Protein AF-A0A968NZB3-F1 (afdb_monomer)

Radius of gyration: 35.79 Å; Cα contacts (8 Å, |Δi|>4): 486; chains: 1; bounding box: 104×67×106 Å

Mean predicted aligned error: 11.91 Å

Structure (mmCIF, N/CA/C/O backbone):
data_AF-A0A968NZB3-F1
#
_entry.id   AF-A0A968NZB3-F1
#
loop_
_atom_site.group_PDB
_atom_site.id
_atom_site.type_symbol
_atom_site.label_atom_id
_atom_site.label_alt_id
_atom_site.label_comp_id
_atom_site.label_asym_id
_atom_site.label_entity_id
_atom_site.label_seq_id
_atom_site.pdbx_PDB_ins_code
_atom_site.Cartn_x
_atom_site.Cartn_y
_atom_site.Cartn_z
_atom_site.occupancy
_atom_site.B_iso_or_equiv
_atom_site.auth_seq_id
_atom_site.auth_comp_id
_atom_site.auth_asym_id
_atom_site.auth_atom_id
_atom_site.pdbx_PDB_model_num
ATOM 1 N N . MET A 1 1 ? 3.425 -20.623 -25.386 1.00 53.44 1 MET A N 1
ATOM 2 C CA . MET A 1 1 ? 4.294 -20.589 -24.189 1.00 53.44 1 MET A CA 1
ATOM 3 C C . MET A 1 1 ? 3.650 -19.662 -23.168 1.00 53.44 1 MET A C 1
ATOM 5 O O . MET A 1 1 ? 2.957 -18.743 -23.581 1.00 53.44 1 MET A O 1
ATOM 9 N N . THR A 1 2 ? 3.771 -19.924 -21.866 1.00 62.94 2 THR A N 1
ATOM 10 C CA . THR A 1 2 ? 3.270 -19.000 -20.831 1.00 62.94 2 THR A CA 1
ATOM 11 C C . THR A 1 2 ? 4.424 -18.148 -20.327 1.00 62.94 2 THR A C 1
ATOM 13 O O . THR A 1 2 ? 5.417 -18.717 -19.881 1.00 62.94 2 THR A O 1
ATOM 16 N N . ALA A 1 3 ? 4.275 -16.823 -20.372 1.00 80.88 3 ALA A N 1
ATOM 17 C CA . ALA A 1 3 ? 5.219 -15.877 -19.778 1.00 80.88 3 ALA A CA 1
ATOM 18 C C . ALA A 1 3 ? 5.529 -16.249 -18.322 1.00 80.88 3 ALA A C 1
ATOM 20 O O . ALA A 1 3 ? 4.599 -16.474 -17.535 1.00 80.88 3 ALA A O 1
ATOM 21 N N . SER A 1 4 ? 6.814 -16.273 -17.963 1.00 88.06 4 SER A N 1
ATOM 22 C CA . SER A 1 4 ? 7.269 -16.569 -16.600 1.00 88.06 4 SER A CA 1
ATOM 23 C C . SER A 1 4 ? 6.788 -15.528 -15.587 1.00 88.06 4 SER A C 1
ATOM 25 O O . SER A 1 4 ? 6.611 -15.857 -14.419 1.00 88.06 4 SER A O 1
ATOM 27 N N . TRP A 1 5 ? 6.491 -14.304 -16.034 1.00 93.94 5 TRP A N 1
ATOM 28 C CA . TRP A 1 5 ? 5.982 -13.217 -15.190 1.00 93.94 5 TRP A CA 1
ATOM 29 C C . TRP A 1 5 ? 4.468 -13.248 -14.951 1.00 93.94 5 TRP A C 1
ATOM 31 O O . TRP A 1 5 ? 3.938 -12.372 -14.274 1.00 93.94 5 TRP A O 1
ATOM 41 N N . THR A 1 6 ? 3.733 -14.212 -15.511 1.00 94.88 6 THR A N 1
ATOM 42 C CA . THR A 1 6 ? 2.267 -14.243 -15.383 1.00 94.88 6 THR A CA 1
ATOM 43 C C . THR A 1 6 ? 1.845 -14.458 -13.926 1.00 94.88 6 THR A C 1
ATOM 45 O O . THR A 1 6 ? 2.157 -15.495 -13.337 1.00 94.88 6 THR A O 1
ATOM 48 N N . VAL A 1 7 ? 1.061 -13.534 -13.363 1.00 95.94 7 VAL A N 1
ATOM 49 C CA . VAL A 1 7 ? 0.422 -13.727 -12.055 1.00 95.94 7 VAL A CA 1
ATOM 50 C C . VAL A 1 7 ? -0.890 -14.477 -12.260 1.00 95.94 7 VAL A C 1
ATOM 52 O O . VAL A 1 7 ? -1.852 -13.972 -12.842 1.00 95.94 7 VAL A O 1
ATOM 55 N N . TRP A 1 8 ? -0.936 -15.722 -11.792 1.00 96.06 8 TRP A N 1
ATOM 56 C CA . TRP A 1 8 ? -2.114 -16.572 -11.938 1.00 96.06 8 TRP A CA 1
ATOM 57 C C . TRP A 1 8 ? -3.185 -16.240 -10.901 1.00 96.06 8 TRP A C 1
ATOM 59 O O . TRP A 1 8 ? -2.880 -15.944 -9.751 1.00 96.06 8 TRP A O 1
ATOM 69 N N . ASN A 1 9 ? -4.454 -16.343 -11.309 1.00 95.88 9 ASN A N 1
ATOM 70 C CA . ASN A 1 9 ? -5.615 -16.205 -10.425 1.00 95.88 9 ASN A CA 1
ATOM 71 C C . ASN A 1 9 ? -5.415 -17.030 -9.133 1.00 95.88 9 ASN A C 1
ATOM 73 O O . ASN A 1 9 ? -5.060 -18.201 -9.265 1.00 95.88 9 ASN A O 1
ATOM 77 N N . PRO A 1 10 ? -5.699 -16.494 -7.928 1.00 96.50 10 PRO A N 1
ATOM 78 C CA . PRO A 1 10 ? -5.499 -17.205 -6.660 1.00 96.50 10 PRO A CA 1
ATOM 79 C C . PRO A 1 10 ? -6.177 -18.581 -6.551 1.00 96.50 10 PRO A C 1
ATOM 81 O O . PRO A 1 10 ? -5.751 -19.413 -5.757 1.00 96.50 10 PRO A O 1
ATOM 84 N N . ARG A 1 11 ? -7.225 -18.845 -7.343 1.00 96.12 11 ARG A N 1
ATOM 85 C CA . ARG A 1 11 ? -7.922 -20.145 -7.403 1.00 96.12 11 ARG A CA 1
ATOM 86 C C . ARG A 1 11 ? -7.306 -21.138 -8.394 1.00 96.12 11 ARG A C 1
ATOM 88 O O . ARG A 1 11 ? -7.745 -22.282 -8.465 1.00 96.12 11 ARG A O 1
ATOM 95 N N . SER A 1 12 ? -6.341 -20.706 -9.200 1.00 96.62 12 SER A N 1
ATOM 96 C CA . SER A 1 12 ? -5.650 -21.546 -10.178 1.00 96.62 12 SER A CA 1
ATOM 97 C C . SER A 1 12 ? -4.662 -22.483 -9.488 1.00 96.62 12 SER A C 1
ATOM 99 O O . SER A 1 12 ? -3.946 -22.073 -8.580 1.00 96.62 12 SER A O 1
ATOM 101 N N . SER A 1 13 ? -4.518 -23.708 -9.998 1.00 96.44 13 SER A N 1
ATOM 102 C CA . SER A 1 13 ? -3.458 -24.635 -9.569 1.00 96.44 13 SER A CA 1
ATOM 103 C C . SER A 1 13 ? -2.042 -24.131 -9.879 1.00 96.44 13 SER A C 1
ATOM 105 O O . SER A 1 1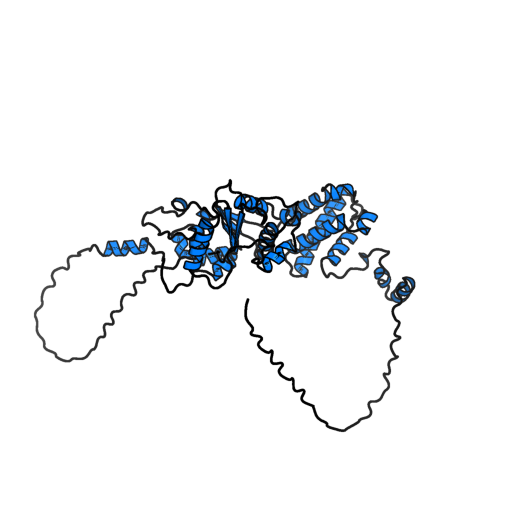3 ? -1.073 -24.660 -9.345 1.00 96.44 13 SER A O 1
ATOM 107 N N . ARG A 1 14 ? -1.918 -23.110 -10.738 1.00 96.06 14 ARG A N 1
ATOM 108 C CA . ARG A 1 14 ? -0.653 -22.446 -11.090 1.00 96.06 14 ARG A CA 1
ATOM 109 C C . ARG A 1 14 ? -0.350 -21.209 -10.235 1.00 96.06 14 ARG A C 1
ATOM 111 O O . ARG A 1 14 ? 0.671 -20.567 -10.460 1.00 96.06 14 ARG A O 1
ATOM 118 N N . ALA A 1 15 ? -1.237 -20.832 -9.310 1.00 96.25 15 ALA A N 1
ATOM 119 C CA . ALA A 1 15 ? -1.018 -19.686 -8.432 1.00 96.25 15 ALA A CA 1
ATOM 120 C C . ALA A 1 15 ? 0.187 -19.914 -7.515 1.00 96.25 15 ALA A C 1
ATOM 122 O O . ALA A 1 15 ? 0.351 -20.993 -6.946 1.00 96.25 15 ALA A O 1
ATOM 123 N N . SER A 1 16 ? 1.018 -18.884 -7.351 1.00 95.81 16 SER A N 1
ATOM 124 C CA . SER A 1 16 ? 2.093 -18.926 -6.361 1.00 95.81 16 SER A CA 1
ATOM 125 C C . SER A 1 16 ? 1.512 -18.957 -4.943 1.00 95.81 16 SER A C 1
ATOM 127 O O . SER A 1 16 ? 0.417 -18.444 -4.696 1.00 95.81 16 SER A O 1
ATOM 129 N N . ALA A 1 17 ? 2.261 -19.522 -3.991 1.00 96.50 17 ALA A N 1
ATOM 130 C CA . ALA A 1 17 ? 1.860 -19.549 -2.581 1.00 96.50 17 ALA A CA 1
ATOM 131 C C . ALA A 1 17 ? 1.584 -18.136 -2.032 1.00 96.50 17 ALA A C 1
ATOM 133 O O . ALA A 1 17 ? 0.593 -17.933 -1.338 1.00 96.50 17 ALA A O 1
ATOM 134 N N . GLU A 1 18 ? 2.404 -17.161 -2.431 1.00 95.38 18 GLU A N 1
ATOM 135 C CA . GLU A 1 18 ? 2.241 -15.740 -2.104 1.00 95.38 18 GLU A CA 1
ATOM 136 C C . GLU A 1 18 ? 0.901 -15.182 -2.624 1.00 95.38 18 GLU A C 1
ATOM 138 O O . GLU A 1 18 ? 0.149 -14.550 -1.886 1.00 95.38 18 GLU A O 1
ATOM 143 N N . THR A 1 19 ? 0.532 -15.492 -3.873 1.00 95.81 19 THR A N 1
ATOM 144 C CA . THR A 1 19 ? -0.749 -15.056 -4.459 1.00 95.81 19 THR A CA 1
ATOM 145 C C . THR A 1 19 ? -1.949 -15.651 -3.719 1.00 95.81 19 THR A C 1
ATOM 147 O O . THR A 1 19 ? -2.956 -14.975 -3.491 1.00 95.81 19 THR A O 1
ATOM 150 N N . ILE A 1 20 ? -1.840 -16.918 -3.313 1.00 96.62 20 ILE A N 1
ATOM 151 C CA . ILE A 1 20 ? -2.860 -17.591 -2.504 1.00 96.62 20 ILE A CA 1
ATOM 152 C C . ILE A 1 20 ? -2.962 -16.924 -1.126 1.00 96.62 20 ILE A C 1
ATOM 154 O O . ILE A 1 20 ? -4.069 -16.694 -0.639 1.00 96.62 20 ILE A O 1
ATOM 158 N N . GLU A 1 21 ? -1.837 -16.583 -0.499 1.00 95.56 21 GLU A N 1
ATOM 159 C CA . GLU A 1 21 ? -1.807 -15.898 0.795 1.00 95.56 21 GLU A CA 1
ATOM 160 C C . GLU A 1 21 ? -2.479 -14.521 0.742 1.00 95.56 21 GLU A C 1
ATOM 162 O O . GLU A 1 21 ? -3.290 -14.206 1.617 1.00 95.56 21 GLU A O 1
ATOM 167 N N . PHE A 1 22 ? -2.232 -13.741 -0.314 1.00 94.81 22 PHE A N 1
ATOM 168 C CA . PHE A 1 22 ? -2.913 -12.463 -0.528 1.00 94.81 22 PHE A CA 1
ATOM 169 C C . PHE A 1 22 ? -4.437 -12.616 -0.600 1.00 94.81 22 PHE A C 1
ATOM 171 O O . PHE A 1 22 ? -5.159 -11.791 -0.050 1.00 94.81 22 PHE A O 1
ATOM 178 N N . SER A 1 23 ? -4.946 -13.694 -1.205 1.00 94.62 23 SER A N 1
ATOM 179 C CA . SER A 1 23 ? -6.395 -13.949 -1.253 1.00 94.62 23 SER A CA 1
ATOM 180 C C . SER A 1 23 ? -7.003 -14.379 0.090 1.00 94.62 23 SER A C 1
ATOM 182 O O . SER A 1 23 ? -8.187 -14.149 0.326 1.00 94.62 23 SER A O 1
ATOM 184 N N . LYS A 1 24 ? -6.209 -14.997 0.978 1.00 93.50 24 LYS A N 1
ATOM 185 C CA . LYS A 1 24 ? -6.659 -15.466 2.303 1.00 93.50 24 LYS A CA 1
ATOM 186 C C . LYS A 1 24 ? -6.787 -14.338 3.321 1.00 93.50 24 LYS A C 1
ATOM 188 O O . LYS A 1 24 ? -7.575 -14.458 4.253 1.00 93.50 24 LYS A O 1
ATOM 193 N N . ASN A 1 25 ? -6.013 -13.272 3.141 1.00 89.69 25 ASN A N 1
ATOM 194 C CA . ASN A 1 25 ? -5.985 -12.113 4.024 1.00 89.69 25 ASN A CA 1
ATOM 195 C C . ASN A 1 25 ? -6.501 -10.882 3.266 1.00 89.69 25 ASN A C 1
ATOM 197 O O . ASN A 1 25 ? -5.693 -10.013 2.928 1.00 89.69 25 ASN A O 1
ATOM 201 N N . PRO A 1 26 ? -7.808 -10.822 2.943 1.00 88.56 26 PRO A N 1
ATOM 202 C CA . PRO A 1 26 ? -8.361 -9.711 2.190 1.00 88.56 26 PRO A CA 1
ATOM 203 C C . PRO A 1 26 ? -8.193 -8.412 2.974 1.00 88.56 26 PRO A C 1
ATOM 205 O O . PRO A 1 26 ? -8.390 -8.369 4.188 1.00 88.56 26 PRO A O 1
ATOM 208 N N . ILE A 1 27 ? -7.844 -7.353 2.256 1.00 85.56 27 ILE A N 1
ATOM 209 C CA . ILE A 1 27 ? -7.760 -6.008 2.816 1.00 85.56 27 ILE A CA 1
ATOM 210 C C . ILE A 1 27 ? -9.157 -5.401 2.821 1.00 85.56 27 ILE A C 1
ATOM 212 O O . ILE A 1 27 ? -9.889 -5.498 1.830 1.00 85.56 27 ILE A O 1
ATOM 216 N N . SER A 1 28 ? -9.527 -4.763 3.929 1.00 85.69 28 SER A N 1
ATOM 217 C CA . SER A 1 28 ? -10.771 -4.003 3.981 1.00 85.69 28 SER A CA 1
ATOM 218 C C . SER A 1 28 ? -10.700 -2.774 3.067 1.00 85.69 28 SER A C 1
ATOM 220 O O . SER A 1 28 ? -9.637 -2.194 2.861 1.00 85.69 28 SER A O 1
ATOM 222 N N . LYS A 1 29 ? -11.840 -2.323 2.529 1.00 86.62 29 LYS A N 1
ATOM 223 C CA . LYS A 1 29 ? -11.905 -1.098 1.707 1.00 86.62 29 LYS A CA 1
ATOM 224 C C . LYS A 1 29 ? -11.219 0.102 2.369 1.00 86.62 29 LYS A C 1
ATOM 226 O O . LYS A 1 29 ? -10.631 0.934 1.692 1.00 86.62 29 LYS A O 1
ATOM 231 N N . ASP A 1 30 ? -11.236 0.149 3.689 1.00 84.44 30 ASP A N 1
ATOM 232 C CA . ASP A 1 30 ? -10.796 1.306 4.460 1.00 84.44 30 ASP A CA 1
ATOM 233 C C . ASP A 1 30 ? -9.282 1.372 4.600 1.00 84.44 30 ASP A C 1
ATOM 235 O O . ASP A 1 30 ? -8.691 2.439 4.489 1.00 84.44 30 ASP A O 1
ATOM 239 N N . GLU A 1 31 ? -8.643 0.217 4.773 1.00 85.25 31 GLU A N 1
ATOM 240 C CA . GLU A 1 31 ? -7.186 0.104 4.709 1.00 85.25 31 GLU A CA 1
ATOM 241 C C . GLU A 1 31 ? -6.649 0.592 3.363 1.00 85.25 31 GLU A C 1
ATOM 243 O O . GLU A 1 31 ? -5.577 1.186 3.293 1.00 85.25 31 GLU A O 1
ATOM 248 N N . TYR A 1 32 ? -7.408 0.357 2.292 1.00 85.88 32 TYR A N 1
ATOM 249 C CA . TYR A 1 32 ? -7.048 0.813 0.959 1.00 85.88 32 TYR A CA 1
ATOM 250 C C . TYR A 1 32 ? -7.262 2.323 0.775 1.00 85.88 32 TYR A C 1
ATOM 252 O O . TYR A 1 32 ? -6.442 2.990 0.146 1.00 85.88 32 TYR A O 1
ATOM 260 N N . GLN A 1 33 ? -8.316 2.878 1.383 1.00 86.56 33 GLN A N 1
ATOM 261 C CA . GLN A 1 33 ? -8.638 4.310 1.334 1.00 86.56 33 GLN A CA 1
ATOM 262 C C . GLN A 1 33 ? -7.587 5.209 1.993 1.00 86.56 33 GLN A C 1
ATOM 264 O O . GLN A 1 33 ? -7.553 6.401 1.696 1.00 86.56 33 GLN A O 1
ATOM 269 N N . VAL A 1 34 ? -6.698 4.653 2.823 1.00 88.06 34 VAL A N 1
ATOM 270 C CA . VAL A 1 34 ? -5.557 5.396 3.384 1.00 88.06 34 VAL A CA 1
ATOM 271 C C . VAL A 1 34 ? -4.643 5.951 2.288 1.00 88.06 34 VAL A C 1
ATOM 273 O O . VAL A 1 34 ? -4.037 7.001 2.467 1.00 88.06 34 VAL A O 1
ATOM 276 N N . PHE A 1 35 ? -4.600 5.305 1.120 1.00 90.56 35 PHE A N 1
ATOM 277 C CA . PHE A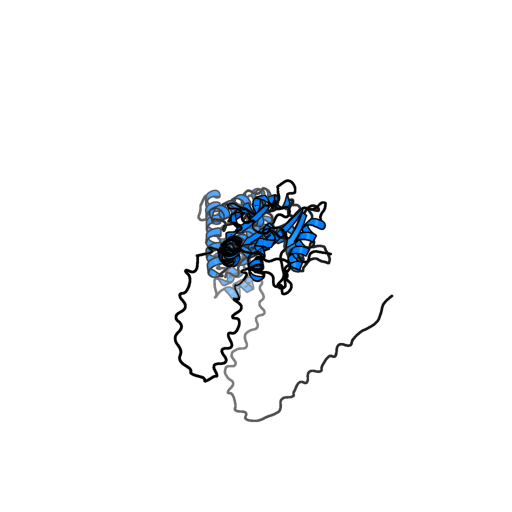 1 35 ? -3.806 5.738 -0.025 1.00 90.56 35 PHE A CA 1
ATOM 278 C C . PHE A 1 35 ? -4.709 6.054 -1.226 1.00 90.56 35 PHE A C 1
ATOM 280 O O . PHE A 1 35 ? -4.680 5.361 -2.240 1.00 90.56 35 PHE A O 1
ATOM 287 N N . GLN A 1 36 ? -5.510 7.121 -1.148 1.00 84.81 36 GLN A N 1
ATOM 288 C CA . GLN A 1 36 ? -6.483 7.479 -2.201 1.00 84.81 36 GLN A CA 1
ATOM 289 C C . GLN A 1 36 ? -5.864 7.595 -3.608 1.00 84.81 36 GLN A C 1
ATOM 291 O O . GLN A 1 36 ? -6.471 7.203 -4.608 1.00 84.81 36 GLN A O 1
ATOM 296 N N . ASN A 1 37 ? -4.633 8.105 -3.703 1.00 91.50 37 ASN A N 1
ATOM 297 C CA . ASN A 1 37 ? -3.923 8.206 -4.979 1.00 91.50 37 ASN A CA 1
ATOM 298 C C . ASN A 1 37 ? -3.592 6.827 -5.568 1.00 91.50 37 ASN A C 1
ATOM 300 O O . ASN A 1 37 ? -3.653 6.662 -6.786 1.00 91.50 37 ASN A O 1
ATOM 304 N N . LEU A 1 38 ? -3.321 5.825 -4.725 1.00 94.56 38 LEU A N 1
ATOM 305 C CA . LEU A 1 38 ? -3.068 4.457 -5.169 1.00 94.56 38 LEU A CA 1
ATOM 306 C C . LEU A 1 38 ? -4.302 3.862 -5.854 1.00 94.56 38 LEU A C 1
ATOM 308 O O . LEU A 1 38 ? -4.172 3.268 -6.922 1.00 94.56 38 LEU A O 1
ATOM 312 N N . GLU A 1 39 ? -5.495 4.070 -5.288 1.00 91.88 39 GLU A N 1
ATOM 313 C CA . GLU A 1 39 ? -6.758 3.644 -5.908 1.00 91.88 39 GLU A CA 1
ATOM 314 C C . GLU A 1 39 ? -6.922 4.214 -7.305 1.00 91.88 39 GLU A C 1
ATOM 316 O O . GLU A 1 39 ? -7.107 3.466 -8.269 1.00 91.88 39 GLU A O 1
ATOM 321 N N . ARG A 1 40 ? -6.771 5.532 -7.432 1.00 93.81 40 ARG A N 1
ATOM 322 C CA . ARG A 1 40 ? -6.891 6.217 -8.718 1.00 93.81 40 ARG A CA 1
ATOM 323 C C . ARG A 1 40 ? -5.920 5.648 -9.755 1.00 93.81 40 ARG A C 1
ATOM 325 O O . ARG A 1 40 ? -6.334 5.381 -10.883 1.00 93.81 40 ARG A O 1
ATOM 332 N N . ILE A 1 41 ? -4.666 5.406 -9.365 1.00 96.06 41 ILE A N 1
ATOM 333 C CA . ILE A 1 41 ? -3.636 4.833 -10.241 1.00 96.06 41 ILE A CA 1
ATOM 334 C C . ILE A 1 41 ? -4.018 3.417 -10.682 1.00 96.06 41 ILE A C 1
ATOM 336 O O . ILE A 1 41 ? -3.982 3.125 -11.877 1.00 96.06 41 ILE A O 1
ATOM 340 N N . LEU A 1 42 ? -4.429 2.538 -9.760 1.00 96.06 42 LEU A N 1
ATOM 341 C CA . LEU A 1 42 ? -4.798 1.161 -10.110 1.00 96.06 42 LEU A CA 1
ATOM 342 C C . LEU A 1 42 ? -6.033 1.113 -11.020 1.00 96.06 42 LEU A C 1
ATOM 344 O O . LEU A 1 42 ? -6.071 0.311 -11.961 1.00 96.06 42 LEU A O 1
ATOM 348 N N . MET A 1 43 ? -7.015 1.994 -10.803 1.00 94.12 43 MET A N 1
ATOM 349 C CA . MET A 1 43 ? -8.176 2.124 -11.690 1.00 94.12 43 MET A CA 1
ATOM 350 C C . MET A 1 43 ? -7.768 2.621 -13.080 1.00 94.12 43 MET A C 1
ATOM 352 O O . MET A 1 43 ? -8.172 2.036 -14.083 1.00 94.12 43 MET A O 1
ATOM 356 N N . GLN A 1 44 ? -6.917 3.647 -13.162 1.00 95.25 44 GLN A N 1
ATOM 357 C CA . GLN A 1 44 ? -6.430 4.184 -14.434 1.00 95.25 44 GLN A CA 1
ATOM 358 C C . GLN A 1 44 ? -5.617 3.147 -15.220 1.00 95.25 44 GLN A C 1
ATOM 360 O O . GLN A 1 44 ? -5.838 2.974 -16.420 1.00 95.25 44 GLN A O 1
ATOM 365 N N . ILE A 1 45 ? -4.701 2.435 -14.558 1.00 96.12 45 ILE A N 1
ATOM 366 C CA . ILE A 1 45 ? -3.818 1.444 -15.184 1.00 96.12 45 ILE A CA 1
ATOM 367 C C . ILE A 1 45 ? -4.596 0.230 -15.695 1.00 96.12 45 ILE A C 1
ATOM 369 O O . ILE A 1 45 ? -4.257 -0.294 -16.755 1.00 96.12 45 ILE A O 1
ATOM 373 N N . SER A 1 46 ? -5.650 -0.200 -14.999 1.00 95.50 46 SER A N 1
ATOM 374 C CA . SER A 1 46 ? -6.461 -1.360 -15.403 1.00 95.50 46 SER A CA 1
ATOM 375 C C . SER A 1 46 ? -7.522 -1.055 -16.467 1.00 95.50 46 SER A C 1
ATOM 377 O O . SER A 1 46 ? -8.144 -1.977 -16.989 1.00 95.50 46 SER A O 1
ATOM 379 N N . SER A 1 47 ? -7.743 0.213 -16.825 1.00 94.19 47 SER A N 1
ATOM 380 C CA . SER A 1 47 ? -9.029 0.639 -17.384 1.00 94.19 47 SER A CA 1
ATOM 381 C C . SER A 1 47 ? -9.387 0.253 -18.830 1.00 94.19 47 SER A C 1
ATOM 383 O O . SER A 1 47 ? -10.531 0.468 -19.158 1.00 94.19 47 SER A O 1
ATOM 385 N N . SER A 1 48 ? -8.589 -0.300 -19.734 1.00 91.81 48 SER A N 1
ATOM 386 C CA . SER A 1 48 ? -8.883 -0.441 -21.201 1.00 91.81 48 SER A CA 1
ATOM 387 C C . SER A 1 48 ? -9.213 0.853 -21.985 1.00 91.81 48 SER A C 1
ATOM 389 O O . SER A 1 48 ? -8.644 1.052 -23.051 1.00 91.81 48 SER A O 1
ATOM 391 N N . ARG A 1 49 ? -10.054 1.754 -21.461 1.00 93.50 49 ARG A N 1
ATOM 392 C CA . ARG A 1 49 ? -10.469 3.034 -22.060 1.00 93.50 49 ARG A CA 1
ATOM 393 C C . ARG A 1 49 ? -9.395 4.116 -21.982 1.00 93.50 49 ARG A C 1
ATOM 395 O O . ARG A 1 49 ? -9.374 5.020 -22.808 1.00 93.50 49 ARG A O 1
ATOM 402 N N . THR A 1 50 ? -8.533 4.054 -20.974 1.00 93.62 50 THR A N 1
ATOM 403 C CA . THR A 1 50 ? -7.401 4.974 -20.826 1.00 93.62 50 THR A CA 1
ATOM 404 C C . THR A 1 50 ? -6.240 4.511 -21.706 1.00 93.62 50 THR A C 1
ATOM 406 O O . THR A 1 50 ? -6.002 3.304 -21.790 1.00 93.62 50 THR A O 1
ATOM 409 N N . PRO A 1 51 ? -5.467 5.407 -22.336 1.00 93.31 51 PRO A N 1
ATOM 410 C CA . PRO A 1 51 ? -4.196 5.021 -22.939 1.00 93.31 51 PRO A CA 1
ATOM 411 C C . PRO A 1 51 ? -3.310 4.303 -21.915 1.00 93.31 51 PRO A C 1
ATOM 413 O O . PRO A 1 51 ? -3.366 4.595 -20.715 1.00 93.31 51 PRO A O 1
ATOM 416 N N . ALA A 1 52 ? -2.526 3.327 -22.367 1.00 94.12 52 ALA A N 1
ATOM 417 C CA . ALA A 1 52 ? -1.524 2.722 -21.505 1.00 94.12 52 ALA A CA 1
ATOM 418 C C . ALA A 1 52 ? -0.474 3.779 -21.136 1.00 94.12 52 ALA A C 1
ATOM 420 O O . ALA A 1 52 ? -0.149 4.656 -21.934 1.00 94.12 52 ALA A O 1
ATOM 421 N N . SER A 1 53 ? 0.025 3.720 -19.908 1.00 94.25 53 SER A N 1
ATOM 422 C CA . SER A 1 53 ? 1.078 4.607 -19.431 1.00 94.25 53 SER A CA 1
ATOM 423 C C . SER A 1 53 ? 1.974 3.851 -18.461 1.00 94.25 53 SER A C 1
ATOM 425 O O . SER A 1 53 ? 1.526 2.913 -17.790 1.00 94.25 53 SER A O 1
ATOM 427 N N . HIS A 1 54 ? 3.239 4.250 -18.384 1.00 95.06 54 HIS A N 1
ATOM 428 C CA . HIS A 1 54 ? 4.127 3.773 -17.337 1.00 95.06 54 HIS A CA 1
ATOM 429 C C . HIS A 1 54 ? 4.059 4.735 -16.150 1.00 95.06 54 HIS A C 1
ATOM 431 O O . HIS A 1 54 ? 4.124 5.951 -16.319 1.00 95.06 54 HIS A O 1
ATOM 437 N N . GLN A 1 55 ? 3.879 4.187 -14.956 1.00 96.69 55 GLN A N 1
ATOM 438 C CA . GLN A 1 55 ? 3.757 4.909 -13.699 1.00 96.69 55 GLN A CA 1
ATOM 439 C C . GLN A 1 55 ? 4.907 4.489 -12.789 1.00 96.69 55 GLN A C 1
ATOM 441 O O . GLN A 1 55 ? 5.149 3.294 -12.597 1.00 96.69 55 GLN A O 1
ATOM 446 N N . LEU A 1 56 ? 5.591 5.472 -12.217 1.00 96.56 56 LEU A N 1
ATOM 447 C CA . LEU A 1 56 ? 6.568 5.271 -11.159 1.00 96.56 56 LEU A CA 1
ATOM 448 C C . LEU A 1 56 ? 5.949 5.751 -9.845 1.00 96.56 56 LEU A C 1
ATOM 450 O O . LEU A 1 56 ? 5.687 6.938 -9.676 1.00 96.56 56 LEU A O 1
ATOM 454 N N . LEU A 1 57 ? 5.699 4.829 -8.924 1.00 97.56 57 LEU A N 1
ATOM 455 C CA . LEU A 1 57 ? 5.149 5.121 -7.608 1.00 97.56 57 LEU A CA 1
ATOM 456 C C . LEU A 1 57 ? 6.288 5.203 -6.591 1.00 97.56 57 LEU A C 1
ATOM 458 O O . LEU A 1 57 ? 6.812 4.173 -6.162 1.00 97.56 57 LEU A O 1
ATOM 462 N N . VAL A 1 58 ? 6.665 6.426 -6.223 1.00 97.50 58 VAL A N 1
ATOM 463 C CA . VAL A 1 58 ? 7.723 6.693 -5.244 1.00 97.50 58 VAL A CA 1
ATOM 464 C C . VAL A 1 58 ? 7.117 6.679 -3.846 1.00 97.50 58 VAL A C 1
ATOM 466 O O . VAL A 1 58 ? 6.215 7.457 -3.547 1.00 97.50 58 VAL A O 1
ATOM 469 N N . VAL A 1 59 ? 7.607 5.786 -2.995 1.00 97.44 59 VAL A N 1
ATOM 470 C CA . VAL A 1 59 ? 7.130 5.565 -1.626 1.00 97.44 59 VAL A CA 1
ATOM 471 C C . VAL A 1 59 ? 8.289 5.649 -0.630 1.00 97.44 59 VAL A C 1
ATOM 473 O O . VAL A 1 59 ? 9.404 5.230 -0.949 1.00 97.44 59 VAL A O 1
ATOM 476 N N . PRO A 1 60 ? 8.054 6.126 0.604 1.00 96.75 60 PRO A N 1
ATOM 477 C CA . PRO A 1 60 ? 8.992 5.947 1.704 1.00 96.75 60 PRO A CA 1
ATOM 478 C C . PRO A 1 60 ? 9.373 4.471 1.885 1.00 96.75 60 PRO A C 1
ATOM 480 O O . PRO A 1 60 ? 8.528 3.577 1.768 1.00 96.75 60 PRO A O 1
ATOM 483 N N . GLU A 1 61 ? 10.647 4.220 2.195 1.00 95.81 61 GLU A N 1
ATOM 484 C CA . GLU A 1 61 ? 11.223 2.872 2.313 1.00 95.81 61 GLU A CA 1
ATOM 485 C C . GLU A 1 61 ? 10.433 1.984 3.277 1.00 95.81 61 GLU A C 1
ATOM 487 O O . GLU A 1 61 ? 10.189 0.807 3.015 1.00 95.81 61 GLU A O 1
ATOM 492 N N . GLU A 1 62 ? 9.946 2.572 4.361 1.00 92.62 62 GLU A N 1
ATOM 493 C CA . GLU A 1 62 ? 9.284 1.859 5.441 1.00 92.62 62 GLU A CA 1
ATOM 494 C C . GLU A 1 62 ? 7.864 1.413 5.067 1.00 92.62 62 GLU A C 1
ATOM 496 O O . GLU A 1 62 ? 7.395 0.387 5.562 1.00 92.62 62 GLU A O 1
ATOM 501 N N . ILE A 1 63 ? 7.182 2.143 4.172 1.00 94.69 63 ILE A N 1
ATOM 502 C CA . ILE A 1 63 ? 5.822 1.796 3.726 1.00 94.69 63 ILE A CA 1
ATOM 503 C C . ILE A 1 63 ? 5.807 1.008 2.417 1.00 94.69 63 ILE A C 1
ATOM 505 O O . ILE A 1 63 ? 4.771 0.450 2.057 1.00 94.69 63 ILE A O 1
ATOM 509 N N . LYS A 1 64 ? 6.933 0.910 1.706 1.00 96.19 64 LYS A N 1
ATOM 510 C CA . LYS A 1 64 ? 7.010 0.191 0.431 1.00 96.19 64 LYS A CA 1
ATOM 511 C C . LYS A 1 64 ? 6.498 -1.259 0.508 1.00 96.19 64 LYS A C 1
ATOM 513 O O . LYS A 1 64 ? 5.640 -1.608 -0.307 1.00 96.19 64 LYS A O 1
ATOM 518 N N . PRO A 1 65 ? 6.903 -2.099 1.488 1.00 95.00 65 PRO A N 1
ATOM 519 C CA . PRO A 1 65 ? 6.391 -3.469 1.588 1.00 95.00 65 PRO A CA 1
ATOM 520 C C . PRO A 1 65 ? 4.875 -3.519 1.805 1.00 95.00 65 PRO A C 1
ATOM 522 O O . PRO A 1 65 ? 4.189 -4.395 1.274 1.00 95.00 65 PRO A O 1
ATOM 525 N N . LEU A 1 66 ? 4.345 -2.560 2.570 1.00 93.25 66 LEU A N 1
ATOM 526 C CA . LEU A 1 66 ? 2.914 -2.417 2.799 1.00 93.25 66 LEU A CA 1
ATOM 527 C C . LEU A 1 66 ? 2.200 -2.056 1.493 1.00 93.25 66 LEU A C 1
ATOM 529 O O . LEU A 1 66 ? 1.261 -2.752 1.129 1.00 93.25 66 LEU A O 1
ATOM 533 N N . VAL A 1 67 ? 2.656 -1.039 0.759 1.00 95.75 67 VAL A N 1
ATOM 534 C CA . VAL A 1 67 ? 2.040 -0.600 -0.507 1.00 95.75 67 VAL A CA 1
ATOM 535 C C . VAL A 1 67 ? 2.032 -1.723 -1.546 1.00 95.75 67 VAL A C 1
ATOM 537 O O . VAL A 1 67 ? 0.988 -1.999 -2.139 1.00 95.75 67 VAL A O 1
ATOM 540 N N . THR A 1 68 ? 3.144 -2.444 -1.714 1.00 96.00 68 THR A N 1
ATOM 541 C CA . THR A 1 68 ? 3.213 -3.605 -2.618 1.00 96.00 68 THR A CA 1
ATOM 542 C C . THR A 1 68 ? 2.218 -4.692 -2.208 1.00 96.00 68 THR A C 1
ATOM 544 O O . THR A 1 68 ? 1.478 -5.214 -3.049 1.00 96.00 68 THR A O 1
ATOM 547 N N . LYS A 1 69 ? 2.127 -4.994 -0.905 1.00 94.75 69 LYS A N 1
ATOM 548 C CA . LYS A 1 69 ? 1.121 -5.919 -0.368 1.00 94.75 69 LYS A CA 1
ATOM 549 C C . LYS A 1 69 ? -0.303 -5.421 -0.630 1.00 94.75 69 LYS A C 1
ATOM 551 O O . LYS A 1 69 ? -1.144 -6.221 -1.029 1.00 94.75 69 LYS A O 1
ATOM 556 N N . LEU A 1 70 ? -0.578 -4.124 -0.460 1.00 94.81 70 LEU A N 1
ATOM 557 C CA . LEU A 1 70 ? -1.892 -3.535 -0.727 1.00 94.81 70 LEU A CA 1
ATOM 558 C C . LEU A 1 70 ? -2.294 -3.702 -2.199 1.00 94.81 70 LEU A C 1
ATOM 560 O O . LEU A 1 70 ? -3.408 -4.145 -2.471 1.00 94.81 70 LEU A O 1
ATOM 564 N N . ILE A 1 71 ? -1.390 -3.420 -3.145 1.00 96.75 71 ILE A N 1
ATOM 565 C CA . ILE A 1 71 ? -1.627 -3.587 -4.593 1.00 96.75 71 ILE A CA 1
ATOM 566 C C . ILE A 1 71 ? -1.991 -5.039 -4.925 1.00 96.75 71 ILE A C 1
ATOM 568 O O . ILE A 1 71 ? -2.985 -5.298 -5.617 1.00 96.75 71 ILE A O 1
ATOM 572 N N . MET A 1 72 ? -1.198 -5.987 -4.418 1.00 97.19 72 MET A N 1
ATOM 573 C CA . MET A 1 72 ? -1.361 -7.410 -4.715 1.00 97.19 72 MET A CA 1
ATOM 574 C C . MET A 1 72 ? -2.597 -8.008 -4.053 1.00 97.19 72 MET A C 1
ATOM 576 O O . MET A 1 72 ? -3.386 -8.691 -4.707 1.00 97.19 72 MET A O 1
ATOM 580 N N . THR A 1 73 ? -2.820 -7.718 -2.775 1.00 95.19 73 THR A N 1
ATOM 581 C CA . THR A 1 73 ? -4.014 -8.185 -2.077 1.00 95.19 73 THR A CA 1
ATOM 582 C C . THR A 1 73 ? -5.277 -7.542 -2.637 1.00 95.19 73 THR A C 1
ATOM 584 O O . THR A 1 73 ? -6.275 -8.246 -2.781 1.00 95.19 73 THR A O 1
ATOM 587 N N . ARG A 1 74 ? -5.260 -6.266 -3.054 1.00 94.81 74 ARG A N 1
ATOM 588 C CA . ARG A 1 74 ? -6.411 -5.644 -3.733 1.00 94.81 74 ARG A CA 1
ATOM 589 C C . ARG A 1 74 ? -6.801 -6.406 -4.999 1.00 94.81 74 ARG A C 1
ATOM 591 O O . ARG A 1 74 ? -7.990 -6.625 -5.217 1.00 94.81 74 ARG A O 1
ATOM 598 N N . TRP A 1 75 ? -5.819 -6.830 -5.797 1.00 96.38 75 TRP A N 1
ATOM 599 C CA . TRP A 1 75 ? -6.046 -7.644 -6.995 1.00 96.38 75 TRP A CA 1
ATOM 600 C C . TRP A 1 75 ? -6.556 -9.055 -6.655 1.00 96.38 75 TRP A C 1
ATOM 602 O O . TRP A 1 75 ? -7.485 -9.566 -7.289 1.00 96.38 75 TRP A O 1
ATOM 612 N N . ALA A 1 76 ? -5.965 -9.692 -5.641 1.00 95.88 76 ALA A N 1
ATOM 613 C CA . ALA A 1 76 ? -6.273 -11.064 -5.238 1.00 95.88 76 ALA A CA 1
ATOM 614 C C . ALA A 1 76 ? -7.596 -11.206 -4.458 1.00 95.88 76 ALA A C 1
ATOM 616 O O . ALA A 1 76 ? -8.140 -12.307 -4.375 1.00 95.88 76 ALA A O 1
ATOM 617 N N . THR A 1 77 ? -8.124 -10.117 -3.895 1.00 92.06 77 THR A N 1
ATOM 618 C CA . THR A 1 77 ? -9.326 -10.133 -3.051 1.00 92.06 77 THR A CA 1
ATOM 619 C C . THR A 1 77 ? -10.601 -10.296 -3.879 1.00 92.06 77 THR A C 1
ATOM 621 O O . THR A 1 77 ? -10.830 -9.586 -4.857 1.00 92.06 77 THR A O 1
ATOM 624 N N . ASP A 1 78 ? -11.455 -11.227 -3.447 1.00 86.19 78 ASP A N 1
ATOM 625 C CA . ASP A 1 78 ? -12.801 -11.458 -3.978 1.00 86.19 78 ASP A CA 1
ATOM 626 C C . ASP A 1 78 ? -13.877 -10.917 -3.018 1.00 86.19 78 ASP A C 1
ATOM 628 O O . ASP A 1 78 ? -14.692 -11.670 -2.483 1.00 86.19 78 ASP A O 1
ATOM 632 N N . ALA A 1 79 ? -13.839 -9.619 -2.722 1.00 76.44 79 ALA A N 1
ATOM 633 C CA . ALA A 1 79 ? -14.846 -8.986 -1.873 1.00 76.44 79 ALA A CA 1
ATOM 634 C C . ALA A 1 79 ? -15.849 -8.218 -2.738 1.00 76.44 79 ALA A C 1
ATOM 636 O O . ALA A 1 79 ? -15.452 -7.420 -3.587 1.00 76.44 79 ALA A O 1
ATOM 637 N N . LYS A 1 80 ? -17.149 -8.441 -2.490 1.00 79.94 80 LYS A N 1
ATOM 638 C CA . LYS A 1 80 ? -18.248 -7.710 -3.147 1.00 79.94 80 LYS A CA 1
ATOM 639 C C . LYS A 1 80 ? -18.122 -6.197 -2.955 1.00 79.94 80 LYS A C 1
ATOM 641 O O . LYS A 1 80 ? -18.396 -5.442 -3.869 1.00 79.94 80 LYS A O 1
ATOM 646 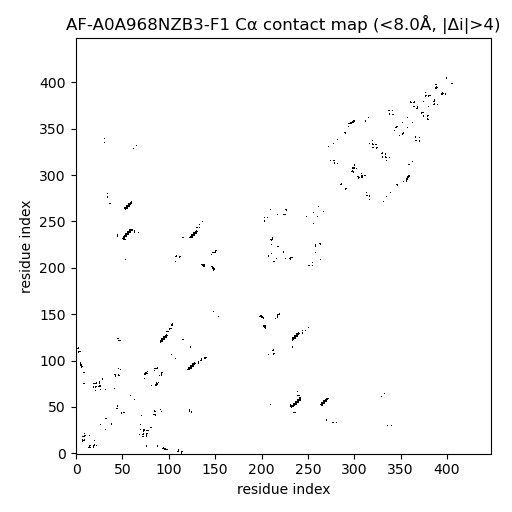N N . ASP A 1 81 ? -17.617 -5.758 -1.806 1.00 69.88 81 ASP A N 1
ATOM 647 C CA . ASP A 1 81 ? -17.492 -4.327 -1.489 1.00 69.88 81 ASP A CA 1
ATOM 648 C C . ASP A 1 81 ? -16.275 -3.662 -2.154 1.00 69.88 81 ASP A C 1
ATOM 650 O O . ASP A 1 81 ? -16.067 -2.452 -2.047 1.00 69.88 81 ASP A O 1
ATOM 654 N N . MET A 1 82 ? -15.459 -4.467 -2.835 1.00 78.94 82 MET A N 1
ATOM 655 C CA . MET A 1 82 ? -14.219 -4.089 -3.498 1.00 78.94 82 MET A CA 1
ATOM 656 C C . MET A 1 82 ? -14.362 -4.254 -5.016 1.00 78.94 82 MET A C 1
ATOM 658 O O . MET A 1 82 ? -13.435 -4.687 -5.707 1.00 78.94 82 MET A O 1
ATOM 662 N N . GLU A 1 83 ? -15.527 -3.894 -5.553 1.00 78.88 83 GLU A N 1
ATOM 663 C CA . GLU A 1 83 ? -15.754 -3.807 -6.995 1.00 78.88 83 GLU A CA 1
ATOM 664 C C . GLU A 1 83 ? -14.764 -2.833 -7.651 1.00 78.88 83 GLU A C 1
ATOM 666 O O . GLU A 1 83 ? -14.327 -1.848 -7.056 1.00 78.88 83 GLU A O 1
ATOM 671 N N . GLY A 1 84 ? -14.336 -3.163 -8.867 1.00 88.25 84 GLY A N 1
ATOM 672 C CA . GLY A 1 84 ? -13.404 -2.352 -9.641 1.00 88.25 84 GLY A CA 1
ATOM 673 C C . GLY A 1 84 ? -12.621 -3.169 -10.674 1.00 88.25 84 GLY A C 1
ATOM 674 O O . GLY A 1 84 ? -12.508 -4.392 -10.548 1.00 88.25 84 GLY A O 1
ATOM 675 N N . PRO A 1 85 ? -12.061 -2.512 -11.705 1.00 93.75 85 PRO A N 1
ATOM 676 C CA . PRO A 1 85 ? -11.272 -3.166 -12.747 1.00 93.75 85 PRO A CA 1
ATOM 677 C C . PRO A 1 85 ? -9.966 -3.805 -12.241 1.00 93.75 85 PRO A C 1
ATOM 679 O O . PRO A 1 85 ? -9.477 -4.736 -12.881 1.00 93.75 85 PRO A O 1
ATOM 682 N N . TRP A 1 86 ? -9.414 -3.381 -11.097 1.00 95.62 86 TRP A N 1
ATOM 683 C CA . TRP A 1 86 ? -8.229 -4.000 -10.484 1.00 95.62 86 TRP A CA 1
ATOM 684 C C . TRP A 1 86 ? -8.591 -5.242 -9.651 1.00 95.62 86 TRP A C 1
ATOM 686 O O . TRP A 1 86 ? -8.600 -5.216 -8.420 1.00 95.62 86 TRP A O 1
ATOM 696 N N . SER A 1 87 ? 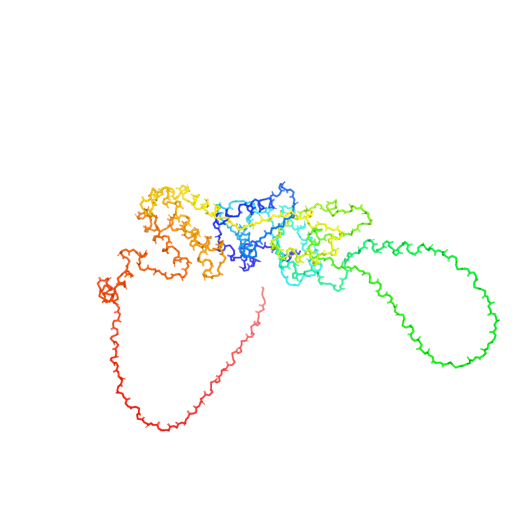-8.918 -6.343 -10.326 1.00 95.19 87 SER A N 1
ATOM 697 C CA . SER A 1 87 ? -9.277 -7.614 -9.685 1.00 95.19 87 SER A CA 1
ATOM 698 C C . SER A 1 87 ? -8.902 -8.805 -10.563 1.00 95.19 87 SER A C 1
ATOM 700 O O . SER A 1 87 ? -9.046 -8.750 -11.781 1.00 95.19 87 SER A O 1
ATOM 702 N N . HIS A 1 88 ? -8.516 -9.927 -9.954 1.00 95.06 88 HIS A N 1
ATOM 703 C CA . HIS A 1 88 ? -8.317 -11.201 -10.654 1.00 95.06 88 HIS A CA 1
ATOM 704 C C . HIS A 1 88 ? -9.606 -11.754 -11.299 1.00 95.06 88 HIS A C 1
ATOM 706 O O . HIS A 1 88 ? -9.541 -12.669 -12.123 1.00 95.06 88 HIS A O 1
ATOM 712 N N . LYS A 1 89 ? -10.782 -11.234 -10.910 1.00 94.62 89 LYS A N 1
ATOM 713 C CA . LYS A 1 89 ? -12.070 -11.536 -11.551 1.00 94.62 89 LYS A CA 1
ATOM 714 C C . LYS A 1 89 ? -12.297 -10.763 -12.843 1.00 94.62 89 LYS A C 1
ATOM 716 O O . LYS A 1 89 ? -13.112 -11.203 -13.656 1.00 94.62 89 LYS A O 1
ATOM 721 N N . ASN A 1 90 ? -11.612 -9.636 -13.029 1.00 94.06 90 ASN A N 1
ATOM 722 C CA . ASN A 1 90 ? -11.708 -8.872 -14.258 1.00 94.06 90 ASN A CA 1
ATOM 723 C C . ASN A 1 90 ? -11.080 -9.691 -15.393 1.00 94.06 90 ASN A C 1
ATOM 725 O O . ASN A 1 90 ? -9.862 -9.826 -15.483 1.00 94.06 90 ASN A O 1
ATOM 729 N N . ARG A 1 91 ? -11.933 -10.258 -16.252 1.00 93.06 91 ARG A N 1
ATOM 730 C CA . ARG A 1 91 ? -11.506 -11.084 -17.389 1.00 93.06 91 ARG A CA 1
ATOM 731 C C . ARG A 1 91 ? -10.729 -10.287 -18.425 1.00 93.06 91 ARG A C 1
ATOM 733 O O . ARG A 1 91 ? -9.999 -10.913 -19.185 1.00 93.06 91 ARG A O 1
ATOM 740 N N . ASP A 1 92 ? -10.855 -8.965 -18.409 1.00 94.06 92 ASP A N 1
ATOM 741 C CA . ASP A 1 92 ? -10.178 -8.049 -19.319 1.00 94.06 92 ASP A CA 1
ATOM 742 C C . ASP A 1 92 ? -8.856 -7.547 -18.731 1.00 94.06 92 ASP A C 1
ATOM 744 O O . ASP A 1 92 ? -8.173 -6.761 -19.373 1.00 94.06 92 ASP A O 1
ATOM 748 N N . LEU A 1 93 ? -8.459 -7.987 -17.532 1.00 95.25 93 LEU A N 1
ATOM 749 C CA . LEU A 1 93 ? -7.174 -7.655 -16.920 1.00 95.25 93 LEU A CA 1
ATOM 750 C C . LEU A 1 93 ? -6.286 -8.898 -16.855 1.00 95.25 93 LEU A C 1
ATOM 752 O O . LEU A 1 93 ? -6.706 -9.969 -16.415 1.00 95.25 93 LEU A O 1
ATOM 756 N N . ALA A 1 94 ? -5.023 -8.749 -17.238 1.00 95.88 94 ALA A N 1
ATOM 757 C CA . ALA A 1 94 ? -3.998 -9.753 -16.991 1.00 95.88 94 ALA A CA 1
ATOM 758 C C . ALA A 1 94 ? -2.819 -9.109 -16.273 1.00 95.88 94 ALA A C 1
ATOM 760 O O . ALA A 1 94 ? -2.217 -8.168 -16.784 1.00 95.88 94 ALA A O 1
ATOM 761 N N . LEU A 1 95 ? -2.501 -9.618 -15.087 1.00 97.00 95 LEU A N 1
ATOM 762 C CA . LEU A 1 95 ? -1.420 -9.085 -14.274 1.00 97.00 95 LEU A CA 1
ATOM 763 C C . LEU A 1 95 ? -0.138 -9.882 -14.521 1.00 97.00 95 LEU A C 1
ATOM 765 O O . LEU A 1 95 ? -0.126 -11.112 -14.446 1.00 97.00 95 LEU A O 1
ATOM 769 N N . PHE A 1 96 ? 0.940 -9.161 -14.786 1.00 96.81 96 PHE A N 1
ATOM 770 C CA . PHE A 1 96 ? 2.294 -9.679 -14.874 1.00 96.81 96 PHE A CA 1
ATOM 771 C C . PHE A 1 96 ? 3.114 -9.036 -13.765 1.00 96.81 96 PHE A C 1
ATOM 773 O O . PHE A 1 96 ? 2.949 -7.851 -13.490 1.00 96.81 96 PHE A O 1
ATOM 780 N N . ARG A 1 97 ? 3.988 -9.801 -13.119 1.00 96.38 97 ARG A N 1
ATOM 781 C CA . ARG A 1 97 ? 4.896 -9.296 -12.094 1.00 96.38 97 ARG A CA 1
ATOM 782 C C . ARG A 1 97 ? 6.316 -9.706 -12.437 1.00 96.38 97 ARG A C 1
ATOM 784 O O . ARG A 1 97 ? 6.575 -10.892 -12.633 1.00 96.38 97 ARG A O 1
ATOM 791 N N . VAL A 1 98 ? 7.222 -8.735 -12.483 1.00 94.31 98 VAL A N 1
ATOM 792 C CA . VAL A 1 98 ? 8.652 -9.027 -12.610 1.00 94.31 98 VAL A CA 1
ATOM 793 C C . VAL A 1 98 ? 9.107 -9.688 -11.313 1.00 94.31 98 VAL A C 1
ATOM 795 O O . VAL A 1 98 ? 8.993 -9.102 -10.240 1.00 94.31 98 VAL A O 1
ATOM 798 N N . ALA A 1 99 ? 9.566 -10.930 -11.415 1.00 87.00 99 ALA A N 1
ATOM 799 C CA . ALA A 1 99 ? 10.134 -11.689 -10.311 1.00 87.00 99 ALA A CA 1
ATOM 800 C C . ALA A 1 99 ? 11.152 -12.701 -10.857 1.00 87.00 99 ALA A C 1
ATOM 802 O O . ALA A 1 99 ? 10.923 -13.299 -11.913 1.00 87.00 99 ALA A O 1
ATOM 803 N N . GLY A 1 100 ? 12.253 -12.908 -10.129 1.00 80.50 100 GLY A N 1
ATOM 804 C CA . GLY A 1 100 ? 13.294 -13.894 -10.447 1.00 80.50 100 GLY A CA 1
ATOM 805 C C . GLY A 1 100 ? 14.709 -13.306 -10.468 1.00 80.50 100 GLY A C 1
ATOM 806 O O . GLY A 1 100 ? 14.885 -12.125 -10.745 1.00 80.50 100 GLY A O 1
ATOM 807 N N . SER A 1 101 ? 15.707 -14.138 -10.158 1.00 77.19 101 SER A N 1
ATOM 808 C CA . SER A 1 101 ? 17.133 -13.768 -10.122 1.00 77.19 101 SER A CA 1
ATOM 809 C C . SER A 1 101 ? 17.854 -13.964 -11.458 1.00 77.19 101 SER A C 1
ATOM 811 O O . SER A 1 101 ? 18.801 -13.244 -11.749 1.00 77.19 101 SER A O 1
ATOM 813 N N . ASP A 1 102 ? 17.390 -14.901 -12.288 1.00 80.12 102 ASP A N 1
ATOM 814 C CA . ASP A 1 102 ? 18.098 -15.325 -13.501 1.00 80.12 102 ASP A CA 1
ATOM 815 C C . ASP A 1 102 ? 17.346 -14.874 -14.758 1.00 80.12 102 ASP A C 1
ATOM 817 O O . ASP A 1 102 ? 16.681 -15.661 -15.436 1.00 80.12 102 ASP A O 1
ATOM 821 N N . ILE A 1 103 ? 17.410 -13.573 -15.052 1.00 83.56 103 ILE A N 1
ATOM 822 C CA . ILE A 1 103 ? 16.736 -12.980 -16.214 1.00 83.56 103 ILE A CA 1
ATOM 823 C C . ILE A 1 103 ? 17.746 -12.710 -17.331 1.00 83.56 103 ILE A C 1
ATOM 825 O O . ILE A 1 103 ? 18.680 -11.925 -17.176 1.00 83.56 103 ILE A O 1
ATOM 829 N N . THR A 1 104 ? 17.527 -13.342 -18.485 1.00 85.94 104 THR A N 1
ATOM 830 C CA . THR A 1 104 ? 18.277 -13.061 -19.720 1.00 85.94 104 THR A CA 1
ATOM 831 C C . THR A 1 104 ? 17.528 -12.055 -20.591 1.00 85.94 104 THR A C 1
ATOM 833 O O . THR A 1 104 ? 16.321 -11.852 -20.436 1.00 85.94 104 THR A O 1
ATOM 836 N N . GLN A 1 105 ? 18.215 -11.453 -21.562 1.00 81.81 105 GLN A N 1
ATOM 837 C CA . GLN A 1 105 ? 17.578 -10.548 -22.522 1.00 81.81 105 GLN A CA 1
ATOM 838 C C . GLN A 1 105 ? 16.447 -11.236 -23.311 1.00 81.81 105 GLN A C 1
ATOM 840 O O . GLN A 1 105 ? 15.372 -10.658 -23.468 1.00 81.81 105 GLN A O 1
ATOM 845 N N . ASN A 1 106 ? 16.655 -12.484 -23.744 1.00 85.06 106 ASN A N 1
ATOM 846 C CA . ASN A 1 106 ? 15.631 -13.260 -24.451 1.00 85.06 106 ASN A CA 1
ATOM 847 C C . ASN A 1 106 ? 14.415 -13.508 -23.554 1.00 85.06 106 ASN A C 1
ATOM 849 O O . ASN A 1 106 ? 13.290 -13.313 -23.992 1.00 85.06 106 ASN A O 1
ATOM 853 N N . THR A 1 107 ? 14.626 -13.798 -22.265 1.00 88.19 107 THR A N 1
ATOM 854 C CA . THR A 1 107 ? 13.529 -13.936 -21.292 1.00 88.19 107 THR A CA 1
ATOM 855 C C . THR A 1 107 ? 12.665 -12.674 -21.222 1.00 88.19 107 THR A C 1
ATOM 857 O O . THR A 1 107 ? 11.447 -12.770 -21.085 1.00 88.19 107 THR A O 1
ATOM 860 N N . ILE A 1 108 ? 13.267 -11.484 -21.300 1.00 87.06 108 ILE A N 1
ATOM 861 C CA . ILE A 1 108 ? 12.527 -10.214 -21.286 1.00 87.06 108 ILE A CA 1
ATOM 862 C C . ILE A 1 108 ? 11.704 -10.066 -22.570 1.00 87.06 108 ILE A C 1
ATOM 864 O O . ILE A 1 108 ? 10.507 -9.786 -22.492 1.00 87.06 108 ILE A O 1
ATOM 868 N N . ILE A 1 109 ? 12.326 -10.294 -23.731 1.00 87.12 109 ILE A N 1
ATOM 869 C CA . ILE A 1 109 ? 11.664 -10.224 -25.042 1.00 87.12 109 ILE A CA 1
ATOM 870 C C . ILE A 1 109 ? 10.489 -11.208 -25.091 1.00 87.12 109 ILE A C 1
ATOM 872 O O . ILE A 1 109 ? 9.362 -10.784 -25.341 1.00 87.12 109 ILE A O 1
ATOM 876 N N . ASP A 1 110 ? 10.712 -12.471 -24.728 1.00 89.31 110 ASP A N 1
ATOM 877 C CA . ASP A 1 110 ? 9.695 -13.527 -24.708 1.00 89.31 110 ASP A CA 1
ATOM 878 C C . ASP A 1 110 ? 8.514 -13.173 -23.795 1.00 89.31 110 ASP A C 1
ATOM 880 O O . ASP A 1 110 ? 7.352 -13.434 -24.125 1.00 89.31 110 ASP A O 1
ATOM 884 N N . ASN A 1 111 ? 8.781 -12.558 -22.635 1.00 91.94 111 ASN A N 1
ATOM 885 C CA . ASN A 1 111 ? 7.729 -12.100 -21.730 1.00 91.94 111 ASN A CA 1
ATOM 886 C C . ASN A 1 111 ? 6.921 -10.948 -22.342 1.00 91.94 111 ASN A C 1
ATOM 888 O O . ASN A 1 111 ? 5.692 -10.980 -22.275 1.00 91.94 111 ASN A O 1
ATOM 892 N N . PHE A 1 112 ? 7.562 -9.961 -22.972 1.00 91.44 112 PHE A N 1
ATOM 893 C CA . PHE A 1 112 ? 6.855 -8.860 -23.638 1.00 9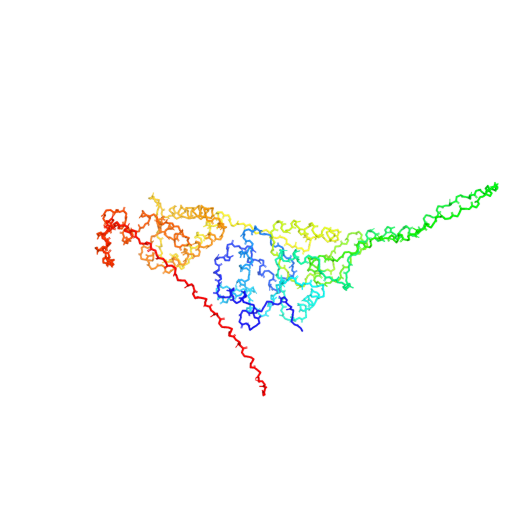1.44 112 PHE A CA 1
ATOM 894 C C . PHE A 1 112 ? 6.070 -9.320 -24.870 1.00 91.44 112 PHE A C 1
ATOM 896 O O . PHE A 1 112 ? 4.937 -8.881 -25.073 1.00 91.44 112 PHE A O 1
ATOM 903 N N . GLU A 1 113 ? 6.622 -10.224 -25.678 1.00 90.31 113 GLU A N 1
ATOM 904 C CA . GLU A 1 113 ? 5.906 -10.846 -26.794 1.00 90.31 113 GLU A CA 1
ATOM 905 C C . GLU A 1 113 ? 4.711 -11.656 -26.301 1.00 90.31 113 GLU A C 1
ATOM 907 O O . GLU A 1 113 ? 3.612 -11.534 -26.841 1.00 90.31 113 GLU A O 1
ATOM 912 N N . SER A 1 114 ? 4.880 -12.398 -25.206 1.00 90.56 114 SER A N 1
ATOM 913 C CA . SER A 1 114 ? 3.779 -13.096 -24.549 1.00 90.56 114 SER A CA 1
ATOM 914 C C . SER A 1 114 ? 2.712 -12.126 -24.034 1.00 90.56 114 SER A C 1
ATOM 916 O O . SER A 1 114 ? 1.529 -12.398 -24.203 1.00 90.56 114 SER A O 1
ATOM 918 N N . MET A 1 115 ? 3.077 -10.978 -23.455 1.00 92.56 115 MET A N 1
ATOM 919 C CA . MET A 1 115 ? 2.102 -9.959 -23.035 1.00 92.56 115 MET A CA 1
ATOM 920 C C . MET A 1 115 ? 1.334 -9.366 -24.223 1.00 92.56 115 MET A C 1
ATOM 922 O O . MET A 1 115 ? 0.128 -9.151 -24.115 1.00 92.56 115 MET A O 1
ATOM 926 N N . LYS A 1 116 ? 2.011 -9.146 -25.360 1.00 89.31 116 LYS A N 1
ATOM 927 C CA . LYS A 1 116 ? 1.398 -8.646 -26.603 1.00 89.31 116 LYS A CA 1
ATOM 928 C C . LYS A 1 116 ? 0.492 -9.689 -27.266 1.00 89.31 116 LYS A C 1
ATOM 930 O O . LYS A 1 116 ? -0.564 -9.331 -27.778 1.00 89.31 116 LYS A O 1
ATOM 935 N N . GLY A 1 117 ? 0.901 -10.959 -27.275 1.00 82.75 117 GLY A N 1
ATOM 936 C CA . GLY A 1 117 ? 0.225 -12.039 -28.002 1.00 82.75 117 GLY A CA 1
ATOM 937 C C . GLY A 1 117 ? -0.846 -12.790 -27.206 1.00 82.75 117 GLY A C 1
ATOM 938 O O . GLY A 1 117 ? -1.818 -13.267 -27.784 1.00 82.75 117 GLY A O 1
ATOM 939 N N . SER A 1 118 ? -0.708 -12.897 -25.883 1.00 63.16 118 SER A N 1
ATOM 940 C CA . SER A 1 118 ? -1.552 -13.768 -25.046 1.00 63.16 118 SER A CA 1
ATOM 941 C C . SER A 1 118 ? -2.980 -13.234 -24.833 1.00 63.16 118 SER A C 1
ATOM 943 O O . SER A 1 118 ? -3.822 -13.924 -24.261 1.00 63.16 118 SER A O 1
ATOM 945 N N . LEU A 1 119 ? -3.299 -12.010 -25.267 1.00 61.88 119 LEU A N 1
ATOM 946 C CA . LEU A 1 119 ? -4.461 -11.293 -24.743 1.00 61.88 119 LEU A CA 1
ATOM 947 C C . LEU A 1 119 ? -5.181 -10.430 -25.782 1.00 61.88 119 LEU A C 1
ATOM 949 O O . LEU A 1 119 ? -5.417 -9.251 -25.543 1.00 61.88 119 LEU A O 1
ATOM 953 N N . VAL A 1 120 ? -5.619 -11.028 -26.895 1.00 71.50 120 VAL A N 1
ATOM 954 C CA . VAL A 1 120 ? -6.441 -10.342 -27.921 1.00 71.50 120 VAL A CA 1
ATOM 955 C C . VAL A 1 120 ? -7.634 -9.571 -27.314 1.00 71.50 120 VAL A C 1
ATOM 957 O O . VAL A 1 120 ? -8.074 -8.590 -27.897 1.00 71.50 120 VAL A O 1
ATOM 960 N N . ASN A 1 121 ? -8.089 -9.936 -26.105 1.00 84.81 121 ASN A N 1
ATOM 961 C CA . ASN A 1 121 ? -9.167 -9.258 -25.377 1.00 84.81 121 ASN A CA 1
ATOM 962 C C . ASN A 1 121 ? -8.829 -8.861 -23.925 1.00 84.81 121 ASN A C 1
ATOM 964 O O . ASN A 1 121 ? -9.745 -8.568 -23.164 1.00 84.81 121 ASN A O 1
ATOM 968 N N . ARG A 1 122 ? -7.561 -8.895 -23.486 1.00 92.44 122 ARG A N 1
ATOM 969 C CA . ARG A 1 122 ? -7.213 -8.448 -22.120 1.00 92.44 122 ARG A CA 1
ATOM 970 C C . ARG A 1 122 ? -6.145 -7.374 -22.154 1.00 92.44 122 ARG A C 1
ATOM 972 O O . ARG A 1 122 ? -5.212 -7.432 -22.941 1.00 92.44 122 ARG A O 1
ATOM 979 N N . ARG A 1 123 ? -6.251 -6.426 -21.237 1.00 94.56 123 ARG A N 1
ATOM 980 C CA . ARG A 1 123 ? -5.236 -5.433 -20.932 1.00 94.56 123 ARG A CA 1
ATOM 981 C C . ARG A 1 123 ? -4.147 -6.074 -20.065 1.00 94.56 123 ARG A C 1
ATOM 983 O O . ARG A 1 123 ? -4.418 -6.378 -18.898 1.00 94.56 123 ARG A O 1
ATOM 990 N N . PRO A 1 124 ? -2.935 -6.306 -20.598 1.00 96.25 124 PRO A N 1
ATOM 991 C CA . PRO A 1 124 ? -1.796 -6.666 -19.767 1.00 96.25 124 PRO A CA 1
ATOM 992 C C . PRO A 1 124 ? -1.425 -5.483 -18.868 1.00 96.25 124 PRO A C 1
ATOM 994 O O . PRO A 1 124 ? -1.456 -4.343 -19.314 1.00 96.25 124 PRO A O 1
ATOM 997 N N . VAL A 1 125 ? -1.055 -5.739 -17.620 1.00 96.81 125 VAL A N 1
ATOM 998 C CA . VAL A 1 125 ? -0.415 -4.759 -16.737 1.00 96.81 125 VAL A CA 1
ATOM 999 C C . VAL A 1 125 ? 0.850 -5.383 -16.180 1.00 96.81 125 VAL A C 1
ATOM 1001 O O . VAL A 1 125 ? 0.790 -6.482 -15.628 1.00 96.81 125 VAL A O 1
ATOM 1004 N N . LEU A 1 126 ? 1.973 -4.678 -16.291 1.00 97.31 126 LEU A N 1
ATOM 1005 C CA . LEU A 1 126 ? 3.234 -5.077 -15.678 1.00 97.31 126 LEU A CA 1
ATOM 1006 C C . LEU A 1 126 ? 3.403 -4.387 -14.320 1.00 97.31 126 LEU A C 1
ATOM 1008 O O . LEU A 1 126 ? 3.393 -3.165 -14.238 1.00 97.31 126 LEU A O 1
ATOM 1012 N N . LEU A 1 127 ? 3.583 -5.163 -13.257 1.00 97.75 127 LEU A N 1
ATOM 1013 C CA . LEU A 1 127 ? 3.956 -4.693 -11.927 1.00 97.75 127 LEU A CA 1
ATOM 1014 C C . LEU A 1 127 ? 5.420 -5.049 -11.662 1.00 97.75 127 LEU A C 1
ATOM 1016 O O . LEU A 1 127 ? 5.829 -6.196 -11.848 1.00 97.75 127 LEU A O 1
ATOM 1020 N N . ALA A 1 128 ? 6.204 -4.091 -11.194 1.00 97.12 128 ALA A N 1
ATOM 1021 C CA . ALA A 1 128 ? 7.587 -4.328 -10.811 1.00 97.12 128 ALA A CA 1
ATOM 1022 C C . ALA A 1 128 ? 7.934 -3.605 -9.510 1.00 97.12 128 ALA A C 1
ATOM 1024 O O . ALA A 1 128 ? 7.380 -2.553 -9.188 1.00 97.12 128 ALA A O 1
ATOM 1025 N N . ASP A 1 129 ? 8.877 -4.183 -8.780 1.00 97.00 129 ASP A N 1
ATOM 1026 C CA . ASP A 1 129 ? 9.554 -3.541 -7.665 1.00 97.00 129 ASP A CA 1
ATOM 1027 C C . ASP A 1 129 ? 10.919 -3.046 -8.165 1.00 97.00 129 ASP A C 1
ATOM 1029 O O . ASP A 1 129 ? 11.666 -3.818 -8.771 1.00 97.00 129 ASP A O 1
ATOM 1033 N N . MET A 1 130 ? 11.249 -1.770 -7.941 1.00 96.69 130 MET A N 1
ATOM 1034 C CA . MET A 1 130 ? 12.517 -1.200 -8.407 1.00 96.69 130 MET A CA 1
ATOM 1035 C C . MET A 1 130 ? 13.734 -1.941 -7.844 1.00 96.69 130 MET A C 1
ATOM 1037 O O . MET A 1 130 ? 14.713 -2.124 -8.558 1.00 96.69 130 MET A O 1
ATOM 1041 N N . ALA A 1 131 ? 13.670 -2.442 -6.609 1.00 96.00 131 ALA A N 1
ATOM 1042 C CA . ALA A 1 131 ? 14.765 -3.212 -6.025 1.00 96.00 131 ALA A CA 1
ATOM 1043 C C . ALA A 1 131 ? 15.025 -4.505 -6.805 1.00 96.00 131 ALA A C 1
ATOM 1045 O O . ALA A 1 131 ? 16.172 -4.925 -6.935 1.00 96.00 131 ALA A O 1
ATOM 1046 N N . ASP A 1 132 ? 13.979 -5.140 -7.332 1.00 94.06 132 ASP A N 1
ATOM 1047 C CA . ASP A 1 132 ? 14.136 -6.329 -8.167 1.00 94.06 132 ASP A CA 1
ATOM 1048 C C . ASP A 1 132 ? 14.680 -5.957 -9.550 1.00 94.06 132 ASP A C 1
ATOM 1050 O O . ASP A 1 132 ? 15.552 -6.654 -10.063 1.00 94.06 132 ASP A O 1
ATOM 1054 N N . LEU A 1 133 ? 14.254 -4.821 -10.116 1.00 93.69 133 LEU A N 1
ATOM 1055 C CA . LEU A 1 133 ? 14.808 -4.303 -11.370 1.00 93.69 133 LEU A CA 1
ATOM 1056 C C . LEU A 1 133 ? 16.300 -3.967 -11.258 1.00 93.69 133 LEU A C 1
ATOM 1058 O O . LEU A 1 133 ? 17.054 -4.342 -12.147 1.00 93.69 133 LEU A O 1
ATOM 1062 N N . LEU A 1 134 ? 16.731 -3.330 -10.168 1.00 93.12 134 LEU A N 1
ATOM 1063 C CA . LEU A 1 134 ? 18.142 -3.021 -9.902 1.00 93.12 134 LEU A CA 1
ATOM 1064 C C . LEU A 1 134 ? 18.984 -4.289 -9.723 1.00 93.12 134 LEU A C 1
ATOM 1066 O O . LEU A 1 134 ? 20.074 -4.395 -10.272 1.00 93.12 134 LEU A O 1
ATOM 1070 N N . LYS A 1 135 ? 18.461 -5.307 -9.022 1.00 92.06 135 LYS A N 1
ATOM 1071 C CA . LYS A 1 135 ? 19.147 -6.610 -8.910 1.00 92.06 135 LYS A CA 1
ATOM 1072 C C . LYS A 1 135 ? 19.347 -7.278 -10.269 1.00 92.06 135 LYS A C 1
ATOM 1074 O O . LYS A 1 135 ? 20.358 -7.942 -10.468 1.00 92.06 135 LYS A O 1
ATOM 1079 N N . ILE A 1 136 ? 18.369 -7.149 -11.168 1.00 90.69 136 ILE A N 1
ATOM 1080 C CA . ILE A 1 136 ? 18.482 -7.663 -12.538 1.00 90.69 136 ILE A CA 1
ATOM 1081 C C . ILE A 1 136 ? 19.474 -6.812 -13.339 1.00 90.69 136 ILE A C 1
ATOM 1083 O O . ILE A 1 136 ? 20.253 -7.353 -14.122 1.00 90.69 136 ILE A O 1
ATOM 1087 N N . GLY A 1 137 ? 19.442 -5.493 -13.145 1.00 88.94 137 GLY A N 1
ATOM 1088 C CA . GLY A 1 137 ? 20.371 -4.544 -13.733 1.00 88.94 137 GLY A CA 1
ATOM 1089 C C . GLY A 1 137 ? 20.383 -4.610 -15.260 1.00 88.94 137 GLY A C 1
ATOM 1090 O O . GLY A 1 137 ? 19.357 -4.501 -15.945 1.00 88.94 137 GLY A O 1
ATOM 1091 N N . ARG A 1 138 ? 21.582 -4.820 -15.808 1.00 89.44 138 ARG A N 1
ATOM 1092 C CA . ARG A 1 138 ? 21.798 -5.133 -17.224 1.00 89.44 138 ARG A CA 1
ATOM 1093 C C . ARG A 1 138 ? 21.671 -6.655 -17.394 1.00 89.44 138 ARG A C 1
ATOM 1095 O O . ARG A 1 138 ? 22.449 -7.378 -16.777 1.00 89.44 138 ARG A O 1
ATOM 1102 N N . PRO A 1 139 ? 20.737 -7.160 -18.222 1.00 81.56 139 PRO A N 1
ATOM 1103 C CA . PRO A 1 139 ? 20.528 -8.597 -18.376 1.00 81.56 139 PRO A CA 1
ATOM 1104 C C . PRO A 1 139 ? 21.820 -9.320 -18.764 1.00 81.56 139 PRO A C 1
ATOM 1106 O O . PRO A 1 139 ? 22.523 -8.896 -19.683 1.00 81.56 139 PRO A O 1
ATOM 1109 N N . ASN A 1 140 ? 22.110 -10.442 -18.108 1.00 77.00 140 ASN A N 1
ATOM 1110 C CA . ASN A 1 140 ? 23.293 -11.243 -18.411 1.00 77.00 140 ASN A CA 1
ATOM 1111 C C . ASN A 1 140 ? 23.105 -11.970 -19.756 1.00 77.00 140 ASN A C 1
ATOM 1113 O O . ASN A 1 140 ? 22.142 -12.718 -19.936 1.00 77.00 140 ASN A O 1
ATOM 1117 N N . GLY A 1 141 ? 24.024 -11.773 -20.706 1.00 63.00 141 GLY A N 1
ATOM 1118 C CA . GLY A 1 141 ? 23.984 -12.437 -22.013 1.00 63.00 141 GLY A CA 1
ATOM 1119 C C . GLY A 1 141 ? 25.367 -12.562 -22.650 1.00 63.00 141 GLY A C 1
ATOM 1120 O O . GLY A 1 141 ? 26.002 -11.556 -22.956 1.00 63.00 141 GLY A O 1
ATOM 1121 N N . ARG A 1 142 ? 25.837 -13.805 -22.849 1.00 60.03 142 ARG A N 1
ATOM 1122 C CA . ARG A 1 142 ? 27.051 -14.112 -23.638 1.00 60.03 142 ARG A CA 1
ATOM 1123 C C . ARG A 1 142 ? 26.779 -14.067 -25.143 1.00 60.03 142 ARG A C 1
ATOM 1125 O O . ARG A 1 142 ? 27.640 -13.657 -25.913 1.00 60.03 142 ARG A O 1
ATOM 1132 N N . GLU A 1 143 ? 25.573 -14.448 -25.550 1.00 57.62 143 GLU A N 1
ATOM 1133 C CA . GLU A 1 143 ? 25.088 -14.328 -26.923 1.00 57.62 143 GLU A CA 1
ATOM 1134 C C . GLU A 1 143 ? 24.434 -12.950 -27.088 1.00 57.62 143 GLU A C 1
ATOM 1136 O O . GLU A 1 143 ? 23.608 -12.552 -26.268 1.00 57.62 143 GLU A O 1
ATOM 1141 N N . LYS A 1 144 ? 24.865 -12.179 -28.095 1.00 58.38 144 LYS A N 1
ATOM 1142 C CA . LYS A 1 144 ? 24.462 -10.776 -28.293 1.00 58.38 144 LYS A CA 1
ATOM 1143 C C . LYS A 1 144 ? 23.303 -10.681 -29.295 1.00 58.38 144 LYS A C 1
ATOM 1145 O O . LYS A 1 144 ? 23.569 -10.841 -30.484 1.00 58.38 144 LYS A O 1
ATOM 1150 N N . PRO A 1 145 ? 22.079 -10.302 -28.888 1.00 60.75 145 PRO A N 1
ATOM 1151 C CA . PRO A 1 145 ? 21.096 -9.834 -29.864 1.00 60.75 145 PRO A CA 1
ATOM 1152 C C . PRO A 1 145 ? 20.967 -8.304 -29.925 1.00 60.75 145 PRO A C 1
ATOM 1154 O O . PRO A 1 145 ? 20.629 -7.782 -30.983 1.00 60.75 145 PRO A O 1
ATOM 1157 N N . PHE A 1 146 ? 21.270 -7.544 -28.859 1.00 74.12 146 PHE A N 1
ATOM 1158 C CA . PHE A 1 146 ? 21.191 -6.075 -28.927 1.00 74.12 146 PHE A CA 1
ATOM 1159 C C . PHE A 1 146 ? 22.137 -5.351 -27.964 1.00 74.12 146 PHE A C 1
ATOM 1161 O O . PHE A 1 146 ? 22.171 -5.647 -26.775 1.00 74.12 146 PHE A O 1
ATOM 1168 N N . LYS A 1 147 ? 22.857 -4.350 -28.475 1.00 81.19 147 LYS A N 1
ATOM 1169 C CA . LYS A 1 147 ? 23.636 -3.387 -27.691 1.00 81.19 147 LYS A CA 1
ATOM 1170 C C . LYS A 1 147 ? 23.288 -1.978 -28.151 1.00 81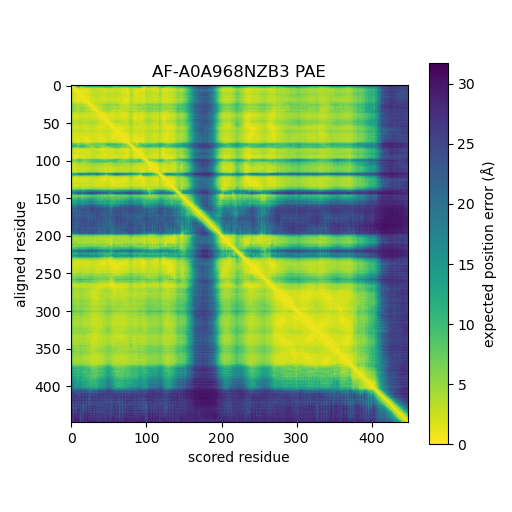.19 147 LYS A C 1
ATOM 1172 O O . LYS A 1 147 ? 23.105 -1.755 -29.349 1.00 81.19 147 LYS A O 1
ATOM 1177 N N . ILE A 1 148 ? 23.246 -1.032 -27.219 1.00 79.56 148 ILE A N 1
ATOM 1178 C CA . ILE A 1 148 ? 23.078 0.383 -27.550 1.00 79.56 148 ILE A CA 1
ATOM 1179 C C . ILE A 1 148 ? 24.463 0.956 -27.833 1.00 79.56 148 ILE A C 1
ATOM 1181 O O . ILE A 1 148 ? 25.342 0.897 -26.977 1.00 79.56 148 ILE A O 1
ATOM 1185 N N . LYS A 1 149 ? 24.661 1.487 -29.042 1.00 80.00 149 LYS A N 1
ATOM 1186 C CA . LYS A 1 149 ? 25.870 2.233 -29.408 1.00 80.00 149 LYS A CA 1
ATOM 1187 C C . LYS A 1 149 ? 25.634 3.723 -29.176 1.00 80.00 149 LYS A C 1
ATOM 1189 O O . LYS A 1 149 ? 24.565 4.221 -29.521 1.00 80.00 149 LYS A O 1
ATOM 1194 N N . ASP A 1 150 ? 26.634 4.423 -28.645 1.00 76.44 150 ASP A N 1
ATOM 1195 C CA . ASP A 1 150 ? 26.586 5.881 -28.521 1.00 76.44 150 ASP A CA 1
ATOM 1196 C C . ASP A 1 150 ? 26.728 6.526 -29.923 1.00 76.44 150 ASP A C 1
ATOM 1198 O O . ASP A 1 150 ? 27.783 6.404 -30.563 1.00 76.44 150 ASP A O 1
ATOM 1202 N N . PRO A 1 151 ? 25.685 7.202 -30.446 1.00 68.00 151 PRO A N 1
ATOM 1203 C CA . PRO A 1 151 ? 25.718 7.805 -31.769 1.00 68.00 151 PRO A CA 1
ATOM 1204 C C . PRO A 1 151 ? 26.739 8.947 -31.868 1.00 68.00 151 PRO A C 1
ATOM 1206 O O . PRO A 1 151 ? 27.272 9.156 -32.959 1.00 68.00 151 PRO A O 1
ATOM 1209 N N . VAL A 1 152 ? 27.054 9.645 -30.767 1.00 70.44 152 VAL A N 1
ATOM 1210 C CA . VAL A 1 152 ? 27.977 10.795 -30.752 1.00 70.44 152 VAL A CA 1
ATOM 1211 C C . VAL A 1 152 ? 29.425 10.338 -30.923 1.00 70.44 152 VAL A C 1
ATOM 1213 O O . VAL A 1 152 ? 30.197 10.958 -31.658 1.00 70.44 152 VAL A O 1
ATOM 1216 N N . LEU A 1 153 ? 29.792 9.220 -30.295 1.00 66.94 153 LEU A N 1
ATOM 1217 C CA . LEU A 1 153 ? 31.114 8.614 -30.477 1.00 66.94 153 LEU A CA 1
ATOM 1218 C C . LEU A 1 153 ? 31.249 7.991 -31.872 1.00 66.94 153 LEU A C 1
ATOM 1220 O O . LEU A 1 153 ? 32.281 8.150 -32.523 1.00 66.94 153 LEU A O 1
ATOM 1224 N N . SER A 1 154 ? 30.172 7.391 -32.394 1.00 60.19 154 SER A N 1
ATOM 1225 C CA . SER A 1 154 ? 30.176 6.789 -33.735 1.00 60.19 154 SER A CA 1
ATOM 1226 C C . SER A 1 154 ? 30.423 7.796 -34.870 1.00 60.19 154 SER A C 1
ATOM 1228 O O . SER A 1 154 ? 30.942 7.428 -35.924 1.00 60.19 154 SER A O 1
ATOM 1230 N N . SER A 1 155 ? 30.043 9.068 -34.696 1.00 60.16 155 SER A N 1
ATOM 1231 C CA . SER A 1 155 ? 30.187 10.090 -35.739 1.00 60.16 155 SER A CA 1
ATOM 1232 C C . SER A 1 155 ? 31.574 10.724 -35.788 1.00 60.16 155 SER A C 1
ATOM 1234 O O . SER A 1 155 ? 31.995 11.130 -36.867 1.00 60.16 155 SER A O 1
ATOM 1236 N N . LYS A 1 156 ? 32.301 10.794 -34.662 1.00 61.72 156 LYS A N 1
ATOM 1237 C CA . LYS A 1 156 ? 33.659 11.366 -34.640 1.00 61.72 156 LYS A CA 1
ATOM 1238 C C . LYS A 1 156 ? 34.649 10.515 -35.440 1.00 61.72 156 LYS A C 1
ATOM 1240 O O . LYS A 1 156 ? 35.417 11.073 -36.214 1.00 61.72 156 LYS A O 1
ATOM 1245 N N . ARG A 1 157 ? 34.561 9.180 -35.355 1.00 59.41 157 ARG A N 1
ATOM 1246 C CA . ARG A 1 157 ? 35.379 8.278 -36.190 1.00 59.41 157 ARG A CA 1
ATOM 1247 C C . ARG A 1 157 ? 35.027 8.372 -37.679 1.00 59.41 157 ARG A C 1
ATOM 1249 O O . ARG A 1 157 ? 35.919 8.406 -38.515 1.00 59.41 157 ARG A O 1
ATOM 1256 N N . ALA A 1 158 ? 33.739 8.488 -38.019 1.00 59.62 158 ALA A N 1
ATOM 1257 C CA . ALA A 1 158 ? 33.320 8.656 -39.415 1.00 59.62 158 ALA A CA 1
ATOM 1258 C C . ALA A 1 158 ? 33.806 9.983 -40.031 1.00 59.62 158 ALA A C 1
ATOM 1260 O O . ALA A 1 158 ? 34.054 10.037 -41.231 1.00 59.62 158 ALA A O 1
ATOM 1261 N N . ALA A 1 159 ? 33.952 11.035 -39.218 1.00 57.84 159 ALA A N 1
ATOM 1262 C CA . ALA A 1 159 ? 34.510 12.313 -39.653 1.00 57.84 159 ALA A CA 1
ATOM 1263 C C . ALA A 1 159 ? 36.047 12.286 -39.753 1.00 57.84 159 ALA A C 1
ATOM 1265 O O . ALA A 1 159 ? 36.586 12.875 -40.679 1.00 57.84 159 ALA A O 1
ATOM 1266 N N . GLY A 1 160 ? 36.744 11.568 -38.861 1.00 56.41 160 GLY A N 1
ATOM 1267 C CA . GLY A 1 160 ? 38.208 11.419 -38.906 1.00 56.41 160 GLY A CA 1
ATOM 1268 C C . GLY A 1 160 ? 38.730 10.519 -40.035 1.00 56.41 160 GLY A C 1
ATOM 1269 O O . GLY A 1 160 ? 39.890 10.622 -40.410 1.00 56.41 160 GLY A O 1
ATOM 1270 N N . PHE A 1 161 ? 37.879 9.663 -40.612 1.00 52.03 161 PHE A N 1
ATOM 1271 C CA . PHE A 1 161 ? 38.250 8.794 -41.737 1.00 52.03 161 PHE A CA 1
ATOM 1272 C C . PHE A 1 161 ? 38.202 9.503 -43.106 1.00 52.03 161 PHE A C 1
ATOM 1274 O O . PHE A 1 161 ? 38.791 9.030 -44.076 1.00 52.03 161 PHE A O 1
ATOM 1281 N N . LEU A 1 162 ? 37.532 10.655 -43.208 1.00 53.12 162 LEU A N 1
ATOM 1282 C CA . LEU A 1 162 ? 37.596 11.515 -44.393 1.00 53.12 162 LEU A CA 1
ATOM 1283 C C . LEU A 1 162 ? 38.675 12.572 -44.167 1.00 53.12 162 LEU A C 1
ATOM 1285 O O . LEU A 1 162 ? 38.392 13.704 -43.790 1.00 53.12 162 LEU A O 1
ATOM 1289 N N . GLY A 1 163 ? 39.909 12.111 -44.367 1.00 49.00 163 GLY A N 1
ATOM 1290 C CA . GLY A 1 163 ? 41.179 12.796 -44.178 1.00 49.00 163 GLY A CA 1
ATOM 1291 C C . GLY A 1 163 ? 41.172 14.316 -44.294 1.00 49.00 163 GLY A C 1
ATOM 1292 O O . GLY A 1 163 ? 40.909 14.893 -45.351 1.00 49.00 163 GLY A O 1
ATOM 1293 N N . GLU A 1 164 ? 41.682 14.938 -43.239 1.00 48.97 164 GLU A N 1
ATOM 1294 C CA . GLU A 1 164 ? 42.663 15.990 -43.429 1.00 48.97 164 GLU A CA 1
ATOM 1295 C C . GLU A 1 164 ? 43.875 15.325 -44.101 1.00 48.97 164 GLU A C 1
ATOM 1297 O O . GLU A 1 164 ? 44.734 14.716 -43.466 1.00 48.97 164 GLU A O 1
ATOM 1302 N N . VAL A 1 165 ? 43.892 15.346 -45.437 1.00 55.22 165 VAL A N 1
ATOM 1303 C CA . VAL A 1 165 ? 45.117 15.156 -46.218 1.00 55.22 165 VAL A CA 1
ATOM 1304 C C . VAL A 1 165 ? 45.956 16.407 -45.961 1.00 55.22 165 VAL A C 1
ATOM 1306 O O . VAL A 1 165 ? 46.059 17.295 -46.804 1.00 55.22 165 VAL A O 1
ATOM 1309 N N . GLU A 1 166 ? 46.489 16.528 -44.745 1.00 50.75 166 GLU A N 1
ATOM 1310 C CA . GLU A 1 166 ? 47.552 17.472 -44.454 1.00 50.75 166 GLU A CA 1
ATOM 1311 C C . GLU A 1 166 ? 48.744 17.023 -45.289 1.00 50.75 166 GLU A C 1
ATOM 1313 O O . GLU A 1 166 ? 49.314 15.942 -45.109 1.00 50.75 166 GLU A O 1
ATOM 1318 N N . GLY A 1 167 ? 49.049 17.842 -46.293 1.00 52.03 167 GLY A N 1
ATOM 1319 C CA . GLY A 1 167 ? 50.207 17.681 -47.142 1.00 52.03 167 GLY A CA 1
ATOM 1320 C C . GLY A 1 167 ? 51.444 17.563 -46.271 1.00 52.03 167 GLY A C 1
ATOM 1321 O O . GLY A 1 167 ? 51.948 18.555 -45.756 1.00 52.03 167 GLY A O 1
ATOM 1322 N N . LYS A 1 168 ? 51.945 16.336 -46.150 1.00 47.62 168 LYS A N 1
ATOM 1323 C CA . LYS A 1 168 ? 53.311 16.063 -45.728 1.00 47.62 168 LYS A CA 1
ATOM 1324 C C . LYS A 1 168 ? 54.208 16.886 -46.664 1.00 47.62 168 LYS A C 1
ATOM 1326 O O . LYS A 1 168 ? 54.213 16.602 -47.868 1.00 47.62 168 LYS A O 1
ATOM 1331 N N . PRO A 1 169 ? 54.915 17.925 -46.187 1.00 53.03 169 PRO A N 1
ATOM 1332 C CA . PRO A 1 169 ? 55.893 18.586 -47.029 1.00 53.03 169 PRO A CA 1
ATOM 1333 C C . PRO A 1 169 ? 56.958 17.546 -47.418 1.00 53.03 169 PRO A C 1
ATOM 1335 O O . PRO A 1 169 ? 57.243 16.636 -46.631 1.00 53.03 169 PRO A O 1
ATOM 1338 N N . PRO A 1 170 ? 57.509 17.620 -48.640 1.00 49.53 170 PRO A N 1
ATOM 1339 C CA . PRO A 1 170 ? 58.477 16.648 -49.119 1.00 49.53 170 PRO A CA 1
ATOM 1340 C C . PRO A 1 170 ? 59.682 16.627 -48.177 1.00 49.53 170 PRO A C 1
ATOM 1342 O O . PRO A 1 170 ? 60.372 17.630 -48.000 1.00 49.53 170 PRO A O 1
ATOM 1345 N N . VAL A 1 171 ? 59.915 15.470 -47.562 1.00 56.69 171 VAL A N 1
ATOM 1346 C CA . VAL A 1 171 ? 61.126 15.182 -46.797 1.00 56.69 171 VAL A CA 1
ATOM 1347 C C . VAL A 1 171 ? 62.296 15.242 -47.774 1.00 56.69 171 VAL A C 1
ATOM 1349 O O . VAL A 1 171 ? 62.375 14.447 -48.712 1.00 56.69 171 VAL A O 1
ATOM 1352 N N . ALA A 1 172 ? 63.176 16.221 -47.575 1.00 52.91 172 ALA A N 1
ATOM 1353 C CA . ALA A 1 172 ? 64.452 16.292 -48.263 1.00 52.91 172 ALA A CA 1
ATOM 1354 C C . ALA A 1 172 ? 65.283 15.062 -47.877 1.00 52.91 172 ALA A C 1
ATOM 1356 O O . ALA A 1 172 ? 65.517 14.797 -46.698 1.00 52.91 172 ALA A O 1
ATOM 1357 N N . LYS A 1 173 ? 65.688 14.298 -48.893 1.00 49.75 173 LYS A N 1
ATOM 1358 C CA . LYS A 1 173 ? 66.685 13.239 -48.772 1.00 49.75 173 LYS A CA 1
ATOM 1359 C C . LYS A 1 173 ? 68.018 13.890 -48.409 1.00 49.75 173 LYS A C 1
ATOM 1361 O O . LYS A 1 173 ? 68.579 14.597 -49.240 1.00 49.75 173 LYS A O 1
ATOM 1366 N N . ASN A 1 174 ? 68.503 13.638 -47.200 1.00 48.00 174 ASN A N 1
ATOM 1367 C CA . ASN A 1 174 ? 69.926 13.737 -46.915 1.00 48.00 174 ASN A CA 1
ATOM 1368 C C . ASN A 1 174 ? 70.496 12.331 -47.083 1.00 48.00 174 ASN A C 1
ATOM 1370 O O . ASN A 1 174 ? 70.196 11.432 -46.299 1.00 48.00 174 ASN A O 1
ATOM 1374 N N . GLU A 1 175 ? 71.230 12.156 -48.175 1.00 57.75 175 GLU A N 1
ATOM 1375 C CA . GLU A 1 175 ? 72.222 11.103 -48.335 1.00 57.75 175 GLU A CA 1
ATOM 1376 C C . GLU A 1 175 ? 73.417 11.506 -47.468 1.00 57.75 175 GLU A C 1
ATOM 1378 O O . GLU A 1 175 ? 73.978 12.575 -47.686 1.00 57.75 175 GLU A O 1
ATOM 1383 N N . ASP A 1 176 ? 73.752 10.707 -46.458 1.00 55.81 176 ASP A N 1
ATOM 1384 C CA . ASP A 1 176 ? 75.150 10.517 -46.078 1.00 55.81 176 ASP A CA 1
ATOM 1385 C C . ASP A 1 176 ? 75.309 9.243 -45.246 1.00 55.81 176 ASP A C 1
ATOM 1387 O O . ASP A 1 176 ? 74.523 8.938 -44.344 1.00 55.81 176 ASP A O 1
ATOM 1391 N N . ASP A 1 177 ? 76.330 8.497 -45.644 1.00 54.50 177 ASP A N 1
ATOM 1392 C CA . ASP A 1 177 ? 76.736 7.181 -45.189 1.00 54.50 177 ASP A CA 1
ATOM 1393 C C . ASP A 1 177 ? 77.168 7.155 -43.717 1.00 54.50 177 ASP A C 1
ATOM 1395 O O . ASP A 1 177 ? 77.925 8.013 -43.263 1.00 54.50 177 ASP A O 1
ATOM 1399 N N . SER A 1 178 ? 76.819 6.078 -43.010 1.00 46.72 178 SER A N 1
ATOM 1400 C CA . SER A 1 178 ? 77.809 5.344 -42.213 1.00 46.72 178 SER A CA 1
ATOM 1401 C C . SER A 1 178 ? 77.240 4.008 -41.750 1.00 46.72 178 SER A C 1
ATOM 1403 O O . SER A 1 178 ? 76.241 3.958 -41.028 1.00 46.72 178 SER A O 1
ATOM 1405 N N . ASP A 1 179 ? 77.936 2.953 -42.152 1.00 59.19 179 ASP A N 1
ATOM 1406 C CA . ASP A 1 179 ? 77.815 1.583 -41.683 1.00 59.19 179 ASP A CA 1
ATOM 1407 C C . ASP A 1 179 ? 77.767 1.489 -40.150 1.00 59.19 179 ASP A C 1
ATOM 1409 O O . ASP A 1 179 ? 78.646 2.002 -39.455 1.00 59.19 179 ASP A O 1
ATOM 1413 N N . ASN A 1 180 ? 76.777 0.768 -39.624 1.00 47.31 180 ASN A N 1
ATOM 1414 C CA . ASN A 1 180 ? 77.014 -0.133 -38.503 1.00 47.31 180 ASN A CA 1
ATOM 1415 C C . ASN A 1 180 ? 75.919 -1.198 -38.429 1.00 47.31 180 ASN A C 1
ATOM 1417 O O . ASN A 1 180 ? 74.733 -0.912 -38.252 1.00 47.31 180 ASN A O 1
ATOM 1421 N N . GLU A 1 181 ? 76.384 -2.431 -38.601 1.00 56.50 181 GLU A N 1
ATOM 1422 C CA . GLU A 1 181 ? 75.714 -3.677 -38.264 1.00 56.50 181 GLU A CA 1
ATOM 1423 C C . GLU A 1 181 ? 75.533 -3.804 -36.735 1.00 56.50 181 GLU A C 1
ATOM 1425 O O . GLU A 1 181 ? 76.090 -3.030 -35.959 1.00 56.50 181 GLU A O 1
ATOM 1430 N N . ASP A 1 182 ? 74.776 -4.831 -36.345 1.00 48.50 182 ASP A N 1
ATOM 1431 C CA . ASP A 1 182 ? 74.361 -5.262 -34.999 1.00 48.50 182 ASP A CA 1
ATOM 1432 C C . ASP A 1 182 ? 73.009 -4.724 -34.512 1.00 48.50 182 ASP A C 1
ATOM 1434 O O . ASP A 1 182 ? 72.889 -3.652 -33.931 1.00 48.50 182 ASP A O 1
ATOM 1438 N N . SER A 1 183 ? 71.887 -5.348 -34.885 1.00 54.59 183 SER A N 1
ATOM 1439 C CA . SER A 1 183 ? 71.402 -6.711 -34.570 1.00 54.59 183 SER A CA 1
ATOM 1440 C C . SER A 1 183 ? 70.882 -6.870 -33.128 1.00 54.59 183 SER A C 1
ATOM 1442 O O . SER A 1 183 ? 71.582 -6.643 -32.147 1.00 54.59 183 SER A O 1
ATOM 1444 N N . ASN A 1 184 ? 69.619 -7.313 -33.049 1.00 50.19 184 ASN A N 1
ATOM 1445 C CA . ASN A 1 184 ? 68.850 -7.761 -31.878 1.00 50.19 184 ASN A CA 1
ATOM 1446 C C . ASN A 1 184 ? 68.230 -6.702 -30.955 1.00 50.19 184 ASN A C 1
ATOM 1448 O O . ASN A 1 184 ? 68.620 -6.543 -29.802 1.00 50.19 184 ASN A O 1
ATOM 1452 N N . LEU A 1 185 ? 67.122 -6.122 -31.418 1.00 44.88 185 LEU A N 1
ATOM 1453 C CA . LEU A 1 185 ? 65.972 -5.855 -30.555 1.00 44.88 185 LEU A CA 1
ATOM 1454 C C . LEU A 1 185 ? 64.734 -6.419 -31.255 1.00 44.88 185 LEU A C 1
ATOM 1456 O O . LEU A 1 185 ? 64.184 -5.789 -32.157 1.00 44.88 185 LEU A O 1
ATOM 1460 N N . ASP A 1 186 ? 64.333 -7.625 -30.843 1.00 47.50 186 ASP A N 1
ATOM 1461 C CA . ASP A 1 186 ? 62.993 -8.174 -31.050 1.00 47.50 186 ASP A CA 1
ATOM 1462 C C . ASP A 1 186 ? 61.991 -7.246 -30.351 1.00 47.50 186 ASP A C 1
ATOM 1464 O O . ASP A 1 186 ? 61.557 -7.465 -29.221 1.00 47.50 186 ASP A O 1
ATOM 1468 N N . GLY A 1 187 ? 61.676 -6.140 -31.017 1.00 48.16 187 GLY A N 1
ATOM 1469 C CA . GLY A 1 187 ? 60.474 -5.382 -30.758 1.00 48.16 187 GLY A CA 1
ATOM 1470 C C . GLY A 1 187 ? 59.314 -6.201 -31.291 1.00 48.16 187 GLY A C 1
ATOM 1471 O O . GLY A 1 187 ? 58.890 -5.999 -32.429 1.00 48.16 187 GLY A O 1
ATOM 1472 N N . GLU A 1 188 ? 58.797 -7.113 -30.464 1.00 49.59 188 GLU A N 1
ATOM 1473 C CA . GLU A 1 188 ? 57.364 -7.386 -30.433 1.00 49.59 188 GLU A CA 1
ATOM 1474 C C . GLU A 1 188 ? 56.674 -6.027 -30.241 1.00 49.59 188 GLU A C 1
ATOM 1476 O O . GLU A 1 188 ? 56.316 -5.628 -29.135 1.00 49.59 188 GLU A O 1
ATOM 1481 N N . ASN A 1 189 ? 56.497 -5.285 -31.337 1.00 46.19 189 ASN A N 1
ATOM 1482 C CA . ASN A 1 189 ? 55.341 -4.430 -31.493 1.00 46.19 189 ASN A CA 1
ATOM 1483 C C . ASN A 1 189 ? 54.181 -5.413 -31.516 1.00 46.19 189 ASN A C 1
ATOM 1485 O O . ASN A 1 189 ? 53.725 -5.843 -32.574 1.00 46.19 189 ASN A O 1
ATOM 1489 N N . ALA A 1 190 ? 53.793 -5.843 -30.313 1.00 49.78 190 ALA A N 1
ATOM 1490 C CA . ALA A 1 190 ? 52.434 -6.208 -30.046 1.00 49.78 190 ALA A CA 1
ATOM 1491 C C . ALA A 1 190 ? 51.629 -5.120 -30.739 1.00 49.78 190 ALA A C 1
ATOM 1493 O O . ALA A 1 190 ? 51.759 -3.936 -30.413 1.00 49.78 190 ALA A O 1
ATOM 1494 N N . ASP A 1 191 ? 50.897 -5.533 -31.765 1.00 48.84 191 ASP A N 1
ATOM 1495 C CA . ASP A 1 191 ? 49.632 -4.928 -32.084 1.00 48.84 191 ASP A CA 1
ATOM 1496 C C . ASP A 1 191 ? 48.913 -4.813 -30.731 1.00 48.84 191 ASP A C 1
ATOM 1498 O O . ASP A 1 191 ? 48.226 -5.725 -30.270 1.00 48.84 191 ASP A O 1
ATOM 1502 N N . GLU A 1 192 ? 49.144 -3.699 -30.031 1.00 49.91 192 GLU A N 1
ATOM 1503 C CA . GLU A 1 192 ? 48.152 -3.065 -29.195 1.00 49.91 192 GLU A CA 1
ATOM 1504 C C . GLU A 1 192 ? 47.059 -2.720 -30.197 1.00 49.91 192 GLU A C 1
ATOM 1506 O O . GLU A 1 192 ? 46.944 -1.589 -30.664 1.00 49.91 192 GLU A O 1
ATOM 1511 N N . ASP A 1 193 ? 46.332 -3.769 -30.615 1.00 51.53 193 ASP A N 1
ATOM 1512 C CA . ASP A 1 193 ? 44.966 -3.710 -31.062 1.00 51.53 193 ASP A CA 1
ATOM 1513 C C . ASP A 1 193 ? 44.374 -2.689 -30.121 1.00 51.53 193 ASP A C 1
ATOM 1515 O O . ASP A 1 193 ? 44.215 -2.964 -28.927 1.00 51.53 193 ASP A O 1
ATOM 1519 N N . GLU A 1 194 ? 44.196 -1.471 -30.634 1.00 51.62 194 GLU A N 1
ATOM 1520 C CA . GLU A 1 194 ? 43.443 -0.449 -29.962 1.00 51.62 194 GLU A CA 1
ATOM 1521 C C . GLU A 1 194 ? 42.133 -1.170 -29.659 1.00 51.62 194 GLU A C 1
ATOM 1523 O O . GLU A 1 194 ? 41.282 -1.371 -30.533 1.00 51.62 194 GLU A O 1
ATOM 1528 N N . GLU A 1 195 ? 42.009 -1.658 -28.420 1.00 50.56 195 GLU A N 1
ATOM 1529 C CA . GLU A 1 195 ? 40.770 -2.037 -27.779 1.00 50.56 195 GLU A CA 1
ATOM 1530 C C . GLU A 1 195 ? 40.032 -0.712 -27.676 1.00 50.56 195 GLU A C 1
ATOM 1532 O O . GLU A 1 195 ? 39.916 -0.077 -26.632 1.00 50.56 195 GLU A O 1
ATOM 1537 N N . ASP A 1 196 ? 39.615 -0.221 -28.834 1.00 47.75 196 ASP A N 1
ATOM 1538 C CA . ASP A 1 196 ? 39.069 1.087 -29.048 1.00 47.75 196 ASP A CA 1
ATOM 1539 C C . ASP A 1 196 ? 37.591 0.880 -28.775 1.00 47.75 196 ASP A C 1
ATOM 1541 O O . ASP A 1 196 ? 36.753 0.861 -29.686 1.00 47.75 196 ASP A O 1
ATOM 1545 N N . ILE A 1 197 ? 37.352 0.565 -27.490 1.00 50.16 197 ILE A N 1
ATOM 1546 C CA . ILE A 1 197 ? 36.164 0.000 -26.877 1.00 50.16 197 ILE A CA 1
ATOM 1547 C C . ILE A 1 197 ? 34.974 0.580 -27.617 1.00 50.16 197 ILE A C 1
ATOM 1549 O O . ILE A 1 197 ? 34.569 1.725 -27.406 1.00 50.16 197 ILE A O 1
ATOM 1553 N N . ASP A 1 198 ? 34.398 -0.229 -28.502 1.00 54.97 198 ASP A N 1
ATOM 1554 C CA . ASP A 1 198 ? 33.024 -0.067 -28.931 1.00 54.97 198 ASP A CA 1
ATOM 1555 C C . ASP A 1 198 ? 32.237 -0.084 -27.608 1.00 54.97 198 ASP A C 1
ATOM 1557 O O . ASP A 1 198 ? 31.939 -1.158 -27.076 1.00 54.97 198 ASP A O 1
ATOM 1561 N N . GLN A 1 199 ? 31.956 1.095 -27.021 1.00 70.44 199 GLN A N 1
ATOM 1562 C CA . GLN A 1 199 ? 31.241 1.282 -25.742 1.00 70.44 199 GLN A CA 1
ATOM 1563 C C . GLN A 1 199 ? 29.754 0.925 -25.903 1.00 70.44 199 GLN A C 1
ATOM 1565 O O . GLN A 1 199 ? 28.845 1.581 -25.406 1.00 70.44 199 GLN A O 1
ATOM 1570 N N . ALA A 1 200 ? 29.497 -0.126 -26.669 1.00 76.50 200 ALA A N 1
ATOM 1571 C CA . ALA A 1 200 ? 28.228 -0.752 -26.875 1.00 76.50 200 ALA A CA 1
ATOM 1572 C C . ALA A 1 200 ? 27.888 -1.527 -25.596 1.00 76.50 200 ALA A C 1
ATOM 1574 O O . ALA A 1 200 ? 28.369 -2.650 -25.373 1.00 76.50 200 ALA A O 1
ATOM 1575 N N . GLN A 1 201 ? 27.068 -0.904 -24.754 1.00 83.50 201 GLN A N 1
ATOM 1576 C CA . GLN A 1 201 ? 26.590 -1.481 -23.504 1.00 83.50 201 GLN A CA 1
ATOM 1577 C C . GLN A 1 201 ? 25.256 -2.206 -23.715 1.00 83.50 201 GLN A C 1
ATOM 1579 O O . GLN A 1 201 ? 24.465 -1.873 -24.605 1.00 83.50 201 GLN A O 1
ATOM 1584 N N . LEU A 1 202 ? 25.021 -3.244 -22.911 1.00 84.75 202 LEU A N 1
ATOM 1585 C CA . LEU A 1 202 ? 23.717 -3.902 -22.844 1.00 84.75 202 LEU A CA 1
ATOM 1586 C C . LEU A 1 202 ? 22.745 -2.976 -22.111 1.00 84.75 202 LEU A C 1
ATOM 1588 O O . LEU A 1 202 ? 23.095 -2.553 -21.010 1.00 84.75 202 LEU A O 1
ATOM 1592 N N . PRO A 1 203 ? 21.560 -2.669 -22.665 1.00 86.75 203 PRO A N 1
ATOM 1593 C CA . PRO A 1 203 ? 20.609 -1.793 -21.997 1.00 86.75 203 PRO A CA 1
ATOM 1594 C C . PRO A 1 203 ? 20.176 -2.335 -20.638 1.00 86.75 203 PRO A C 1
ATOM 1596 O O . PRO A 1 203 ? 19.908 -3.531 -20.494 1.00 86.75 203 PRO A O 1
ATOM 1599 N N . HIS A 1 204 ? 20.046 -1.435 -19.671 1.00 91.12 204 HIS A N 1
ATOM 1600 C CA . HIS A 1 204 ? 19.431 -1.704 -18.379 1.00 91.12 204 HIS A CA 1
ATOM 1601 C C . HIS A 1 204 ? 17.987 -2.215 -18.552 1.00 91.12 204 HIS A C 1
ATOM 1603 O O . HIS A 1 204 ? 17.288 -1.816 -19.487 1.00 91.12 204 HIS A O 1
ATOM 1609 N N . ILE A 1 205 ? 17.490 -3.074 -17.654 1.00 89.31 205 ILE A N 1
ATOM 1610 C CA . ILE A 1 205 ? 16.127 -3.640 -17.749 1.00 89.31 205 ILE A CA 1
ATOM 1611 C C . ILE A 1 205 ? 15.034 -2.570 -17.868 1.00 89.31 205 ILE A C 1
ATOM 1613 O O . ILE A 1 205 ? 14.021 -2.764 -18.534 1.00 89.31 205 ILE A O 1
ATOM 1617 N N . ILE A 1 206 ? 15.254 -1.405 -17.277 1.00 88.44 206 ILE A N 1
ATOM 1618 C CA . ILE A 1 206 ? 14.314 -0.287 -17.346 1.00 88.44 206 ILE A CA 1
ATOM 1619 C C . ILE A 1 206 ? 14.159 0.256 -18.764 1.00 88.44 206 ILE A C 1
ATOM 1621 O O . ILE A 1 206 ? 13.041 0.575 -19.163 1.00 88.44 206 ILE A O 1
ATOM 1625 N N . TRP A 1 207 ? 15.244 0.292 -19.540 1.00 88.19 207 TRP A N 1
ATOM 1626 C CA . TRP A 1 207 ? 15.177 0.623 -20.961 1.00 88.19 207 TRP A CA 1
ATOM 1627 C C . TRP A 1 207 ? 14.342 -0.404 -21.726 1.00 88.19 207 TRP A C 1
ATOM 1629 O O . TRP A 1 207 ? 13.548 -0.060 -22.596 1.00 88.19 207 TRP A O 1
ATOM 1639 N N . TRP A 1 208 ? 14.484 -1.687 -21.392 1.00 87.62 208 TRP A N 1
ATOM 1640 C CA . TRP A 1 208 ? 13.646 -2.719 -21.996 1.00 87.62 208 TRP A CA 1
ATOM 1641 C C . TRP A 1 208 ? 12.174 -2.543 -21.652 1.00 87.62 208 TRP A C 1
ATOM 1643 O O . TRP A 1 208 ? 11.324 -2.760 -22.511 1.00 87.62 208 TRP A O 1
ATOM 1653 N N . ILE A 1 209 ? 11.871 -2.145 -20.419 1.00 89.38 209 ILE A N 1
ATOM 1654 C CA . ILE A 1 209 ? 10.500 -1.888 -19.986 1.00 89.38 209 ILE A CA 1
ATOM 1655 C C . ILE A 1 209 ? 9.917 -0.685 -20.729 1.00 89.38 209 ILE A C 1
ATOM 1657 O O . ILE A 1 209 ? 8.817 -0.801 -21.263 1.00 89.38 209 ILE A O 1
ATOM 1661 N N . SER A 1 210 ? 10.647 0.428 -20.817 1.00 85.38 210 SER A N 1
ATOM 1662 C CA . SER A 1 210 ? 10.182 1.627 -21.525 1.00 85.38 210 SER A CA 1
ATOM 1663 C C . SER A 1 210 ? 10.032 1.410 -23.030 1.00 85.38 210 SER A C 1
ATOM 1665 O O . SER A 1 210 ? 9.109 1.934 -23.648 1.00 85.38 210 SER A O 1
ATOM 1667 N N . ALA A 1 211 ? 10.904 0.594 -23.625 1.00 86.50 211 ALA A N 1
ATOM 1668 C CA . ALA A 1 211 ? 10.811 0.194 -25.023 1.00 86.50 211 ALA A CA 1
ATOM 1669 C C . ALA A 1 211 ? 9.800 -0.945 -25.265 1.00 86.50 211 ALA A C 1
ATOM 1671 O O . ALA A 1 211 ? 9.606 -1.361 -26.409 1.00 86.50 211 ALA A O 1
ATOM 1672 N N . GLU A 1 212 ? 9.178 -1.498 -24.219 1.00 86.19 212 GLU A N 1
ATOM 1673 C CA . GLU A 1 212 ? 8.318 -2.691 -24.265 1.00 86.19 212 GLU A CA 1
ATOM 1674 C C . GLU A 1 212 ? 8.955 -3.893 -24.977 1.00 86.19 212 GLU A C 1
ATOM 1676 O O . GLU A 1 212 ? 8.344 -4.535 -25.846 1.00 86.19 212 GLU A O 1
ATOM 1681 N N . GLY A 1 213 ? 10.224 -4.158 -24.684 1.00 78.94 213 GLY A N 1
ATOM 1682 C CA . GLY A 1 213 ? 10.993 -5.216 -25.330 1.00 78.94 213 GLY A CA 1
ATOM 1683 C C . GLY A 1 213 ? 11.448 -4.881 -26.755 1.00 78.94 213 GLY A C 1
ATOM 1684 O O . GLY A 1 213 ? 12.080 -5.718 -27.392 1.00 78.94 213 GLY A O 1
ATOM 1685 N N . LYS A 1 214 ? 11.123 -3.697 -27.300 1.00 80.69 214 LYS A N 1
ATOM 1686 C CA . LYS A 1 214 ? 11.545 -3.322 -28.653 1.00 80.69 214 LYS A CA 1
ATOM 1687 C C . LYS A 1 214 ? 13.021 -2.953 -28.670 1.00 80.69 214 LYS A C 1
ATOM 1689 O O . LYS A 1 214 ? 13.522 -2.211 -27.828 1.00 80.69 214 LYS A O 1
ATOM 1694 N N . VAL A 1 215 ? 13.690 -3.417 -29.712 1.00 80.38 215 VAL A N 1
ATOM 1695 C CA . VAL A 1 215 ? 15.043 -3.001 -30.050 1.00 80.38 215 VAL A CA 1
ATOM 1696 C C . VAL A 1 215 ? 14.978 -1.601 -30.665 1.00 80.38 215 VAL A C 1
ATOM 1698 O O . VAL A 1 215 ? 14.626 -1.449 -31.832 1.00 80.38 215 VAL A O 1
ATOM 1701 N N . VAL A 1 216 ? 15.270 -0.571 -29.869 1.00 73.38 216 VAL A N 1
ATOM 1702 C CA . VAL A 1 216 ? 15.246 0.834 -30.304 1.00 73.38 216 VAL A CA 1
ATOM 1703 C C . VAL A 1 216 ? 16.668 1.384 -30.274 1.00 73.38 216 VAL A C 1
ATOM 1705 O O . VAL A 1 216 ? 17.269 1.474 -29.206 1.00 73.38 216 VAL A O 1
ATOM 1708 N N . GLN A 1 217 ? 17.221 1.735 -31.440 1.00 72.88 217 GLN A N 1
ATOM 1709 C CA . GLN A 1 217 ? 18.524 2.399 -31.521 1.00 72.88 217 GLN A CA 1
ATOM 1710 C C . GLN A 1 217 ? 18.358 3.922 -31.513 1.00 72.88 217 GLN A C 1
ATOM 1712 O O . GLN A 1 217 ? 17.546 4.439 -32.285 1.00 72.88 217 GLN A O 1
ATOM 1717 N N . PRO A 1 218 ? 19.148 4.655 -30.709 1.00 68.62 218 PRO A N 1
ATOM 1718 C CA . PRO A 1 218 ? 19.166 6.108 -30.780 1.00 68.62 218 PRO A CA 1
ATOM 1719 C C . PRO A 1 218 ? 19.670 6.544 -32.165 1.00 68.62 218 PRO A C 1
ATOM 1721 O O . PRO A 1 218 ? 20.775 6.198 -32.588 1.00 68.62 218 PRO A O 1
ATOM 1724 N N . LYS A 1 219 ? 18.845 7.291 -32.907 1.00 68.31 219 LYS A N 1
ATOM 1725 C CA . LYS A 1 219 ? 19.227 7.850 -34.215 1.00 68.31 219 LYS A CA 1
ATOM 1726 C C . LYS A 1 219 ? 20.172 9.044 -34.022 1.00 68.31 219 LYS A C 1
ATOM 1728 O O . LYS A 1 219 ? 20.071 9.768 -33.039 1.00 68.31 219 LYS A O 1
ATOM 1733 N N . LYS A 1 220 ? 21.056 9.297 -34.998 1.00 59.69 220 LYS A N 1
ATOM 1734 C CA . LYS A 1 220 ? 22.089 10.364 -34.969 1.00 59.69 220 LYS A CA 1
ATOM 1735 C C . LYS A 1 220 ? 21.552 11.811 -34.910 1.00 59.69 220 LYS A C 1
ATOM 1737 O O . LYS A 1 220 ? 22.338 12.753 -34.869 1.00 59.69 220 LYS A O 1
ATOM 1742 N N . THR A 1 221 ? 20.242 12.028 -34.952 1.00 56.31 221 THR A N 1
ATOM 1743 C CA . THR A 1 221 ? 19.643 13.366 -35.054 1.00 56.31 221 THR A CA 1
ATOM 1744 C C . THR A 1 221 ? 19.523 14.052 -33.692 1.00 56.31 221 THR A C 1
ATOM 1746 O O . THR A 1 221 ? 18.937 13.492 -32.766 1.00 56.31 221 THR A O 1
ATOM 1749 N N . LYS A 1 222 ? 20.014 15.299 -33.585 1.00 57.25 222 LYS A N 1
ATOM 1750 C CA . LYS A 1 222 ? 19.728 16.194 -32.447 1.00 57.25 222 LYS A CA 1
ATOM 1751 C C . LYS A 1 222 ? 18.210 16.270 -32.227 1.00 57.25 222 LYS A C 1
ATOM 1753 O O . LYS A 1 222 ? 17.483 16.597 -33.160 1.00 57.25 222 LYS A O 1
ATOM 1758 N N . GLY A 1 223 ? 17.753 15.981 -31.007 1.00 59.88 223 GLY A N 1
ATOM 1759 C CA . GLY A 1 223 ? 16.333 16.042 -30.632 1.00 59.88 223 GLY A CA 1
ATOM 1760 C C . GLY A 1 223 ? 15.561 14.718 -30.709 1.00 59.88 223 GLY A C 1
ATOM 1761 O O . GLY A 1 223 ? 14.334 14.740 -30.682 1.00 59.88 223 GLY A O 1
ATOM 1762 N N . TRP A 1 224 ? 16.239 13.569 -30.804 1.00 62.38 224 TRP A N 1
ATOM 1763 C CA . TRP A 1 224 ? 15.568 12.269 -30.703 1.00 62.38 224 TRP A CA 1
ATOM 1764 C C . TRP A 1 224 ? 14.953 12.065 -29.307 1.00 62.38 224 TRP A C 1
ATOM 1766 O O . TRP A 1 224 ? 15.607 12.312 -28.297 1.00 62.38 224 TRP A O 1
ATOM 1776 N N . SER A 1 225 ? 13.704 11.592 -29.255 1.00 64.31 225 SER A N 1
ATOM 1777 C CA . SER A 1 225 ? 13.058 11.151 -28.016 1.00 64.31 225 SER A CA 1
ATOM 1778 C C . SER A 1 225 ? 12.311 9.839 -28.245 1.00 64.31 225 SER A C 1
ATOM 1780 O O . SER A 1 225 ? 11.611 9.670 -29.246 1.00 64.31 225 SER A O 1
ATOM 1782 N N . MET A 1 226 ? 12.421 8.912 -27.292 1.00 63.00 226 MET A N 1
ATOM 1783 C CA . MET A 1 226 ? 11.781 7.592 -27.367 1.00 63.00 226 MET A CA 1
ATOM 1784 C C . MET A 1 226 ? 10.244 7.675 -27.473 1.00 63.00 226 MET A C 1
ATOM 1786 O O . MET A 1 226 ? 9.618 6.817 -28.098 1.00 63.00 226 MET A O 1
ATOM 1790 N N . ARG A 1 227 ? 9.631 8.747 -26.939 1.00 59.28 227 ARG A N 1
ATOM 1791 C CA . ARG A 1 227 ? 8.177 8.995 -26.990 1.00 59.28 227 ARG A CA 1
ATOM 1792 C C . ARG A 1 227 ? 7.616 9.027 -28.415 1.00 59.28 227 ARG A C 1
ATOM 1794 O O . ARG A 1 227 ? 6.474 8.624 -28.610 1.00 59.28 227 ARG A O 1
ATOM 1801 N N . GLN A 1 228 ? 8.386 9.498 -29.403 1.00 63.19 228 GLN A N 1
ATOM 1802 C CA . GLN A 1 228 ? 7.902 9.569 -30.788 1.00 63.19 228 GLN A CA 1
ATOM 1803 C C . GLN A 1 228 ? 7.741 8.184 -31.432 1.00 63.19 228 GLN A C 1
ATOM 1805 O O . GLN A 1 228 ? 6.895 8.020 -32.307 1.00 63.19 228 GLN A O 1
ATOM 1810 N N . GLU A 1 229 ? 8.510 7.182 -30.997 1.00 62.31 229 GLU A N 1
ATOM 1811 C CA . GLU A 1 229 ? 8.488 5.838 -31.593 1.00 62.31 229 GLU A CA 1
ATOM 1812 C C . GLU A 1 229 ? 7.722 4.807 -30.749 1.00 62.31 229 GLU A C 1
ATOM 1814 O O . GLU A 1 229 ? 7.230 3.805 -31.283 1.00 62.31 229 GLU A O 1
ATOM 1819 N N . VAL A 1 230 ? 7.583 5.033 -29.439 1.00 71.19 230 VAL A N 1
ATOM 1820 C CA . VAL A 1 230 ? 6.963 4.068 -28.525 1.00 71.19 230 VAL A CA 1
ATOM 1821 C C . VAL A 1 230 ? 5.795 4.713 -27.784 1.00 71.19 230 VAL A C 1
ATOM 1823 O O . VAL A 1 230 ? 5.951 5.303 -26.721 1.00 71.19 230 VAL A O 1
ATOM 1826 N N . SER A 1 231 ? 4.591 4.558 -28.341 1.00 83.31 231 SER A N 1
ATOM 1827 C CA . SER A 1 231 ? 3.372 4.627 -27.535 1.00 83.31 231 SER A CA 1
ATOM 1828 C C . SER A 1 231 ? 3.265 3.322 -26.743 1.00 83.31 231 SER A C 1
ATOM 1830 O O . SER A 1 231 ? 3.195 2.253 -27.367 1.00 83.31 231 SER A O 1
ATOM 1832 N N . PRO A 1 232 ? 3.290 3.369 -25.400 1.00 89.25 232 PRO A N 1
ATOM 1833 C CA . PRO A 1 232 ? 3.160 2.157 -24.618 1.00 89.25 232 PRO A CA 1
ATOM 1834 C C . PRO A 1 232 ? 1.799 1.514 -24.898 1.00 89.25 232 PRO A C 1
ATOM 1836 O O . PRO A 1 232 ? 0.777 2.188 -25.030 1.00 89.25 232 PRO A O 1
ATOM 1839 N N . ARG A 1 233 ? 1.798 0.194 -25.032 1.00 91.94 233 ARG A N 1
ATOM 1840 C CA . ARG A 1 233 ? 0.637 -0.693 -25.131 1.00 91.94 233 ARG A CA 1
ATOM 1841 C C . ARG A 1 233 ? 0.419 -1.464 -23.833 1.00 91.94 233 ARG A C 1
ATOM 1843 O O . ARG A 1 233 ? -0.711 -1.842 -23.534 1.00 91.94 233 ARG A O 1
ATOM 1850 N N . ILE A 1 234 ? 1.487 -1.696 -23.076 1.00 94.69 234 ILE A N 1
ATOM 1851 C CA . ILE A 1 234 ? 1.500 -2.416 -21.811 1.00 94.69 234 ILE A CA 1
ATOM 1852 C C . ILE A 1 234 ? 1.716 -1.378 -20.707 1.00 94.69 234 ILE A C 1
ATOM 1854 O O . ILE A 1 234 ? 2.836 -0.903 -20.512 1.00 94.69 234 ILE A O 1
ATOM 1858 N N . PRO A 1 235 ? 0.660 -0.973 -19.984 1.00 96.00 235 PRO A N 1
ATOM 1859 C CA . PRO A 1 235 ? 0.835 -0.112 -18.830 1.00 96.00 235 PRO A CA 1
ATOM 1860 C C . PRO A 1 235 ? 1.698 -0.809 -17.773 1.00 96.00 235 PRO A C 1
ATOM 1862 O O . PRO A 1 235 ? 1.539 -2.003 -17.495 1.00 96.00 235 PRO A O 1
ATOM 1865 N N . THR A 1 236 ? 2.587 -0.034 -17.161 1.00 97.00 236 THR A N 1
ATOM 1866 C CA . THR A 1 236 ? 3.551 -0.533 -16.175 1.00 97.00 236 THR A CA 1
ATOM 1867 C C . THR A 1 236 ? 3.407 0.260 -14.890 1.00 97.00 236 THR A C 1
ATOM 1869 O O . THR A 1 236 ? 3.318 1.481 -14.943 1.00 97.00 236 THR A O 1
ATOM 1872 N N . LEU A 1 237 ? 3.417 -0.412 -13.745 1.00 97.81 237 LEU A N 1
ATOM 1873 C CA . LEU A 1 237 ? 3.534 0.197 -12.427 1.00 97.81 237 LEU A CA 1
ATOM 1874 C C . LEU A 1 237 ? 4.840 -0.270 -11.788 1.00 97.81 237 LEU A C 1
ATOM 1876 O O . LEU A 1 237 ? 5.009 -1.464 -11.541 1.00 97.81 237 LEU A O 1
ATOM 1880 N N . ILE A 1 238 ? 5.747 0.662 -11.513 1.00 97.50 238 ILE A N 1
ATOM 1881 C CA . ILE A 1 238 ? 6.983 0.393 -10.777 1.00 97.50 238 ILE A CA 1
ATOM 1882 C C . ILE A 1 238 ? 6.857 1.023 -9.395 1.00 97.50 238 ILE A C 1
ATOM 1884 O O . ILE A 1 238 ? 6.645 2.228 -9.294 1.00 97.50 238 ILE A O 1
ATOM 1888 N N . VAL A 1 239 ? 6.987 0.225 -8.337 1.00 98.12 239 VAL A N 1
ATOM 1889 C CA . VAL A 1 239 ? 7.045 0.726 -6.956 1.00 98.12 239 VAL A CA 1
ATOM 1890 C C . VAL A 1 239 ? 8.510 0.917 -6.570 1.00 98.12 239 VAL A C 1
ATOM 1892 O O . VAL A 1 239 ? 9.294 -0.029 -6.653 1.00 98.12 239 VAL A O 1
ATOM 1895 N N . THR A 1 240 ? 8.885 2.125 -6.156 1.00 98.00 240 THR A N 1
ATOM 1896 C CA . THR A 1 240 ? 10.278 2.495 -5.860 1.00 98.00 240 THR A CA 1
ATOM 1897 C C . THR A 1 240 ? 10.385 3.314 -4.584 1.00 98.00 240 THR A C 1
ATOM 1899 O O . THR A 1 240 ? 9.444 4.003 -4.205 1.00 98.00 240 THR A O 1
ATOM 1902 N N . THR A 1 241 ? 11.550 3.296 -3.946 1.00 98.06 241 THR A N 1
ATOM 1903 C CA . THR A 1 241 ? 11.942 4.332 -2.981 1.00 98.06 241 THR A CA 1
ATOM 1904 C C . THR A 1 241 ? 12.708 5.457 -3.670 1.00 98.06 241 THR A C 1
ATOM 1906 O O . THR A 1 241 ? 13.152 5.293 -4.809 1.00 98.06 241 THR A O 1
ATOM 1909 N N . GLN A 1 242 ? 12.894 6.591 -2.984 1.00 97.31 242 GLN A N 1
ATOM 1910 C CA . GLN A 1 242 ? 13.758 7.663 -3.490 1.00 97.31 242 GLN A CA 1
ATOM 1911 C C . GLN A 1 242 ? 15.204 7.174 -3.664 1.00 97.31 242 GLN A C 1
ATOM 1913 O O . GLN A 1 242 ? 15.796 7.378 -4.711 1.00 97.31 242 GLN A O 1
ATOM 1918 N N . LYS A 1 243 ? 15.737 6.429 -2.688 1.00 97.56 243 LYS A N 1
ATOM 1919 C CA . LYS A 1 243 ? 17.096 5.872 -2.755 1.00 97.56 243 LYS A CA 1
ATOM 1920 C C . LYS A 1 243 ? 17.286 4.919 -3.938 1.00 97.56 243 LYS A C 1
ATOM 1922 O O . LYS A 1 243 ? 18.328 4.931 -4.580 1.00 97.56 243 LYS A O 1
ATOM 1927 N N . GLU A 1 244 ? 16.296 4.072 -4.207 1.00 97.12 244 GLU A N 1
ATOM 1928 C CA . GLU A 1 244 ? 16.318 3.169 -5.364 1.00 97.12 244 GLU A CA 1
ATOM 1929 C C . GLU A 1 244 ? 16.186 3.929 -6.682 1.00 97.12 244 GLU A C 1
ATOM 1931 O O . GLU A 1 244 ? 16.807 3.539 -7.663 1.00 97.12 244 GLU A O 1
ATOM 1936 N N . LEU A 1 245 ? 15.407 5.013 -6.703 1.00 95.38 245 LEU A N 1
ATOM 1937 C CA . LEU A 1 245 ? 15.300 5.886 -7.864 1.00 95.38 245 LEU A CA 1
ATOM 1938 C C . LEU A 1 245 ? 16.646 6.559 -8.162 1.00 95.38 245 LEU A C 1
ATOM 1940 O O . LEU A 1 245 ? 17.110 6.494 -9.293 1.00 95.38 245 LEU A O 1
ATOM 1944 N N . ASP A 1 246 ? 17.311 7.106 -7.146 1.00 95.25 246 ASP A N 1
ATOM 1945 C CA . ASP A 1 246 ? 18.629 7.729 -7.294 1.00 95.25 246 ASP A CA 1
ATOM 1946 C C . ASP A 1 246 ? 19.685 6.702 -7.751 1.00 95.25 246 ASP A C 1
ATOM 1948 O O . ASP A 1 246 ? 20.501 6.981 -8.630 1.00 95.25 246 ASP A O 1
ATOM 1952 N N . ALA A 1 247 ? 19.662 5.488 -7.184 1.00 95.19 247 ALA A N 1
ATOM 1953 C CA . ALA A 1 247 ? 20.546 4.394 -7.597 1.00 95.19 247 ALA A CA 1
ATOM 1954 C C . ALA A 1 247 ? 20.295 3.985 -9.055 1.00 95.19 247 ALA A C 1
ATOM 1956 O O . ALA A 1 247 ? 21.232 3.774 -9.822 1.00 95.19 247 ALA A O 1
ATOM 1957 N N . MET A 1 248 ? 19.026 3.936 -9.455 1.00 93.56 248 MET A N 1
ATOM 1958 C CA . MET A 1 248 ? 18.624 3.649 -10.824 1.00 93.56 248 MET A CA 1
ATOM 1959 C C . MET A 1 248 ? 19.138 4.700 -11.805 1.00 93.56 248 MET A C 1
ATOM 1961 O O . MET A 1 248 ? 19.705 4.336 -12.832 1.00 93.56 248 MET A O 1
ATOM 1965 N N . GLU A 1 249 ? 19.000 5.987 -11.481 1.00 91.62 249 GLU A N 1
ATOM 1966 C CA . GLU A 1 249 ? 19.508 7.080 -12.318 1.00 91.62 249 GLU A CA 1
ATOM 1967 C C . GLU A 1 249 ? 21.034 6.999 -12.497 1.00 91.62 249 GLU A C 1
ATOM 1969 O O . GLU A 1 249 ? 21.552 7.283 -13.580 1.00 91.62 249 GLU A O 1
ATOM 1974 N N . GLN A 1 250 ? 21.760 6.546 -11.469 1.00 92.06 250 GLN A N 1
ATOM 1975 C CA . GLN A 1 250 ? 23.204 6.306 -11.545 1.00 92.06 250 GLN A CA 1
ATOM 1976 C C . GLN A 1 250 ? 23.549 5.098 -12.431 1.00 92.06 250 GLN A C 1
ATOM 1978 O O . GLN A 1 250 ? 24.420 5.198 -13.296 1.00 92.06 250 GLN A O 1
ATOM 1983 N N . GLU A 1 251 ? 22.866 3.962 -12.262 1.00 90.31 251 GLU A N 1
ATOM 1984 C CA . GLU A 1 251 ? 23.126 2.738 -13.040 1.00 90.31 251 GLU A CA 1
ATOM 1985 C C . GLU A 1 251 ? 22.724 2.867 -14.519 1.00 90.31 251 GLU A C 1
ATOM 1987 O O . GLU A 1 251 ? 23.382 2.309 -15.408 1.00 90.31 251 GLU A O 1
ATOM 1992 N N . ALA A 1 252 ? 21.663 3.631 -14.789 1.00 88.94 252 ALA A N 1
ATOM 1993 C CA . ALA A 1 252 ? 21.148 3.920 -16.122 1.00 88.94 252 ALA A CA 1
ATOM 1994 C C . ALA A 1 252 ? 21.765 5.188 -16.746 1.00 88.94 252 ALA A C 1
ATOM 1996 O O . ALA A 1 252 ? 21.302 5.646 -17.791 1.00 88.94 252 ALA A O 1
ATOM 1997 N N . ALA A 1 253 ? 22.818 5.768 -16.157 1.00 88.31 253 ALA A N 1
ATOM 1998 C CA . ALA A 1 253 ? 23.407 7.030 -16.618 1.00 88.31 253 ALA A CA 1
ATOM 1999 C C . ALA A 1 253 ? 23.806 7.025 -18.109 1.00 88.31 253 ALA A C 1
ATOM 2001 O O . ALA A 1 253 ? 23.765 8.063 -18.775 1.00 88.31 253 ALA A O 1
ATOM 2002 N N . PHE A 1 254 ? 24.170 5.859 -18.656 1.00 85.81 254 PHE A N 1
ATOM 2003 C CA . PHE A 1 254 ? 24.425 5.696 -20.087 1.00 85.81 254 PHE A CA 1
ATOM 2004 C C . PHE A 1 254 ? 23.148 5.902 -20.919 1.00 85.81 254 PHE A C 1
ATOM 2006 O O . PHE A 1 254 ? 23.147 6.674 -21.876 1.00 85.81 254 PHE A O 1
ATOM 2013 N N . GLU A 1 255 ? 22.045 5.266 -20.531 1.00 86.19 255 GLU A N 1
ATOM 2014 C CA . GLU A 1 255 ? 20.730 5.378 -21.160 1.00 86.19 255 GLU A CA 1
ATOM 2015 C C . GLU A 1 255 ? 20.111 6.769 -21.013 1.00 86.19 255 GLU A C 1
ATOM 2017 O O . GLU A 1 255 ? 19.448 7.231 -21.943 1.00 86.19 255 GLU A O 1
ATOM 2022 N N . HIS A 1 256 ? 20.375 7.465 -19.903 1.00 83.62 256 HIS A N 1
ATOM 2023 C CA . HIS A 1 256 ? 19.906 8.836 -19.665 1.00 83.62 256 HIS A CA 1
ATOM 2024 C C . HIS A 1 256 ? 20.375 9.830 -20.741 1.00 83.62 256 HIS A C 1
ATOM 2026 O O . HIS A 1 256 ? 19.712 10.836 -20.987 1.00 83.62 256 HIS A O 1
ATOM 2032 N N . ARG A 1 257 ? 21.475 9.529 -21.450 1.00 79.94 257 ARG A N 1
ATOM 2033 C CA . ARG A 1 257 ? 21.933 10.316 -22.611 1.00 79.94 257 ARG A CA 1
ATOM 2034 C C . ARG A 1 257 ? 20.958 10.270 -23.789 1.00 79.94 257 ARG A C 1
ATOM 2036 O O . ARG A 1 257 ? 20.981 11.159 -24.637 1.00 79.94 257 ARG A O 1
ATOM 2043 N N . PHE A 1 258 ? 20.137 9.224 -23.864 1.00 76.06 258 PHE A N 1
ATOM 2044 C CA . PHE A 1 258 ? 19.253 8.932 -24.994 1.00 76.06 258 PHE A CA 1
ATOM 2045 C C . PHE A 1 258 ? 17.772 8.961 -24.610 1.00 76.06 258 PHE A C 1
ATOM 2047 O O . PHE A 1 258 ? 16.921 9.220 -25.457 1.00 76.06 258 PHE A O 1
ATOM 2054 N N . MET A 1 259 ? 17.452 8.696 -23.347 1.00 77.06 259 MET A N 1
ATOM 2055 C CA . MET A 1 259 ? 16.093 8.638 -22.829 1.00 77.06 259 MET A CA 1
ATOM 2056 C C . MET A 1 259 ? 16.025 9.352 -21.493 1.00 77.06 259 MET A C 1
ATOM 2058 O O . MET A 1 259 ? 16.650 8.947 -20.521 1.00 77.06 259 MET A O 1
ATOM 2062 N N . ASN A 1 260 ? 15.182 10.373 -21.426 1.00 79.94 260 ASN A N 1
ATOM 2063 C CA . ASN A 1 260 ? 14.802 10.939 -20.150 1.00 79.94 260 ASN A CA 1
ATOM 2064 C C . ASN A 1 260 ? 13.748 10.032 -19.498 1.00 79.94 260 ASN A C 1
ATOM 2066 O O . ASN A 1 260 ? 12.630 9.897 -20.001 1.00 79.94 260 ASN A O 1
ATOM 2070 N N . PHE A 1 261 ? 14.102 9.403 -18.379 1.00 79.69 261 PHE A N 1
ATOM 2071 C CA . PHE A 1 261 ? 13.207 8.503 -17.654 1.00 79.69 261 PHE A CA 1
ATOM 2072 C C . PHE A 1 261 ? 11.895 9.199 -17.249 1.00 79.69 261 PHE A C 1
ATOM 2074 O O . PHE A 1 261 ? 10.817 8.617 -17.392 1.00 79.69 261 PHE A O 1
ATOM 2081 N N . GLN A 1 262 ? 11.973 10.473 -16.851 1.00 82.06 262 GLN A N 1
ATOM 2082 C CA . GLN A 1 262 ? 10.815 11.293 -16.474 1.00 82.06 262 GLN A CA 1
ATOM 2083 C C . GLN A 1 262 ? 9.861 11.548 -17.649 1.00 82.06 262 GLN A C 1
ATOM 2085 O O . GLN A 1 262 ? 8.672 11.795 -17.453 1.00 82.06 262 GLN A O 1
ATOM 2090 N N . ASP A 1 263 ? 10.355 11.448 -18.886 1.00 84.06 263 ASP A N 1
ATOM 2091 C CA . ASP A 1 263 ? 9.489 11.515 -20.054 1.00 84.06 263 ASP A CA 1
ATOM 2092 C C . ASP A 1 263 ? 8.737 10.190 -20.261 1.00 84.06 263 ASP A C 1
ATOM 2094 O O . ASP A 1 263 ? 7.575 10.151 -20.660 1.00 84.06 263 ASP A O 1
ATOM 2098 N N . THR A 1 264 ? 9.344 9.055 -19.966 1.00 87.25 264 THR A N 1
ATOM 2099 C CA . THR A 1 264 ? 8.685 7.756 -20.179 1.00 87.25 264 THR A CA 1
ATOM 2100 C C . THR A 1 264 ? 7.771 7.319 -19.039 1.00 87.25 264 THR A C 1
ATOM 2102 O O . THR A 1 264 ? 6.785 6.628 -19.294 1.00 87.25 264 THR A O 1
ATOM 2105 N N . PHE A 1 265 ? 8.064 7.729 -17.805 1.00 92.62 265 PHE A N 1
ATOM 2106 C CA . PHE A 1 265 ? 7.320 7.334 -16.614 1.00 92.62 265 PHE A CA 1
ATOM 2107 C C . PHE A 1 265 ? 6.671 8.551 -15.966 1.00 92.62 265 PHE A C 1
ATOM 2109 O O . PHE A 1 265 ? 7.332 9.539 -15.665 1.00 92.62 265 PHE A O 1
ATOM 2116 N N . GLN A 1 266 ? 5.371 8.461 -15.703 1.00 94.50 266 GLN A N 1
ATOM 2117 C CA . GLN A 1 266 ? 4.693 9.429 -14.855 1.00 94.50 266 GLN A CA 1
ATOM 2118 C C . GLN A 1 266 ? 5.022 9.112 -13.393 1.00 94.50 266 GLN A C 1
ATOM 2120 O O . GLN A 1 266 ? 4.610 8.081 -12.860 1.00 94.50 266 GLN A O 1
ATOM 2125 N N . THR A 1 267 ? 5.778 9.995 -12.749 1.00 95.56 267 THR A N 1
ATOM 2126 C CA . THR A 1 267 ? 6.145 9.849 -11.339 1.00 95.56 267 THR A CA 1
ATOM 2127 C C . THR A 1 267 ? 5.019 10.345 -10.442 1.00 95.56 267 THR A C 1
ATOM 2129 O O . THR A 1 267 ? 4.545 11.470 -10.588 1.00 95.56 267 THR A O 1
ATOM 2132 N N . THR A 1 268 ? 4.596 9.511 -9.497 1.00 96.62 268 THR A N 1
ATOM 2133 C CA . THR A 1 268 ? 3.675 9.884 -8.424 1.00 96.62 268 THR A CA 1
ATOM 2134 C C . THR A 1 268 ? 4.321 9.577 -7.084 1.00 96.62 268 THR A C 1
ATOM 2136 O O . THR A 1 268 ? 4.738 8.446 -6.841 1.00 96.62 268 THR A O 1
ATOM 2139 N N . TYR A 1 269 ? 4.370 10.574 -6.208 1.00 96.56 269 TYR A N 1
ATOM 2140 C CA . TYR A 1 269 ? 4.828 10.411 -4.835 1.00 96.56 269 TYR A CA 1
ATOM 2141 C C . TYR A 1 269 ? 3.649 10.001 -3.958 1.00 96.56 269 TYR A C 1
ATOM 2143 O O . TYR A 1 269 ? 2.561 10.579 -4.037 1.00 96.56 269 TYR A O 1
ATOM 2151 N N . LEU A 1 270 ? 3.854 8.959 -3.162 1.00 95.56 270 LEU A N 1
ATOM 2152 C CA . LEU A 1 270 ? 2.895 8.483 -2.183 1.00 95.56 270 LEU A CA 1
ATOM 2153 C C . LEU A 1 270 ? 3.510 8.642 -0.799 1.00 95.56 270 LEU A C 1
ATOM 2155 O O . LEU A 1 270 ? 4.240 7.775 -0.316 1.00 95.56 270 LEU A O 1
ATOM 2159 N N . ASP A 1 271 ? 3.208 9.781 -0.191 1.00 93.88 271 ASP A N 1
ATOM 2160 C CA . ASP A 1 271 ? 3.687 10.124 1.137 1.00 93.88 271 ASP A CA 1
ATOM 2161 C C . ASP A 1 271 ? 2.986 9.302 2.223 1.00 93.88 271 ASP A C 1
ATOM 2163 O O . ASP A 1 271 ? 1.954 8.653 2.011 1.00 93.88 271 ASP A O 1
ATOM 2167 N N . ARG A 1 272 ? 3.565 9.330 3.426 1.00 92.69 272 ARG A N 1
ATOM 2168 C CA . ARG A 1 272 ? 2.890 8.800 4.615 1.00 92.69 272 ARG A CA 1
ATOM 2169 C C . ARG A 1 272 ? 1.632 9.634 4.873 1.00 92.69 272 ARG A C 1
ATOM 2171 O O . ARG A 1 272 ? 1.698 10.852 4.711 1.00 92.69 272 ARG A O 1
ATOM 2178 N N . PRO A 1 273 ? 0.521 9.022 5.318 1.00 92.69 273 PRO A N 1
ATOM 2179 C CA . PRO A 1 273 ? -0.664 9.788 5.675 1.00 92.69 273 PRO A CA 1
ATOM 2180 C C . PRO A 1 273 ? -0.308 10.787 6.779 1.00 92.69 273 PRO A C 1
ATOM 2182 O O . PRO A 1 273 ? 0.315 10.416 7.783 1.00 92.69 273 PRO A O 1
ATOM 2185 N N . SER A 1 274 ? -0.696 12.045 6.580 1.00 94.69 274 SER A N 1
ATOM 2186 C CA . SER A 1 274 ? -0.531 13.089 7.587 1.00 94.69 274 SER A CA 1
ATOM 2187 C C . SER A 1 274 ? -1.412 12.802 8.806 1.00 94.69 274 SER A C 1
ATOM 2189 O O . SER A 1 274 ? -2.332 11.982 8.753 1.00 94.69 274 SER A O 1
ATOM 2191 N N . ASP A 1 275 ? -1.154 13.467 9.931 1.00 95.56 275 ASP A N 1
ATOM 2192 C CA . ASP A 1 275 ? -2.019 13.325 11.108 1.00 95.56 275 ASP A CA 1
ATOM 2193 C C . ASP A 1 275 ? -3.444 13.817 10.840 1.00 95.56 275 ASP A C 1
ATOM 2195 O O . ASP A 1 275 ? -4.399 13.239 11.365 1.00 95.56 275 ASP A O 1
ATOM 2199 N N . ASP A 1 276 ? -3.599 14.803 9.956 1.00 95.75 276 ASP A N 1
ATOM 2200 C CA . ASP A 1 276 ? -4.904 15.262 9.4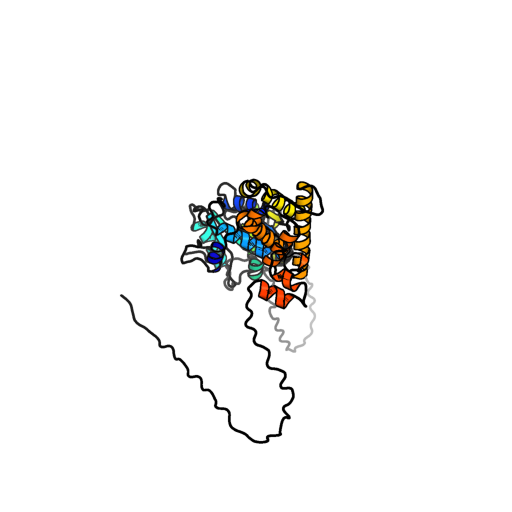89 1.00 95.75 276 ASP A CA 1
ATOM 2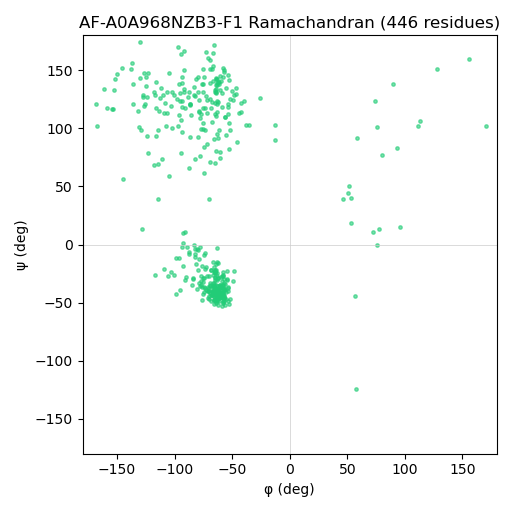201 C C . ASP A 1 276 ? -5.604 14.190 8.644 1.00 95.75 276 ASP A C 1
ATOM 2203 O O . ASP A 1 276 ? -6.780 13.912 8.879 1.00 95.75 276 ASP A O 1
ATOM 2207 N N . ASP A 1 277 ? -4.891 13.500 7.746 1.00 93.75 277 ASP A N 1
ATOM 2208 C CA . ASP A 1 277 ? -5.457 12.374 6.985 1.00 93.75 277 ASP A CA 1
ATOM 2209 C C . ASP A 1 277 ? -5.886 11.234 7.919 1.00 93.75 277 ASP A C 1
ATOM 2211 O O . ASP A 1 277 ? -6.996 10.706 7.812 1.00 93.75 277 ASP A O 1
ATOM 2215 N N . LYS A 1 278 ? -5.032 10.873 8.887 1.00 95.38 278 LYS A N 1
ATOM 2216 C CA . LYS A 1 278 ? -5.338 9.862 9.914 1.00 95.38 278 LYS A CA 1
ATOM 2217 C C . LYS A 1 278 ? -6.577 10.249 10.721 1.00 95.38 278 LYS A C 1
ATOM 2219 O O . LYS A 1 278 ? -7.422 9.398 11.013 1.00 95.38 278 LYS A O 1
ATOM 2224 N N . ARG A 1 279 ? -6.696 11.527 11.085 1.00 96.69 279 ARG A N 1
ATOM 2225 C CA . ARG A 1 279 ? -7.847 12.067 11.810 1.00 96.69 279 ARG A CA 1
ATOM 2226 C C . ARG A 1 279 ? -9.114 12.000 10.967 1.00 96.69 279 ARG A C 1
ATOM 2228 O O . ARG A 1 279 ? -10.124 11.515 11.473 1.00 96.69 279 ARG A O 1
ATOM 2235 N N . LEU A 1 280 ? -9.064 12.433 9.707 1.00 95.06 280 LEU A N 1
ATOM 2236 C CA . LEU A 1 280 ? -10.195 12.357 8.779 1.00 95.06 280 LEU A CA 1
ATOM 2237 C C . LEU A 1 280 ? -10.674 10.914 8.609 1.00 95.06 280 LEU A C 1
ATOM 2239 O O . LEU A 1 280 ? -11.872 10.664 8.690 1.00 95.06 280 LEU A O 1
ATOM 2243 N N . LEU A 1 281 ? -9.758 9.947 8.500 1.00 94.38 281 LEU A N 1
ATOM 2244 C CA . LEU A 1 281 ? -10.107 8.524 8.431 1.00 94.38 281 LEU A CA 1
ATOM 2245 C C . LEU A 1 281 ? -10.874 8.042 9.672 1.00 94.38 281 LEU A C 1
ATOM 2247 O O . LEU A 1 281 ? -11.841 7.285 9.536 1.00 94.38 281 LEU A O 1
ATOM 2251 N N . PHE A 1 282 ? -10.472 8.461 10.878 1.00 96.50 282 PHE A N 1
ATOM 2252 C CA . PHE A 1 282 ? -11.215 8.153 12.105 1.00 96.50 282 PHE A CA 1
ATOM 2253 C C . PHE A 1 282 ? -12.566 8.871 12.163 1.00 96.50 282 PHE A C 1
ATOM 2255 O O . PHE A 1 282 ? -13.565 8.257 12.534 1.00 96.50 282 PHE A O 1
ATOM 2262 N N . GLU A 1 283 ? -12.628 10.152 11.799 1.00 96.19 283 GLU A N 1
ATOM 2263 C CA . GLU A 1 283 ? -13.891 10.894 11.758 1.00 96.19 283 GLU A CA 1
ATOM 2264 C C . GLU A 1 283 ? -14.881 10.241 10.784 1.00 96.19 283 GLU A C 1
ATOM 2266 O O . GLU A 1 283 ? -16.040 10.012 11.138 1.00 96.19 283 GLU A O 1
ATOM 2271 N N . ASP A 1 284 ? -14.412 9.865 9.597 1.00 95.31 284 ASP A N 1
ATOM 2272 C CA . ASP A 1 284 ? -15.214 9.189 8.587 1.00 95.31 284 ASP A CA 1
ATOM 2273 C C . ASP A 1 284 ? -15.641 7.795 9.035 1.00 95.31 284 ASP A C 1
ATOM 2275 O O . ASP A 1 284 ? -16.777 7.413 8.769 1.00 95.31 284 ASP A O 1
ATOM 2279 N N . LEU A 1 285 ? -14.800 7.060 9.776 1.00 95.81 285 LEU A N 1
ATOM 2280 C CA . LEU A 1 285 ? -15.177 5.785 10.394 1.00 95.81 285 LEU A CA 1
ATOM 2281 C C . LEU A 1 285 ? -16.419 5.943 11.284 1.00 95.81 285 LEU A C 1
ATOM 2283 O O . LEU A 1 285 ? -17.362 5.164 11.162 1.00 95.81 285 LEU A O 1
ATOM 2287 N N . PHE A 1 286 ? -16.458 6.970 12.135 1.00 96.44 286 PHE A N 1
ATOM 2288 C CA . PHE A 1 286 ? -17.601 7.218 13.020 1.00 96.44 286 PHE A CA 1
ATOM 2289 C C . PHE A 1 286 ? -18.842 7.762 12.298 1.00 96.44 286 PHE A C 1
ATOM 2291 O O . PHE A 1 286 ? -19.948 7.628 12.819 1.00 96.44 286 PHE A O 1
ATOM 2298 N N . ARG A 1 287 ? -18.687 8.362 11.111 1.00 96.50 287 ARG A N 1
ATOM 2299 C CA . ARG A 1 287 ? -19.809 8.849 10.283 1.00 96.50 287 ARG A CA 1
ATOM 2300 C C . ARG A 1 287 ? -20.517 7.747 9.500 1.00 96.50 287 ARG A C 1
ATOM 2302 O O . ARG A 1 287 ? -21.587 7.995 8.946 1.00 96.50 287 ARG A O 1
ATOM 2309 N N . ARG A 1 288 ? -19.944 6.546 9.423 1.00 94.81 288 ARG A N 1
ATOM 2310 C CA . ARG A 1 288 ? -20.526 5.450 8.639 1.00 94.81 288 ARG A CA 1
ATOM 2311 C C . ARG A 1 288 ? -21.885 5.030 9.186 1.00 94.81 288 ARG A C 1
ATOM 2313 O O . ARG A 1 288 ? -21.997 4.895 10.403 1.00 94.81 288 ARG A O 1
ATOM 2320 N N . PRO A 1 289 ? -22.890 4.752 8.338 1.00 96.12 289 PRO A N 1
ATOM 2321 C CA . PRO A 1 289 ? -24.232 4.386 8.795 1.00 96.12 289 PRO A CA 1
ATOM 2322 C C . PRO A 1 289 ? -24.251 3.216 9.791 1.00 96.12 289 PRO A C 1
ATOM 2324 O O . PRO A 1 289 ? -24.974 3.254 10.789 1.00 96.12 289 PRO A O 1
ATOM 2327 N N . GLU A 1 290 ? -23.415 2.201 9.566 1.00 95.31 290 GLU A N 1
ATOM 2328 C CA . GLU A 1 290 ? -23.309 1.018 10.422 1.00 95.31 290 GLU A CA 1
ATOM 2329 C C . GLU A 1 290 ? -22.755 1.310 11.828 1.00 95.31 290 GLU A C 1
ATOM 2331 O O . GLU A 1 290 ? -23.084 0.589 12.765 1.00 95.31 290 GLU A O 1
ATOM 2336 N N . ILE A 1 291 ? -21.958 2.370 11.994 1.00 96.69 291 ILE A N 1
ATOM 2337 C CA . ILE A 1 291 ? -21.383 2.777 13.288 1.00 96.69 291 ILE A CA 1
ATOM 2338 C C . ILE A 1 291 ? -22.207 3.911 13.906 1.00 96.69 291 ILE A C 1
ATOM 2340 O O . ILE A 1 291 ? -22.512 3.877 15.096 1.00 96.69 291 ILE A O 1
ATOM 2344 N N . ALA A 1 292 ? -22.626 4.890 13.104 1.00 97.00 292 ALA A N 1
ATOM 2345 C CA . ALA A 1 292 ? -23.426 6.029 13.540 1.00 97.00 292 ALA A CA 1
ATOM 2346 C C . ALA A 1 292 ? -24.769 5.593 14.152 1.00 97.00 292 ALA A C 1
ATOM 2348 O O . ALA A 1 292 ? -25.208 6.167 15.149 1.00 97.00 292 ALA A O 1
ATOM 2349 N N . SER A 1 293 ? -25.388 4.533 13.617 1.00 96.94 293 SER A N 1
ATOM 2350 C CA . SER A 1 293 ? -26.634 3.956 14.153 1.00 96.94 293 SER A CA 1
ATOM 2351 C C . SER A 1 293 ? -26.490 3.307 15.536 1.00 96.94 293 SER A C 1
ATOM 2353 O O . SER A 1 293 ? -27.491 3.059 16.207 1.00 96.94 293 SER A O 1
ATOM 2355 N N . LEU A 1 294 ? -25.263 3.046 15.998 1.00 97.06 294 LEU A N 1
ATOM 2356 C CA . LEU A 1 294 ? -25.007 2.493 17.331 1.00 97.06 294 LEU A CA 1
ATOM 2357 C C . LEU A 1 294 ? -25.020 3.567 18.430 1.00 97.06 294 LEU A C 1
ATOM 2359 O O . LEU A 1 294 ? -25.071 3.214 19.608 1.00 97.06 294 LEU A O 1
ATOM 2363 N N . HIS A 1 295 ? -25.038 4.854 18.054 1.00 96.81 295 HIS A N 1
ATOM 2364 C CA . HIS A 1 295 ? -25.127 6.004 18.960 1.00 96.81 295 HIS A CA 1
ATOM 2365 C C . HIS A 1 295 ? -24.082 5.979 20.088 1.00 96.81 295 HIS A C 1
ATOM 2367 O O . HIS A 1 295 ? -24.418 6.118 21.264 1.00 96.81 295 HIS A O 1
ATOM 2373 N N . TYR A 1 296 ? -22.812 5.781 19.726 1.00 97.69 296 TYR A N 1
ATOM 2374 C CA . TYR A 1 296 ? -21.703 5.852 20.676 1.00 97.69 296 TYR A CA 1
ATOM 2375 C C . TYR A 1 296 ? -21.547 7.261 21.266 1.00 97.69 296 TYR A C 1
ATOM 2377 O O . TYR A 1 296 ? -21.495 8.240 20.520 1.00 97.69 296 TYR A O 1
ATOM 2385 N N . SER A 1 297 ? -21.429 7.356 22.592 1.00 97.50 297 SER A N 1
ATOM 2386 C CA . SER A 1 297 ? -21.031 8.569 23.307 1.00 97.50 297 SER A CA 1
ATOM 2387 C C . SER A 1 297 ? -19.522 8.583 23.547 1.00 97.50 297 SER A C 1
ATOM 2389 O O . SER A 1 297 ? -18.895 7.544 23.778 1.00 97.50 297 SER A O 1
ATOM 2391 N N . PHE A 1 298 ? -18.929 9.773 23.483 1.00 98.06 298 PHE A N 1
ATOM 2392 C CA . PHE A 1 298 ? -17.503 9.976 23.726 1.00 98.06 298 PHE A CA 1
ATOM 2393 C C . PHE A 1 298 ? -17.313 10.720 25.040 1.00 98.06 298 PHE A C 1
ATOM 2395 O O . PHE A 1 298 ? -17.916 11.770 25.249 1.00 98.06 298 PHE A O 1
ATOM 2402 N N . GLU A 1 299 ? -16.462 10.183 25.910 1.00 97.62 299 GLU A N 1
ATOM 2403 C CA . GLU A 1 299 ? -16.226 10.729 27.247 1.00 97.62 299 GLU A CA 1
ATOM 2404 C C . GLU A 1 299 ? -14.734 10.958 27.476 1.00 97.62 299 GLU A C 1
ATOM 2406 O O . GLU A 1 299 ? -13.925 10.026 27.438 1.00 97.62 299 GLU A O 1
ATOM 2411 N N . HIS A 1 300 ? -14.373 12.217 27.720 1.00 96.88 300 HIS A N 1
ATOM 2412 C CA . HIS A 1 300 ? -13.014 12.622 28.052 1.00 96.88 300 HIS A CA 1
ATOM 2413 C C . HIS A 1 300 ? -13.050 13.913 28.879 1.00 96.88 300 HIS A C 1
ATOM 2415 O O . HIS A 1 300 ? -13.545 14.925 28.395 1.00 96.88 300 HIS A O 1
ATOM 2421 N N . ASP A 1 301 ? -12.581 13.854 30.127 1.00 94.25 301 ASP A N 1
ATOM 2422 C CA . ASP A 1 301 ? -12.317 14.997 31.019 1.00 94.25 301 ASP A CA 1
ATOM 2423 C C . ASP A 1 301 ? -13.427 16.068 31.098 1.00 94.25 301 ASP A C 1
ATOM 2425 O O . ASP A 1 301 ? -13.165 17.266 31.160 1.00 94.25 301 ASP A O 1
ATOM 2429 N N . GLY A 1 302 ? -14.696 15.639 31.094 1.00 95.19 302 GLY A N 1
ATOM 2430 C CA . GLY A 1 302 ? -15.856 16.536 31.199 1.00 95.19 302 GLY A CA 1
ATOM 2431 C C . GLY A 1 302 ? -16.141 17.381 29.950 1.00 95.19 302 GLY A C 1
ATOM 2432 O O . GLY A 1 302 ? -16.955 18.300 30.011 1.00 95.19 302 GLY A O 1
ATOM 2433 N N . LEU A 1 303 ? -15.488 17.088 28.823 1.00 96.88 303 LEU A N 1
ATOM 2434 C CA . LEU A 1 303 ? -15.712 17.771 27.551 1.00 96.88 303 LEU A CA 1
ATOM 2435 C C . LEU A 1 303 ? -17.065 17.403 26.927 1.00 96.88 303 LEU A C 1
ATOM 2437 O O . LEU A 1 303 ? -17.653 16.359 27.220 1.00 96.88 303 LEU A O 1
ATOM 2441 N N . SER A 1 304 ? -17.532 18.252 26.005 1.00 97.06 304 SER A N 1
ATOM 2442 C CA . SER A 1 304 ? -18.665 17.923 25.134 1.00 97.06 304 SER A CA 1
ATOM 2443 C C . SER A 1 304 ? -18.362 16.649 24.333 1.00 97.06 304 SER A C 1
ATOM 2445 O O . SER A 1 304 ? -17.202 16.375 24.030 1.00 97.06 304 SER A O 1
ATOM 2447 N N . SER A 1 305 ? -19.377 15.869 23.943 1.00 95.38 305 SER A N 1
ATOM 2448 C CA . SER A 1 305 ? -19.130 14.612 23.211 1.00 95.38 305 SER A CA 1
ATOM 2449 C C . SER A 1 305 ? -18.365 14.827 21.895 1.00 95.38 305 SER A C 1
ATOM 2451 O O . SER A 1 305 ? -17.605 13.953 21.481 1.00 95.38 305 SER A O 1
ATOM 2453 N N . ASP A 1 306 ? -18.542 15.968 21.225 1.00 96.62 306 ASP A N 1
ATOM 2454 C CA . ASP A 1 306 ? -17.827 16.271 19.982 1.00 96.62 306 ASP A CA 1
ATOM 2455 C C . ASP A 1 306 ? -16.363 16.645 20.226 1.00 96.62 306 ASP A C 1
ATOM 2457 O O . ASP A 1 306 ? -15.479 16.179 19.499 1.00 96.62 306 ASP A O 1
ATOM 2461 N N . ASP A 1 307 ? -16.091 17.431 21.267 1.00 97.44 307 ASP A N 1
ATOM 2462 C CA . ASP A 1 307 ? -14.725 17.792 21.646 1.00 97.44 307 ASP A CA 1
ATOM 2463 C C . ASP A 1 307 ? -13.985 16.592 22.242 1.00 97.44 307 ASP A C 1
ATOM 2465 O O . ASP A 1 307 ? -12.837 16.340 21.877 1.00 97.44 307 ASP A O 1
ATOM 2469 N N . ALA A 1 308 ? -14.662 15.785 23.064 1.00 97.69 308 ALA A N 1
ATOM 2470 C CA . ALA A 1 308 ? -14.151 14.519 23.576 1.00 97.69 308 ALA A CA 1
ATOM 2471 C C . ALA A 1 308 ? -13.769 13.582 22.427 1.00 97.69 308 ALA A C 1
ATOM 2473 O O . ALA A 1 308 ? -12.669 13.036 22.423 1.00 97.69 308 ALA A O 1
ATOM 2474 N N . ARG A 1 309 ? -14.619 13.445 21.400 1.00 97.56 309 ARG A N 1
ATOM 2475 C CA . ARG A 1 309 ? -14.301 12.659 20.199 1.00 97.56 309 ARG A CA 1
ATOM 2476 C C . ARG A 1 309 ? -13.024 13.151 19.517 1.00 97.56 309 ARG A C 1
ATOM 2478 O O . ARG A 1 309 ? -12.153 12.340 19.213 1.00 97.56 309 ARG A O 1
ATOM 2485 N N . ARG A 1 310 ? -12.891 14.462 19.288 1.00 97.38 310 ARG A N 1
ATOM 2486 C CA . ARG A 1 310 ? -11.691 15.049 18.660 1.00 97.38 310 ARG A CA 1
ATOM 2487 C C . ARG A 1 310 ? -10.434 14.797 19.493 1.00 97.38 310 ARG A C 1
ATOM 2489 O O . ARG A 1 310 ? -9.419 14.386 18.934 1.00 97.38 310 ARG A O 1
ATOM 2496 N N . GLN A 1 311 ? -10.516 14.986 20.810 1.00 98.00 311 GLN A N 1
ATOM 2497 C CA . GLN A 1 311 ? -9.398 14.745 21.725 1.00 98.00 311 GLN A CA 1
ATOM 2498 C C . GLN A 1 311 ? -9.000 13.269 21.771 1.00 98.00 311 GLN A C 1
ATOM 2500 O O . GLN A 1 311 ? -7.821 12.947 21.681 1.00 98.00 311 GLN A O 1
ATOM 2505 N N . LEU A 1 312 ? -9.968 12.353 21.827 1.00 97.88 312 LEU A N 1
ATOM 2506 C CA . LEU A 1 312 ? -9.711 10.912 21.835 1.00 97.88 312 LEU A CA 1
ATOM 2507 C C . LEU A 1 312 ? -9.087 10.424 20.519 1.00 97.88 312 LEU A C 1
ATOM 2509 O O . LEU A 1 312 ? -8.199 9.568 20.544 1.00 97.88 312 LEU A O 1
ATOM 2513 N N . ILE A 1 313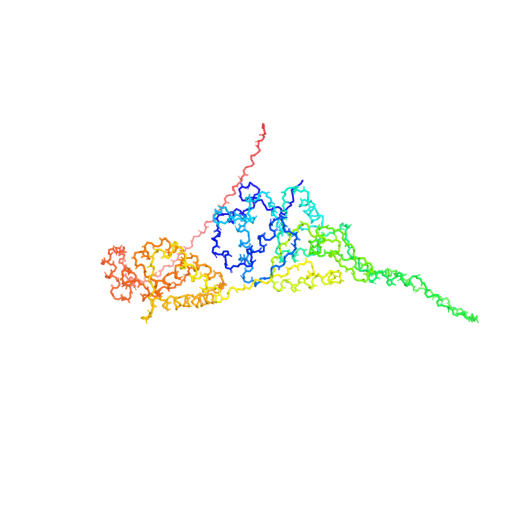 ? -9.492 10.982 19.372 1.00 98.12 313 ILE A N 1
ATOM 2514 C CA . ILE A 1 313 ? -8.840 10.711 18.081 1.00 98.12 313 ILE A CA 1
ATOM 2515 C C . ILE A 1 313 ? -7.391 11.217 18.101 1.00 98.12 313 ILE A C 1
ATOM 2517 O O . ILE A 1 313 ? -6.482 10.454 17.772 1.00 98.12 313 ILE A O 1
ATOM 2521 N N . GLY A 1 314 ? -7.160 12.457 18.543 1.00 98.00 314 GLY A N 1
ATOM 2522 C CA . GLY A 1 314 ? -5.812 13.022 18.675 1.00 98.00 314 GLY A CA 1
ATOM 2523 C C . GLY A 1 314 ? -4.917 12.199 19.607 1.00 98.00 314 GLY A C 1
ATOM 2524 O O . GLY A 1 314 ? -3.792 11.855 19.248 1.00 98.00 314 GLY A O 1
ATOM 2525 N N . LEU A 1 315 ? -5.450 11.785 20.760 1.00 97.44 315 LEU A N 1
ATOM 2526 C CA . LEU A 1 315 ? -4.782 10.895 21.711 1.00 97.44 315 LEU A CA 1
ATOM 2527 C C . LEU A 1 315 ? -4.436 9.553 21.063 1.00 97.44 315 LEU A C 1
ATOM 2529 O O . LEU A 1 315 ? -3.327 9.054 21.245 1.00 97.44 315 LEU A O 1
ATOM 2533 N N . THR A 1 316 ? -5.353 8.977 20.281 1.00 97.94 316 THR A N 1
ATOM 2534 C CA . THR A 1 316 ? -5.114 7.719 19.559 1.00 97.94 316 THR A CA 1
ATOM 2535 C C . THR A 1 316 ? -3.958 7.870 18.576 1.00 97.94 316 THR A C 1
ATOM 2537 O O . THR A 1 316 ? -3.041 7.051 18.590 1.00 97.94 316 THR A O 1
ATOM 2540 N N . ILE A 1 317 ? -3.956 8.925 17.759 1.00 97.88 317 ILE A N 1
ATOM 2541 C CA . ILE A 1 317 ? -2.893 9.178 16.777 1.00 97.88 317 ILE A CA 1
ATOM 2542 C C . ILE A 1 317 ? -1.550 9.376 17.488 1.00 97.88 317 ILE A C 1
ATOM 2544 O O . ILE A 1 317 ? -0.605 8.638 17.211 1.00 97.88 317 ILE A O 1
ATOM 2548 N N . GLY A 1 318 ? -1.482 10.266 18.483 1.00 97.81 318 GLY A N 1
ATOM 2549 C CA . GLY A 1 318 ? -0.251 10.506 19.241 1.00 97.81 318 GLY A CA 1
ATOM 2550 C C . GLY A 1 318 ? 0.265 9.248 19.950 1.00 97.81 318 GLY A C 1
ATOM 2551 O O . GLY A 1 318 ? 1.470 8.982 19.984 1.00 97.81 318 GLY A O 1
ATOM 2552 N N . ARG A 1 319 ? -0.640 8.404 20.464 1.00 97.25 319 ARG A N 1
ATOM 2553 C CA . ARG A 1 319 ? -0.265 7.137 21.097 1.00 97.25 319 ARG A CA 1
ATOM 2554 C C . ARG A 1 319 ? 0.247 6.111 20.088 1.00 97.25 319 ARG A C 1
ATOM 2556 O O . ARG A 1 319 ? 1.198 5.400 20.411 1.00 97.25 319 ARG A O 1
ATOM 2563 N N . VAL A 1 320 ? -0.324 6.044 18.882 1.00 97.50 320 VAL A N 1
ATOM 2564 C CA . VAL A 1 320 ? 0.208 5.218 17.785 1.00 97.50 320 VAL A CA 1
ATOM 2565 C C . VAL A 1 320 ? 1.655 5.603 17.486 1.00 97.50 320 VAL A C 1
ATOM 2567 O O . VAL A 1 320 ? 2.499 4.714 17.416 1.00 97.50 320 VAL A O 1
ATOM 2570 N N . GLU A 1 321 ? 1.966 6.896 17.380 1.00 97.38 321 GLU A N 1
ATOM 2571 C CA . GLU A 1 321 ? 3.338 7.350 17.110 1.00 97.38 321 GLU A CA 1
ATOM 2572 C C . GLU A 1 321 ? 4.308 7.019 18.244 1.00 97.38 321 GLU A C 1
ATOM 2574 O O . GLU A 1 321 ? 5.466 6.655 18.025 1.00 97.38 321 GLU A O 1
ATOM 2579 N N . GLN A 1 322 ? 3.846 7.132 19.489 1.00 96.94 322 GLN A N 1
ATOM 2580 C CA . GLN A 1 322 ? 4.646 6.741 20.640 1.00 96.94 322 GLN A CA 1
ATOM 2581 C C . GLN A 1 322 ? 4.954 5.238 20.608 1.00 96.94 322 GLN A C 1
ATOM 2583 O O . GLN A 1 322 ? 6.098 4.837 20.825 1.00 96.94 322 GLN A O 1
ATOM 2588 N N . ILE A 1 323 ? 3.951 4.407 20.313 1.00 95.88 323 ILE A N 1
ATOM 2589 C CA . ILE A 1 323 ? 4.099 2.950 20.226 1.00 95.88 323 ILE A CA 1
ATOM 2590 C C . ILE A 1 323 ? 4.995 2.564 19.051 1.00 95.88 323 ILE A C 1
ATOM 2592 O O . ILE A 1 323 ? 5.843 1.686 19.199 1.00 95.88 323 ILE A O 1
ATOM 2596 N N . SER A 1 324 ? 4.843 3.220 17.901 1.00 96.00 324 SER A N 1
ATOM 2597 C CA . SER A 1 324 ? 5.653 2.949 16.715 1.00 96.00 324 SER A CA 1
ATOM 2598 C C . SER A 1 324 ? 7.138 3.195 17.013 1.00 96.00 324 SER A C 1
ATOM 2600 O O . SER A 1 324 ? 7.975 2.339 16.726 1.00 96.00 324 SER A O 1
ATOM 2602 N N . LYS A 1 325 ? 7.458 4.291 17.720 1.00 96.38 325 LYS A N 1
ATOM 2603 C CA . LYS A 1 325 ? 8.812 4.589 18.217 1.00 96.38 325 LYS A CA 1
ATOM 2604 C C . LYS A 1 325 ? 9.303 3.552 19.233 1.00 96.38 325 LYS A C 1
ATOM 2606 O O . LYS A 1 325 ? 10.430 3.078 19.115 1.00 96.38 325 LYS A O 1
ATOM 2611 N N . GLN A 1 326 ? 8.471 3.172 20.207 1.00 95.94 326 GLN A N 1
ATOM 2612 C CA . GLN A 1 326 ? 8.833 2.202 21.253 1.00 95.94 326 GLN A CA 1
ATOM 2613 C C . GLN A 1 326 ? 9.112 0.800 20.698 1.00 95.94 326 GLN A C 1
ATOM 2615 O O . GLN A 1 326 ? 10.087 0.164 21.089 1.00 95.94 326 GLN A O 1
ATOM 2620 N N . LEU A 1 327 ? 8.269 0.322 19.781 1.00 95.56 327 LEU A N 1
ATOM 2621 C CA . LEU A 1 327 ? 8.366 -1.020 19.205 1.00 95.56 327 LEU A CA 1
ATOM 2622 C C . LEU A 1 327 ? 9.247 -1.078 17.950 1.00 95.56 327 LEU A C 1
ATOM 2624 O O . LEU A 1 327 ? 9.438 -2.163 17.407 1.00 95.56 327 LEU A O 1
ATOM 2628 N N . LYS A 1 328 ? 9.779 0.063 17.487 1.00 95.19 328 LYS A N 1
ATOM 2629 C CA . LYS A 1 328 ? 10.507 0.196 16.212 1.00 95.19 328 LYS A CA 1
ATOM 2630 C C . LYS A 1 328 ? 9.700 -0.344 15.025 1.00 95.19 328 LYS A C 1
ATOM 2632 O O . LYS A 1 328 ? 10.229 -1.010 14.140 1.00 95.19 328 LYS A O 1
ATOM 2637 N N . VAL A 1 329 ? 8.400 -0.072 15.039 1.00 94.31 329 VAL A N 1
ATOM 2638 C CA . VAL A 1 329 ? 7.465 -0.430 13.970 1.00 94.31 329 VAL A CA 1
ATOM 2639 C C . VAL A 1 329 ? 7.137 0.832 13.181 1.00 94.31 329 VAL A C 1
ATOM 2641 O O . VAL A 1 329 ? 7.104 1.927 13.738 1.00 94.31 329 VAL A O 1
ATOM 2644 N N . GLU A 1 330 ? 6.892 0.696 11.883 1.00 93.69 330 GLU A N 1
ATOM 2645 C CA . GLU A 1 330 ? 6.494 1.819 11.036 1.00 93.69 330 GLU A CA 1
ATOM 2646 C C . GLU A 1 330 ? 5.137 2.404 11.494 1.00 93.69 330 GLU A C 1
ATOM 2648 O O . GLU A 1 330 ? 4.212 1.674 11.868 1.00 93.69 330 GLU A O 1
ATOM 2653 N N . SER A 1 331 ? 5.041 3.739 11.530 1.00 95.19 331 SER A N 1
ATOM 2654 C CA . SER A 1 331 ? 3.905 4.465 12.121 1.00 95.19 331 SER A CA 1
ATOM 2655 C C . SER A 1 331 ? 2.597 4.234 11.361 1.00 95.19 331 SER A C 1
ATOM 2657 O O . SER A 1 331 ? 1.565 3.979 11.978 1.00 95.19 331 SER A O 1
ATOM 2659 N N . THR A 1 332 ? 2.635 4.236 10.028 1.00 94.06 332 THR A N 1
ATOM 2660 C CA . THR A 1 332 ? 1.474 3.985 9.159 1.00 94.06 332 THR A CA 1
ATOM 2661 C C . THR A 1 332 ? 0.910 2.582 9.367 1.00 94.06 332 THR A C 1
ATOM 2663 O O . THR A 1 332 ? -0.300 2.397 9.470 1.00 94.06 332 THR A O 1
ATOM 2666 N N . TYR A 1 333 ? 1.772 1.580 9.507 1.00 92.75 333 TYR A N 1
ATOM 2667 C CA . TYR A 1 333 ? 1.389 0.207 9.793 1.00 92.75 333 TYR A CA 1
ATOM 2668 C C . TYR A 1 333 ? 0.779 0.063 11.191 1.00 92.75 333 TYR A C 1
ATOM 2670 O O . TYR A 1 333 ? -0.238 -0.615 11.357 1.00 92.75 333 TYR A O 1
ATOM 2678 N N . ALA A 1 334 ? 1.364 0.716 12.200 1.00 95.12 334 ALA A N 1
ATOM 2679 C CA . ALA A 1 334 ? 0.798 0.755 13.546 1.00 95.12 334 ALA A CA 1
ATOM 2680 C C . ALA A 1 334 ? -0.579 1.448 13.560 1.00 95.12 334 ALA A C 1
ATOM 2682 O O . ALA A 1 334 ? -1.519 0.938 14.176 1.00 95.12 334 ALA A O 1
ATOM 2683 N N . PHE A 1 335 ? -0.717 2.554 12.825 1.00 96.50 335 PHE A N 1
ATOM 2684 C CA . PHE A 1 335 ? -1.977 3.266 12.627 1.00 96.50 335 PHE A CA 1
ATOM 2685 C C . PHE A 1 335 ? -3.032 2.362 11.988 1.00 96.50 335 PHE A C 1
ATOM 2687 O O . PHE A 1 335 ? -4.100 2.181 12.567 1.00 96.50 335 PHE A O 1
ATOM 2694 N N . LEU A 1 336 ? -2.716 1.724 10.857 1.00 93.88 336 LEU A N 1
ATOM 2695 C CA . LEU A 1 336 ? -3.626 0.814 10.160 1.00 93.88 336 LEU A CA 1
ATOM 2696 C C . LEU A 1 336 ? -4.090 -0.329 11.062 1.00 93.88 336 LEU A C 1
ATOM 2698 O O . LEU A 1 336 ? -5.281 -0.623 11.118 1.00 93.88 336 LEU A O 1
ATOM 2702 N N . LYS A 1 337 ? -3.180 -0.942 11.827 1.00 94.06 337 LYS A N 1
ATOM 2703 C CA . LYS A 1 337 ? -3.538 -1.997 12.786 1.00 94.06 337 LYS A CA 1
ATOM 2704 C C . LYS A 1 337 ? -4.573 -1.536 13.808 1.00 94.06 337 LYS A C 1
ATOM 2706 O O . LYS A 1 337 ? -5.535 -2.259 14.063 1.00 94.06 337 LYS A O 1
ATOM 2711 N N . ILE A 1 338 ? -4.378 -0.353 14.387 1.00 97.00 338 ILE A N 1
ATOM 2712 C CA . ILE A 1 338 ? -5.313 0.212 15.366 1.00 97.00 338 ILE A CA 1
ATOM 2713 C C . ILE A 1 338 ? -6.621 0.613 14.712 1.00 97.00 338 ILE A C 1
ATOM 2715 O O . ILE A 1 338 ? -7.676 0.321 15.263 1.00 97.00 338 ILE A O 1
ATOM 2719 N N . TYR A 1 339 ? -6.566 1.218 13.532 1.00 96.19 339 TYR A N 1
ATOM 2720 C CA . TYR A 1 339 ? -7.742 1.604 12.773 1.00 96.19 339 TYR A CA 1
ATOM 2721 C C . TYR A 1 339 ? -8.641 0.394 12.469 1.00 96.19 339 TYR A C 1
ATOM 2723 O O . TYR A 1 339 ? -9.831 0.406 12.787 1.00 96.19 339 TYR A O 1
ATOM 2731 N N . ILE A 1 340 ? -8.063 -0.697 11.949 1.00 93.38 340 ILE A N 1
ATOM 2732 C CA . ILE A 1 340 ? -8.780 -1.952 11.667 1.00 93.38 340 ILE A CA 1
ATOM 2733 C C . ILE A 1 340 ? -9.357 -2.548 12.953 1.00 93.38 340 ILE A C 1
ATOM 2735 O O . ILE A 1 340 ? -10.512 -2.975 12.984 1.00 93.38 340 ILE A O 1
ATOM 2739 N N . ALA A 1 341 ? -8.559 -2.592 14.024 1.00 95.56 341 ALA A N 1
ATOM 2740 C CA . ALA A 1 341 ? -8.997 -3.147 15.297 1.00 95.56 341 ALA A CA 1
ATOM 2741 C C . ALA A 1 341 ? -10.130 -2.326 15.920 1.00 95.56 341 ALA A C 1
ATOM 2743 O O . ALA A 1 341 ? -11.080 -2.912 16.436 1.00 95.56 341 ALA A O 1
ATOM 2744 N N . LEU A 1 342 ? -10.061 -0.994 15.833 1.00 96.88 342 LEU A N 1
ATOM 2745 C CA . LEU A 1 342 ? -11.108 -0.096 16.305 1.00 96.88 342 LEU A CA 1
ATOM 2746 C C . LEU A 1 342 ? -12.386 -0.312 15.508 1.00 96.88 342 LEU A C 1
ATOM 2748 O O . LEU A 1 342 ? -13.427 -0.541 16.112 1.00 96.88 342 LEU A O 1
ATOM 2752 N N . LYS A 1 343 ? -12.305 -0.313 14.173 1.00 95.62 343 LYS A N 1
ATOM 2753 C CA . LYS A 1 343 ? -13.454 -0.603 13.310 1.00 95.62 343 LYS A CA 1
ATOM 2754 C C . LYS A 1 343 ? -14.119 -1.920 13.699 1.00 95.62 343 LYS A C 1
ATOM 2756 O O . LYS A 1 343 ? -15.324 -1.951 13.919 1.00 95.62 343 LYS A O 1
ATOM 2761 N N . LYS A 1 344 ? -13.332 -2.994 13.807 1.00 95.12 344 LYS A N 1
ATOM 2762 C CA . LYS A 1 344 ? -13.843 -4.316 14.178 1.00 95.12 344 LYS A CA 1
ATOM 2763 C C . LYS A 1 344 ? -14.491 -4.298 15.559 1.00 95.12 344 LYS A C 1
ATOM 2765 O O . LYS A 1 344 ? -15.531 -4.910 15.760 1.00 95.12 344 LYS A O 1
ATOM 2770 N N . ALA A 1 345 ? -13.892 -3.604 16.518 1.00 96.50 345 ALA A N 1
ATOM 2771 C CA . ALA A 1 345 ? -14.455 -3.519 17.854 1.00 96.50 345 ALA A CA 1
ATOM 2772 C C . ALA A 1 345 ? -15.756 -2.693 17.884 1.00 96.50 345 ALA A C 1
ATOM 2774 O O . ALA A 1 345 ? -16.697 -3.072 18.570 1.00 96.50 345 ALA A O 1
ATOM 2775 N N . LEU A 1 346 ? -15.872 -1.635 17.076 1.00 96.50 346 LEU A N 1
ATOM 2776 C CA . LEU A 1 346 ? -17.115 -0.865 16.931 1.00 96.50 346 LEU A CA 1
ATOM 2777 C C . LEU A 1 346 ? -18.275 -1.703 16.372 1.00 96.50 346 LEU A C 1
ATOM 2779 O O . LEU A 1 346 ? -19.426 -1.426 16.685 1.00 96.50 346 LEU A O 1
ATOM 2783 N N . THR A 1 347 ? -18.011 -2.733 15.568 1.00 95.25 347 THR A N 1
ATOM 2784 C CA . THR A 1 347 ? -19.076 -3.583 15.007 1.00 95.25 347 THR A CA 1
ATOM 2785 C C . THR A 1 347 ? -19.331 -4.846 15.829 1.00 95.25 347 THR A C 1
ATOM 2787 O O . THR A 1 347 ? -20.486 -5.240 16.029 1.00 95.25 347 THR A O 1
ATOM 2790 N N . ASP A 1 348 ? -18.263 -5.466 16.334 1.00 96.50 348 ASP A N 1
ATOM 2791 C CA . ASP A 1 348 ? -18.293 -6.841 16.839 1.00 96.50 348 ASP A CA 1
ATOM 2792 C C . ASP A 1 348 ? -18.167 -6.925 18.369 1.00 96.50 348 ASP A C 1
ATOM 2794 O O . ASP A 1 348 ? -18.540 -7.944 18.954 1.00 96.50 348 ASP A O 1
ATOM 2798 N N . ASP A 1 349 ? -17.635 -5.897 19.041 1.00 96.69 349 ASP A N 1
ATOM 2799 C CA . ASP A 1 349 ? -17.399 -5.943 20.487 1.00 96.69 349 ASP A CA 1
ATOM 2800 C C . ASP A 1 349 ? -18.716 -5.783 21.261 1.00 96.69 349 ASP A C 1
ATOM 2802 O O . ASP A 1 349 ? -19.289 -4.697 21.378 1.00 96.69 349 ASP A O 1
ATOM 2806 N N . VAL A 1 350 ? -19.201 -6.903 21.801 1.00 94.81 350 VAL A N 1
ATOM 2807 C CA . VAL A 1 350 ? -20.457 -6.991 22.560 1.00 94.81 350 VAL A CA 1
ATOM 2808 C C . VAL A 1 350 ? -20.465 -6.035 23.750 1.00 94.81 350 VAL A C 1
ATOM 2810 O O . VAL A 1 350 ? -21.496 -5.438 24.063 1.00 94.81 350 VAL A O 1
ATOM 2813 N N . GLU A 1 351 ? -19.327 -5.866 24.417 1.00 90.44 351 GLU A N 1
ATOM 2814 C CA . GLU A 1 351 ? -19.248 -5.048 25.619 1.00 90.44 351 GLU A CA 1
ATOM 2815 C C . GLU A 1 351 ? -19.287 -3.567 25.276 1.00 90.44 351 GLU A C 1
ATOM 2817 O O . GLU A 1 351 ? -20.010 -2.811 25.926 1.00 90.44 351 GLU A O 1
ATOM 2822 N N . LEU A 1 352 ? -18.564 -3.158 24.229 1.00 95.75 352 LEU A N 1
ATOM 2823 C CA . LEU A 1 352 ? -18.642 -1.788 23.735 1.00 95.75 352 LEU A CA 1
ATOM 2824 C C . LEU A 1 352 ? -20.061 -1.464 23.255 1.00 95.75 352 LEU A C 1
ATOM 2826 O O . LEU A 1 352 ? -20.574 -0.383 23.525 1.00 95.75 352 LEU A O 1
ATOM 2830 N N . ARG A 1 353 ? -20.736 -2.403 22.583 1.00 94.75 353 ARG A N 1
ATOM 2831 C CA . ARG A 1 353 ? -22.136 -2.228 22.163 1.00 94.75 353 ARG A CA 1
ATOM 2832 C C . ARG A 1 353 ? -23.104 -2.119 23.342 1.00 94.75 353 ARG A C 1
ATOM 2834 O O . ARG A 1 353 ? -24.138 -1.462 23.206 1.00 94.75 353 ARG A O 1
ATOM 2841 N N . ARG A 1 354 ? -22.777 -2.735 24.485 1.00 94.88 354 ARG A N 1
ATOM 2842 C CA . ARG A 1 354 ? -23.553 -2.630 25.728 1.00 94.88 354 ARG A CA 1
ATOM 2843 C C . ARG A 1 354 ? -23.330 -1.293 26.430 1.00 94.88 354 ARG A C 1
ATOM 2845 O O . ARG A 1 354 ? -24.312 -0.678 26.830 1.00 94.88 354 ARG A O 1
ATOM 2852 N N . SER A 1 355 ? -22.080 -0.856 26.598 1.00 95.75 355 SER A N 1
ATOM 2853 C CA . SER A 1 355 ? -21.782 0.411 27.284 1.00 95.75 355 SER A CA 1
ATOM 2854 C C . SER A 1 355 ? -22.086 1.632 26.421 1.00 95.75 355 SER A C 1
ATOM 2856 O O . SER A 1 355 ? -22.444 2.676 26.950 1.00 95.75 355 SER A O 1
ATOM 2858 N N . ARG A 1 356 ? -21.916 1.506 25.099 1.00 96.69 356 ARG A N 1
ATOM 2859 C CA . ARG A 1 356 ? -21.974 2.588 24.104 1.00 96.69 356 ARG A CA 1
ATOM 2860 C C . ARG A 1 356 ? -21.067 3.783 24.411 1.00 96.69 356 ARG A C 1
ATOM 2862 O O . ARG A 1 356 ? -21.245 4.837 23.820 1.00 96.69 356 ARG A O 1
ATOM 2869 N N . GLN A 1 357 ? -20.074 3.609 25.275 1.00 97.00 357 GLN A N 1
ATOM 2870 C CA . GLN A 1 357 ? -19.159 4.664 25.705 1.00 97.00 357 GLN A CA 1
ATOM 2871 C C . GLN A 1 357 ? -17.749 4.388 25.190 1.00 97.00 357 GLN A C 1
ATOM 2873 O O . GLN A 1 357 ? -17.184 3.320 25.447 1.00 97.00 357 GLN A O 1
ATOM 2878 N N . ILE A 1 358 ? -17.173 5.372 24.502 1.00 97.69 358 ILE A N 1
ATOM 2879 C CA . ILE A 1 358 ? -15.778 5.383 24.061 1.00 97.69 358 ILE A CA 1
ATOM 2880 C C . ILE A 1 358 ? -15.037 6.430 24.893 1.00 97.69 358 ILE A C 1
ATOM 2882 O O . ILE A 1 358 ? -15.279 7.628 24.772 1.00 97.69 358 ILE A O 1
ATOM 2886 N N . ASN A 1 359 ? -14.117 5.968 25.734 1.00 97.06 359 ASN A N 1
ATOM 2887 C CA . ASN A 1 359 ? -13.266 6.809 26.572 1.00 97.06 359 ASN A CA 1
ATOM 2888 C C . ASN A 1 359 ? -11.790 6.411 26.425 1.00 97.06 359 ASN A C 1
ATOM 2890 O O . ASN A 1 359 ? -11.462 5.407 25.781 1.00 97.06 359 ASN A O 1
ATOM 2894 N N . SER A 1 360 ? -10.889 7.177 27.044 1.00 95.69 360 SER A N 1
ATOM 2895 C CA . SER A 1 360 ? -9.445 6.910 26.992 1.00 95.69 360 SER A CA 1
ATOM 2896 C C . SER A 1 360 ? -9.109 5.493 27.465 1.00 95.69 360 SER A C 1
ATOM 2898 O O . SER A 1 360 ? -8.317 4.799 26.828 1.00 95.69 360 SER A O 1
ATOM 2900 N N . SER A 1 361 ? -9.761 5.015 28.530 1.00 94.06 361 SER A N 1
ATOM 2901 C CA . SER A 1 361 ? -9.518 3.678 29.081 1.00 94.06 361 SER A CA 1
ATOM 2902 C C . SER A 1 361 ? -9.880 2.560 28.102 1.00 94.06 361 SER A C 1
ATOM 2904 O O . SER A 1 361 ? -9.172 1.559 27.999 1.00 94.06 361 SER A O 1
ATOM 2906 N N . TYR A 1 362 ? -10.968 2.715 27.343 1.00 96.06 362 TYR A N 1
ATOM 2907 C CA . TYR A 1 362 ? -11.317 1.788 26.271 1.00 96.06 362 TYR A CA 1
ATOM 2908 C C . TYR A 1 362 ? -10.253 1.774 25.166 1.00 96.06 362 TYR A C 1
ATOM 2910 O O . TYR A 1 362 ? -9.787 0.699 24.784 1.00 96.06 362 TYR A O 1
ATOM 2918 N N . LEU A 1 363 ? -9.811 2.947 24.702 1.00 96.44 363 LEU A N 1
ATOM 2919 C CA . LEU A 1 363 ? -8.781 3.039 23.665 1.00 96.44 363 LEU A CA 1
ATOM 2920 C C . LEU A 1 363 ? -7.464 2.398 24.112 1.00 96.44 363 LEU A C 1
ATOM 2922 O O . LEU A 1 363 ? -6.869 1.636 23.356 1.00 96.44 363 LEU A O 1
ATOM 2926 N N . PHE A 1 364 ? -7.027 2.616 25.352 1.00 95.00 364 PHE A N 1
ATOM 2927 C CA . PHE A 1 364 ? -5.817 1.974 25.873 1.00 95.00 364 PHE A CA 1
ATOM 2928 C C . PHE A 1 364 ? -5.933 0.446 25.968 1.00 95.00 364 PHE A C 1
ATOM 2930 O O . PHE A 1 364 ? -4.958 -0.254 25.687 1.00 95.00 364 PHE A O 1
ATOM 2937 N N . ARG A 1 365 ? -7.117 -0.093 26.286 1.00 94.25 365 ARG A N 1
ATOM 2938 C CA . ARG A 1 365 ? -7.362 -1.544 26.216 1.00 94.25 365 ARG A CA 1
ATOM 2939 C C . ARG A 1 365 ? -7.297 -2.063 24.786 1.00 94.25 365 ARG A C 1
ATOM 2941 O O . ARG A 1 365 ? -6.704 -3.114 24.549 1.00 94.25 365 ARG A O 1
ATOM 2948 N N . LEU A 1 366 ? -7.829 -1.306 23.829 1.00 95.94 366 LEU A N 1
ATOM 2949 C CA . LEU A 1 366 ? -7.686 -1.628 22.412 1.00 95.94 366 LEU A CA 1
ATOM 2950 C C . LEU A 1 366 ? -6.207 -1.642 21.990 1.00 95.94 366 LEU A C 1
ATOM 2952 O O . LEU A 1 366 ? -5.771 -2.592 21.341 1.00 95.94 366 LEU A O 1
ATOM 2956 N N . PHE A 1 367 ? -5.412 -0.656 22.418 1.00 96.19 367 PHE A N 1
ATOM 2957 C CA . PHE A 1 367 ? -3.967 -0.629 22.170 1.00 96.19 367 PHE A CA 1
ATOM 2958 C C . PHE A 1 367 ? -3.255 -1.864 22.723 1.00 96.19 367 PHE A C 1
ATOM 2960 O O . PHE A 1 367 ? -2.470 -2.471 22.002 1.00 96.19 367 PHE A O 1
ATOM 2967 N N . ALA A 1 368 ? -3.547 -2.262 23.961 1.00 94.12 368 ALA A N 1
ATOM 2968 C CA . ALA A 1 368 ? -2.949 -3.449 24.574 1.00 94.12 368 ALA A CA 1
ATOM 2969 C C . ALA A 1 368 ? -3.404 -4.774 23.936 1.00 94.12 368 ALA A C 1
ATOM 2971 O O . ALA A 1 368 ? -2.721 -5.788 24.043 1.00 94.12 368 ALA A O 1
ATOM 2972 N N . ARG A 1 369 ? -4.557 -4.785 23.258 1.00 94.38 369 ARG A N 1
ATOM 2973 C CA . ARG A 1 369 ? -5.008 -5.940 22.473 1.00 94.38 369 ARG A CA 1
ATOM 2974 C C . ARG A 1 369 ? -4.256 -6.060 21.147 1.00 94.38 369 ARG A C 1
ATOM 2976 O O . ARG A 1 369 ? -4.012 -7.168 20.678 1.00 94.38 369 ARG A O 1
ATOM 2983 N N . VAL A 1 370 ? -3.941 -4.929 20.519 1.00 96.25 370 VAL A N 1
ATOM 2984 C CA . VAL A 1 370 ? -3.285 -4.874 19.201 1.00 96.25 370 VAL A CA 1
ATOM 2985 C C . VAL A 1 370 ? -1.766 -4.975 19.313 1.00 96.25 370 VAL A C 1
ATOM 2987 O O . VAL A 1 370 ? -1.117 -5.575 18.453 1.00 96.25 370 VAL A O 1
ATOM 2990 N N . PHE A 1 371 ? -1.200 -4.407 20.372 1.00 95.38 371 PHE A N 1
ATOM 2991 C CA . PHE A 1 371 ? 0.228 -4.380 20.644 1.00 95.38 371 PHE A CA 1
ATOM 2992 C C . PHE A 1 371 ? 0.516 -5.013 22.004 1.00 95.38 371 PHE A C 1
ATOM 2994 O O . PHE A 1 371 ? -0.290 -4.856 22.915 1.00 95.38 371 PHE A O 1
ATOM 3001 N N . PRO A 1 372 ? 1.673 -5.672 22.183 1.00 91.88 372 PRO A N 1
ATOM 3002 C CA . PRO A 1 372 ? 2.049 -6.327 23.436 1.00 91.88 372 PRO A CA 1
ATOM 3003 C C . PRO A 1 372 ? 2.467 -5.301 24.507 1.00 91.88 372 PRO A C 1
ATOM 3005 O O . PRO A 1 372 ? 3.613 -5.274 24.950 1.00 91.88 372 PRO A O 1
ATOM 3008 N N . LEU A 1 373 ? 1.554 -4.410 24.888 1.00 90.75 373 LEU A N 1
ATOM 3009 C CA . LEU A 1 373 ? 1.776 -3.375 25.891 1.00 90.75 373 LEU A CA 1
ATOM 3010 C C . LEU A 1 373 ? 1.264 -3.857 27.251 1.00 90.75 373 LEU A C 1
ATOM 3012 O O . LEU A 1 373 ? 0.167 -4.418 27.318 1.00 90.75 373 LEU A O 1
ATOM 3016 N N . PRO A 1 374 ? 2.003 -3.612 28.346 1.00 86.88 374 PRO A N 1
ATOM 3017 C CA . PRO A 1 374 ? 1.484 -3.876 29.678 1.00 86.88 374 PRO A CA 1
ATOM 3018 C C . PRO A 1 374 ? 0.277 -2.968 29.952 1.00 86.88 374 PRO A C 1
ATOM 3020 O O . PRO A 1 374 ? 0.333 -1.754 29.742 1.00 86.88 374 PRO A O 1
ATOM 3023 N N . LEU A 1 375 ? -0.819 -3.563 30.422 1.00 83.00 375 LEU A N 1
ATOM 3024 C CA . LEU A 1 375 ? -2.000 -2.831 30.873 1.00 83.00 375 LEU A CA 1
ATOM 3025 C C . LEU A 1 375 ? -1.754 -2.288 32.280 1.00 83.00 375 LEU A C 1
ATOM 3027 O O . LEU A 1 375 ? -1.462 -3.052 33.197 1.00 83.00 375 LEU A O 1
ATOM 3031 N N . SER A 1 376 ? -1.900 -0.973 32.456 1.00 85.06 376 SER A N 1
ATOM 3032 C CA . SER A 1 376 ? -1.983 -0.393 33.799 1.00 85.06 376 SER A CA 1
ATOM 3033 C C . SER A 1 376 ? -3.309 -0.796 34.445 1.00 85.06 376 SER A C 1
ATOM 3035 O O . SER A 1 376 ? -4.354 -0.749 33.792 1.00 85.06 376 SER A O 1
ATOM 3037 N N . TYR A 1 377 ? -3.282 -1.136 35.736 1.00 81.31 377 TYR A N 1
ATOM 3038 C CA . TYR A 1 377 ? -4.482 -1.491 36.500 1.00 81.31 377 TYR A CA 1
ATOM 3039 C C . TYR A 1 377 ? -5.541 -0.381 36.509 1.00 81.31 377 TYR A C 1
ATOM 3041 O O . TYR A 1 377 ? -6.728 -0.668 36.607 1.00 81.31 377 TYR A O 1
ATOM 3049 N N . GLU A 1 378 ? -5.125 0.877 36.361 1.00 81.94 378 GLU A N 1
ATOM 3050 C CA . GLU A 1 378 ? -6.013 2.050 36.336 1.00 81.94 378 GLU A CA 1
ATOM 3051 C C . GLU A 1 378 ? -6.903 2.107 35.088 1.00 81.94 378 GLU A C 1
ATOM 3053 O O . GLU A 1 378 ? -7.950 2.747 35.085 1.00 81.94 378 GLU A O 1
ATOM 3058 N N . ILE A 1 379 ? -6.482 1.429 34.023 1.00 83.06 379 ILE A N 1
ATOM 3059 C CA . ILE A 1 379 ? -7.144 1.418 32.716 1.00 83.06 379 ILE A CA 1
ATOM 3060 C C . ILE A 1 379 ? -8.133 0.244 32.617 1.00 83.06 379 ILE A C 1
ATOM 3062 O O . ILE A 1 379 ? -9.026 0.226 31.762 1.00 83.06 379 ILE A O 1
ATOM 3066 N N . LEU A 1 380 ? -7.975 -0.749 33.493 1.00 82.50 380 LEU A N 1
ATOM 3067 C CA . LEU A 1 380 ? -8.875 -1.887 33.593 1.00 82.50 380 LEU A CA 1
ATOM 3068 C C . LEU A 1 380 ? -10.229 -1.443 34.136 1.00 82.50 380 LEU A C 1
ATOM 3070 O O . LEU A 1 380 ? -10.327 -0.493 34.913 1.00 82.50 380 LEU A O 1
ATOM 3074 N N . ARG A 1 381 ? -11.287 -2.156 33.755 1.00 79.31 381 ARG A N 1
ATOM 3075 C CA . ARG A 1 381 ? -12.613 -1.874 34.302 1.00 79.31 381 ARG A CA 1
ATOM 3076 C C . ARG A 1 381 ? -12.696 -2.264 35.776 1.00 79.31 381 ARG A C 1
ATOM 3078 O O . ARG A 1 381 ? -11.957 -3.128 36.232 1.00 79.31 381 ARG A O 1
ATOM 3085 N N . ALA A 1 382 ? -13.651 -1.680 36.494 1.00 81.56 382 ALA A N 1
ATOM 3086 C CA . ALA A 1 382 ? -13.902 -2.017 37.894 1.00 81.56 382 ALA A CA 1
ATOM 3087 C C . ALA A 1 382 ? -14.347 -3.482 38.100 1.00 81.56 382 ALA A C 1
ATOM 3089 O O . ALA A 1 382 ? -14.107 -4.044 39.164 1.00 81.56 382 ALA A O 1
ATOM 3090 N N . ASP A 1 383 ? -14.979 -4.099 37.096 1.00 79.00 383 ASP A N 1
ATOM 3091 C CA . ASP A 1 383 ? -15.401 -5.505 37.094 1.00 79.00 383 ASP A CA 1
ATOM 3092 C C . ASP A 1 383 ? -14.315 -6.474 36.596 1.00 79.00 383 ASP A C 1
ATOM 3094 O O . ASP A 1 383 ? -14.489 -7.689 36.685 1.00 79.00 383 ASP A O 1
ATOM 3098 N N . ASP A 1 384 ? -13.185 -5.963 36.098 1.00 80.69 384 ASP A N 1
ATOM 3099 C CA . ASP A 1 384 ? -12.094 -6.799 35.608 1.00 80.69 384 ASP A CA 1
ATOM 3100 C C . ASP A 1 384 ? -11.413 -7.521 36.787 1.00 80.69 384 ASP A C 1
ATOM 3102 O O . ASP A 1 384 ? -10.955 -6.864 37.731 1.00 80.69 384 ASP A O 1
ATOM 3106 N N . PRO A 1 385 ? -11.291 -8.863 36.766 1.00 76.88 385 PRO A N 1
ATOM 3107 C CA . PRO A 1 385 ? -10.642 -9.603 37.845 1.00 76.88 385 PRO A CA 1
ATOM 3108 C C . PRO A 1 385 ? -9.198 -9.148 38.083 1.00 76.88 385 PRO A C 1
ATOM 3110 O O . PRO A 1 385 ? -8.709 -9.245 39.210 1.00 76.88 385 PRO A O 1
ATOM 3113 N N . MET A 1 386 ? -8.525 -8.598 37.067 1.00 80.94 386 MET A N 1
ATOM 3114 C CA . MET A 1 386 ? -7.168 -8.085 37.205 1.00 80.94 386 MET A CA 1
ATOM 3115 C C . MET A 1 386 ? -7.080 -6.864 38.135 1.00 80.94 386 MET A C 1
ATOM 3117 O O . MET A 1 386 ? -6.040 -6.657 38.758 1.00 80.94 386 MET A O 1
ATOM 3121 N N . GLN A 1 387 ? -8.162 -6.100 38.338 1.00 83.56 387 GLN A N 1
ATOM 3122 C CA . GLN A 1 387 ? -8.169 -5.017 39.332 1.00 83.56 387 GLN A CA 1
ATOM 3123 C C . GLN A 1 387 ? -8.013 -5.516 40.768 1.00 83.56 387 GLN A C 1
ATOM 3125 O O . GLN A 1 387 ? -7.485 -4.791 41.612 1.00 83.56 387 GLN A O 1
ATOM 3130 N N . LYS A 1 388 ? -8.381 -6.771 41.053 1.00 81.31 388 LYS A N 1
ATOM 3131 C CA . LYS A 1 388 ? -8.183 -7.360 42.382 1.00 81.31 388 LYS A CA 1
ATOM 3132 C C . LYS A 1 388 ? -6.702 -7.508 42.740 1.00 81.31 388 LYS A C 1
ATOM 3134 O O . LYS A 1 388 ? -6.371 -7.531 43.919 1.00 81.31 388 LYS A O 1
ATOM 3139 N N . PHE A 1 389 ? -5.811 -7.537 41.745 1.00 78.62 389 PHE A N 1
ATOM 3140 C CA . PHE A 1 389 ? -4.361 -7.565 41.956 1.00 78.62 389 PHE A CA 1
ATOM 3141 C C . PHE A 1 389 ? -3.738 -6.193 42.213 1.00 78.62 389 PHE A C 1
ATOM 3143 O O . PHE A 1 389 ? -2.542 -6.127 42.488 1.00 78.62 389 PHE A O 1
ATOM 3150 N N . ARG A 1 390 ? -4.513 -5.102 42.145 1.00 83.88 390 ARG A N 1
ATOM 3151 C CA . ARG A 1 390 ? -4.007 -3.759 42.455 1.00 83.88 390 ARG A CA 1
ATOM 3152 C C . ARG A 1 390 ? -3.503 -3.663 43.897 1.00 83.88 390 ARG A C 1
ATOM 3154 O O . ARG A 1 390 ? -2.536 -2.957 44.160 1.00 83.88 390 ARG A O 1
ATOM 3161 N N . ASP A 1 391 ? -4.151 -4.379 44.812 1.00 85.94 391 ASP A N 1
ATOM 3162 C CA . ASP A 1 391 ? -3.735 -4.508 46.204 1.00 85.94 391 ASP A CA 1
ATOM 3163 C C . ASP A 1 391 ? -3.064 -5.873 46.403 1.00 85.94 391 ASP A C 1
ATOM 3165 O O . ASP A 1 391 ? -3.735 -6.902 46.508 1.00 85.94 391 ASP A O 1
ATOM 3169 N N . HIS A 1 392 ? -1.729 -5.888 46.426 1.00 80.19 392 HIS A N 1
ATOM 3170 C CA . HIS A 1 392 ? -0.942 -7.117 46.551 1.00 80.19 392 HIS A CA 1
ATOM 3171 C C . HIS A 1 392 ? -1.279 -7.932 47.808 1.00 80.19 392 HIS A C 1
ATOM 3173 O O . HIS A 1 392 ? -1.184 -9.159 47.768 1.00 80.19 392 HIS A O 1
ATOM 3179 N N . GLU A 1 393 ? -1.709 -7.290 48.897 1.00 82.75 393 GLU A N 1
ATOM 3180 C CA . GLU A 1 393 ? -2.049 -7.981 50.144 1.00 82.75 393 GLU A CA 1
ATOM 3181 C C . GLU A 1 393 ? -3.415 -8.668 50.061 1.00 82.75 393 GLU A C 1
ATOM 3183 O O . GLU A 1 393 ? -3.634 -9.728 50.655 1.00 82.75 393 GLU A O 1
ATOM 3188 N N . ARG A 1 394 ? -4.341 -8.093 49.286 1.00 81.00 394 ARG A N 1
ATOM 3189 C CA . ARG A 1 394 ? -5.708 -8.611 49.127 1.00 81.00 394 ARG A CA 1
ATOM 3190 C C . ARG A 1 394 ? -5.910 -9.434 47.863 1.00 81.00 394 ARG A C 1
ATOM 3192 O O . ARG A 1 394 ? -6.920 -10.129 47.771 1.00 81.00 394 ARG A O 1
ATOM 3199 N N . ALA A 1 395 ? -4.956 -9.422 46.935 1.00 81.62 395 ALA A N 1
ATOM 3200 C CA . ALA A 1 395 ? -5.048 -10.089 45.640 1.00 81.62 395 ALA A CA 1
ATOM 3201 C C . ALA A 1 395 ? -5.437 -11.570 45.750 1.00 81.62 395 ALA A C 1
ATOM 3203 O O . ALA A 1 395 ? -6.355 -12.027 45.069 1.00 81.62 395 ALA A O 1
ATOM 3204 N N . ALA A 1 396 ? -4.792 -12.310 46.659 1.00 76.75 396 ALA A N 1
ATOM 3205 C CA . ALA A 1 396 ? -5.068 -13.731 46.865 1.00 76.75 396 ALA A CA 1
ATOM 3206 C C . ALA A 1 396 ? -6.507 -13.984 47.350 1.00 76.75 396 ALA A C 1
ATOM 3208 O O . ALA A 1 396 ? -7.183 -14.883 46.853 1.00 76.75 396 ALA A O 1
ATOM 3209 N N . ARG A 1 397 ? -6.994 -13.157 48.284 1.00 78.44 397 ARG A N 1
ATOM 3210 C CA . ARG A 1 397 ? -8.358 -13.254 48.819 1.00 78.44 397 ARG A CA 1
ATOM 3211 C C . ARG A 1 397 ? -9.394 -12.850 47.773 1.00 78.44 397 ARG A C 1
ATOM 3213 O O . ARG A 1 397 ? -10.372 -13.559 47.568 1.00 78.44 397 ARG A O 1
ATOM 3220 N N . GLY A 1 398 ? -9.133 -11.759 47.056 1.00 78.56 398 GLY A N 1
ATOM 3221 C CA . GLY A 1 398 ? -10.006 -11.265 46.000 1.00 78.56 398 GLY A CA 1
ATOM 3222 C C . GLY A 1 398 ? -10.183 -12.272 44.860 1.00 78.56 398 GLY A C 1
ATOM 3223 O O . GLY A 1 398 ? -11.292 -12.396 44.336 1.00 78.56 398 GLY A O 1
ATOM 3224 N N . LEU A 1 399 ? -9.128 -13.006 44.488 1.00 77.88 399 LEU A N 1
ATOM 3225 C CA . LEU A 1 399 ? -9.202 -14.091 43.503 1.00 77.88 399 LEU A CA 1
ATOM 3226 C C . LEU A 1 399 ? -10.057 -15.264 43.983 1.00 77.88 399 LEU A C 1
ATOM 3228 O O . LEU A 1 399 ? -10.910 -15.729 43.230 1.00 77.88 399 LEU A O 1
ATOM 3232 N N . GLN A 1 400 ? -9.879 -15.699 45.234 1.00 79.69 400 GLN A N 1
ATOM 3233 C CA . GLN A 1 400 ? -10.711 -16.755 45.820 1.00 79.69 400 GLN A CA 1
ATOM 3234 C C . GLN A 1 400 ? -12.189 -16.351 45.842 1.00 79.69 400 GLN A C 1
ATOM 3236 O O . GLN A 1 400 ? -13.047 -17.118 45.418 1.00 79.69 400 GLN A O 1
ATOM 3241 N N . GLU A 1 401 ? -12.489 -15.112 46.235 1.00 80.75 401 GLU A N 1
ATOM 3242 C CA . GLU A 1 401 ? -13.851 -14.559 46.206 1.00 80.75 401 GLU A CA 1
ATOM 3243 C C . GLU A 1 401 ? -14.411 -14.419 44.780 1.00 80.75 401 GLU A C 1
ATOM 3245 O O . GLU A 1 401 ? -15.623 -14.402 44.591 1.00 80.75 401 GLU A O 1
ATOM 3250 N N . ALA A 1 402 ? -13.552 -14.324 43.757 1.00 75.12 402 ALA A N 1
ATOM 3251 C CA . ALA A 1 402 ? -13.961 -14.326 42.349 1.00 75.12 402 ALA A CA 1
ATOM 3252 C C . ALA A 1 402 ? -14.288 -15.731 41.811 1.00 75.12 402 ALA A C 1
ATOM 3254 O O . ALA A 1 402 ? -14.613 -15.856 40.632 1.00 75.12 402 ALA A O 1
ATOM 3255 N N . GLY A 1 403 ? -14.139 -16.778 42.627 1.00 78.69 403 GLY A N 1
ATOM 3256 C CA . GLY A 1 403 ? -14.262 -18.166 42.186 1.00 78.69 403 GLY A CA 1
ATOM 3257 C C . GLY A 1 403 ? -13.037 -18.687 41.430 1.00 78.69 403 GLY A C 1
ATOM 3258 O O . GLY A 1 403 ? -13.116 -19.741 40.803 1.00 78.69 403 GLY A O 1
ATOM 3259 N N . TYR A 1 404 ? -11.899 -17.982 41.474 1.00 74.31 404 TYR A N 1
ATOM 3260 C CA . TYR A 1 404 ? -10.635 -18.522 40.978 1.00 74.31 404 TYR A CA 1
ATOM 3261 C C . TYR A 1 404 ? -10.040 -19.456 42.034 1.00 74.31 404 TYR A C 1
ATOM 3263 O O . TYR A 1 404 ? -9.297 -19.044 42.929 1.00 74.31 404 TYR A O 1
ATOM 3271 N N . GLU A 1 405 ? -10.354 -20.741 41.911 1.00 72.56 405 GLU A N 1
ATOM 3272 C CA . GLU A 1 405 ? -9.656 -21.806 42.623 1.00 72.56 405 GLU A CA 1
ATOM 3273 C C . GLU A 1 405 ? -8.286 -22.015 41.969 1.00 72.56 405 GLU A C 1
ATOM 3275 O O . GLU A 1 405 ? -8.097 -22.861 41.096 1.00 72.56 405 GLU A O 1
ATOM 3280 N N . ALA A 1 406 ? -7.295 -21.210 42.356 1.00 58.16 406 ALA A N 1
ATOM 3281 C CA . ALA A 1 406 ? -5.920 -21.591 42.069 1.00 58.16 406 ALA A CA 1
ATOM 3282 C C . ALA A 1 406 ? -5.662 -22.935 42.775 1.00 58.16 406 ALA A C 1
ATOM 3284 O O . ALA A 1 406 ? -5.984 -23.042 43.964 1.00 58.16 406 ALA A O 1
ATOM 3285 N N . PRO A 1 407 ? -5.072 -23.949 42.113 1.00 54.66 407 PRO A N 1
ATOM 3286 C CA . PRO A 1 407 ? -4.561 -25.109 42.815 1.00 54.66 407 PRO A CA 1
ATOM 3287 C C . PRO A 1 407 ? -3.485 -24.591 43.760 1.00 54.66 407 PRO A C 1
ATOM 3289 O O . PRO A 1 407 ? -2.360 -24.290 43.361 1.00 54.66 407 PRO A O 1
ATOM 3292 N N . TRP A 1 408 ? -3.864 -24.406 45.020 1.00 49.62 408 TRP A N 1
ATOM 3293 C CA . TRP A 1 408 ? -2.937 -24.082 46.079 1.00 49.62 408 TRP A CA 1
ATOM 3294 C C . TRP A 1 408 ? -2.057 -25.315 46.228 1.00 49.62 408 TRP A C 1
ATOM 3296 O O . TRP A 1 408 ? -2.400 -26.263 46.925 1.00 49.62 408 TRP A O 1
ATOM 3306 N N . THR A 1 409 ? -0.940 -25.351 45.506 1.00 51.91 409 THR A N 1
ATOM 3307 C CA . THR A 1 409 ? 0.193 -26.160 45.918 1.00 51.91 409 THR A CA 1
ATOM 3308 C C . THR A 1 409 ? 0.828 -25.360 47.043 1.00 51.91 409 THR A C 1
ATOM 3310 O O . THR A 1 409 ? 1.531 -24.387 46.744 1.00 51.91 409 THR A O 1
ATOM 3313 N N . PRO A 1 410 ? 0.574 -25.675 48.329 1.00 48.16 410 PRO A N 1
ATOM 3314 C CA . PRO A 1 410 ? 1.386 -25.100 49.379 1.00 48.16 410 PRO A CA 1
ATOM 3315 C C . PRO A 1 410 ? 2.816 -25.431 49.003 1.00 48.16 410 PRO A C 1
ATOM 3317 O O . PRO A 1 410 ? 3.171 -26.605 48.853 1.00 48.16 410 PRO A O 1
ATOM 3320 N N . ASN A 1 411 ? 3.625 -24.401 48.783 1.00 45.50 411 ASN A N 1
ATOM 3321 C CA . ASN A 1 411 ? 5.043 -24.611 48.634 1.00 45.50 411 ASN A CA 1
ATOM 3322 C C . ASN A 1 411 ? 5.482 -25.330 49.906 1.00 45.50 411 ASN A C 1
ATOM 3324 O O . ASN A 1 411 ? 5.437 -24.778 51.007 1.00 45.50 411 ASN A O 1
ATOM 3328 N N . ARG A 1 412 ? 5.816 -26.611 49.717 1.00 46.28 412 ARG A N 1
ATOM 3329 C CA . ARG A 1 412 ? 6.850 -27.354 50.422 1.00 46.28 412 ARG A CA 1
ATOM 3330 C C . ARG A 1 412 ? 7.703 -26.341 51.172 1.00 46.28 412 ARG A C 1
ATOM 3332 O O . ARG A 1 412 ? 8.490 -25.624 50.556 1.00 46.28 412 ARG A O 1
ATOM 3339 N N . ARG A 1 413 ? 7.479 -26.245 52.486 1.00 44.69 413 ARG A N 1
ATOM 3340 C CA . ARG A 1 413 ? 8.375 -25.529 53.390 1.00 44.69 413 ARG A CA 1
ATOM 3341 C C . ARG A 1 413 ? 9.796 -25.845 52.948 1.00 44.69 413 ARG A C 1
ATOM 3343 O O . ARG A 1 413 ? 10.146 -27.021 52.826 1.00 44.69 413 ARG A O 1
ATOM 3350 N N . SER A 1 414 ? 10.542 -24.792 52.653 1.00 49.16 414 SER A N 1
ATOM 3351 C CA . SER A 1 414 ? 11.986 -24.698 52.806 1.00 49.16 414 SER A CA 1
ATOM 3352 C C . SER A 1 414 ? 12.563 -25.846 53.649 1.00 49.16 414 SER A C 1
ATOM 3354 O O . SER A 1 414 ? 12.703 -25.745 54.863 1.00 49.16 414 SER A O 1
ATOM 3356 N N . ARG A 1 415 ? 12.934 -26.956 53.000 1.00 46.19 415 ARG A N 1
ATOM 3357 C CA . ARG A 1 415 ? 13.978 -27.847 53.515 1.00 46.19 415 ARG A CA 1
ATOM 3358 C C . ARG A 1 415 ? 15.295 -27.156 53.194 1.00 46.19 415 ARG A C 1
ATOM 3360 O O . ARG A 1 415 ? 15.953 -27.496 52.219 1.00 46.19 415 ARG A O 1
ATOM 3367 N N . LEU A 1 416 ? 15.606 -26.130 53.981 1.00 51.44 416 LEU A N 1
ATOM 3368 C CA . LEU A 1 416 ? 16.915 -25.483 53.985 1.00 51.44 416 LEU A CA 1
ATOM 3369 C C . LEU A 1 416 ? 17.856 -26.098 55.034 1.00 51.44 416 LEU A C 1
ATOM 3371 O O . LEU A 1 416 ? 18.951 -25.596 55.216 1.00 51.44 416 LEU A O 1
ATOM 3375 N N . ASP A 1 417 ? 17.471 -27.229 55.636 1.00 48.78 417 ASP A N 1
ATOM 3376 C CA . ASP A 1 417 ? 18.317 -28.030 56.521 1.00 48.78 417 ASP A CA 1
ATOM 3377 C C . ASP A 1 417 ? 18.425 -29.465 55.988 1.00 48.78 417 ASP A C 1
ATOM 3379 O O . ASP A 1 417 ? 17.751 -30.389 56.447 1.00 48.78 417 ASP A O 1
ATOM 3383 N N . GLN A 1 418 ? 19.267 -29.676 54.978 1.00 44.84 418 GLN A N 1
ATOM 3384 C CA . GLN A 1 418 ? 19.944 -30.963 54.828 1.00 44.84 418 GLN A CA 1
ATOM 3385 C C . GLN A 1 418 ? 21.434 -30.705 54.592 1.00 44.84 418 GLN A C 1
ATOM 3387 O O . GLN A 1 418 ? 21.795 -30.126 53.565 1.00 44.84 418 GLN A O 1
ATOM 3392 N N . PRO A 1 419 ? 22.312 -31.117 55.524 1.00 49.09 419 PRO A N 1
ATOM 3393 C CA . PRO A 1 419 ? 23.744 -31.028 55.319 1.00 49.09 419 PRO A CA 1
ATOM 3394 C C . PRO A 1 419 ? 24.121 -32.004 54.205 1.00 49.09 419 PRO A C 1
ATOM 3396 O O . PRO A 1 419 ? 23.850 -33.204 54.293 1.00 49.09 419 PRO A O 1
ATOM 3399 N N . TYR A 1 420 ? 24.748 -31.491 53.148 1.00 46.38 420 TYR A N 1
ATOM 3400 C CA . TYR A 1 420 ? 25.376 -32.319 52.128 1.00 46.38 420 TYR A CA 1
ATOM 3401 C C . TYR A 1 420 ? 26.518 -33.112 52.770 1.00 46.38 420 TYR A C 1
ATOM 3403 O O . TYR A 1 420 ? 27.647 -32.643 52.914 1.00 46.38 420 TYR A O 1
ATOM 3411 N N . ALA A 1 421 ? 26.200 -34.343 53.161 1.00 45.94 421 ALA A N 1
ATOM 3412 C CA . ALA A 1 421 ? 27.179 -35.376 53.415 1.00 45.94 421 ALA A CA 1
ATOM 3413 C C . ALA A 1 421 ? 27.918 -35.678 52.106 1.00 45.94 421 ALA A C 1
ATOM 3415 O O . ALA A 1 421 ? 27.318 -36.034 51.089 1.00 45.94 421 ALA A O 1
ATOM 3416 N N . ARG A 1 422 ? 29.245 -35.541 52.161 1.00 53.47 422 ARG A N 1
ATOM 3417 C CA . ARG A 1 422 ? 30.197 -36.082 51.189 1.00 53.47 422 ARG A CA 1
ATOM 3418 C C . ARG A 1 422 ? 29.803 -37.511 50.801 1.00 53.47 422 ARG A C 1
ATOM 3420 O O . ARG A 1 422 ? 29.824 -38.403 51.646 1.00 53.47 422 ARG A O 1
ATOM 3427 N N . ARG A 1 423 ? 29.574 -37.753 49.511 1.00 45.94 423 ARG A N 1
ATOM 3428 C CA . ARG A 1 423 ? 29.757 -39.082 48.920 1.00 45.94 423 ARG A CA 1
ATOM 3429 C C . ARG A 1 423 ? 30.587 -38.980 47.648 1.00 45.94 423 ARG A C 1
ATOM 3431 O O . ARG A 1 423 ? 30.129 -38.575 46.589 1.00 45.94 423 ARG A O 1
ATOM 3438 N N . SER A 1 424 ? 31.851 -39.324 47.841 1.00 51.28 424 SER A N 1
ATOM 3439 C CA . SER A 1 424 ? 32.805 -39.821 46.861 1.00 51.28 424 SER A CA 1
ATOM 3440 C C . SER A 1 424 ? 32.305 -41.087 46.150 1.00 51.28 424 SER A C 1
ATOM 3442 O O . SER A 1 424 ? 31.658 -41.921 46.783 1.00 51.28 424 SER A O 1
ATOM 3444 N N . GLY A 1 425 ? 32.725 -41.269 44.893 1.00 42.03 425 GLY A N 1
ATOM 3445 C CA . GLY A 1 425 ? 32.629 -42.517 44.114 1.00 42.03 425 GLY A CA 1
ATOM 3446 C C . GLY A 1 425 ? 31.667 -42.374 42.934 1.00 42.03 425 GLY A C 1
ATOM 3447 O O . GLY A 1 425 ? 30.480 -42.165 43.136 1.00 42.03 425 GLY A O 1
ATOM 3448 N N . SER A 1 426 ? 32.147 -42.274 41.690 1.00 41.47 426 SER A N 1
ATOM 3449 C CA . SER A 1 426 ? 32.625 -43.360 40.797 1.00 41.47 426 SER A CA 1
ATOM 3450 C C . SER A 1 426 ? 31.630 -43.481 39.633 1.00 41.47 426 SER A C 1
ATOM 3452 O O . SER A 1 426 ? 30.476 -43.823 39.842 1.00 41.47 426 SER A O 1
ATOM 3454 N N . ARG A 1 427 ? 31.962 -42.951 38.452 1.00 50.69 427 ARG A N 1
ATOM 3455 C CA . ARG A 1 427 ? 32.538 -43.685 37.306 1.00 50.69 427 ARG A CA 1
ATOM 3456 C C . ARG A 1 427 ? 31.652 -44.837 36.800 1.00 50.69 427 ARG A C 1
ATOM 3458 O O . ARG A 1 427 ? 31.856 -45.967 37.215 1.00 50.69 427 ARG A O 1
ATOM 3465 N N . THR A 1 428 ? 30.785 -44.534 35.829 1.00 43.56 428 THR A N 1
ATOM 3466 C CA . THR A 1 428 ? 30.250 -45.462 34.802 1.00 43.56 428 THR A CA 1
ATOM 3467 C C . THR A 1 428 ? 29.560 -44.613 33.726 1.00 43.56 428 THR A C 1
ATOM 3469 O O . THR A 1 428 ? 28.614 -43.903 34.035 1.00 43.56 428 THR A O 1
ATOM 3472 N N . GLN A 1 429 ? 30.226 -44.405 32.586 1.00 41.25 429 GLN A N 1
ATOM 3473 C CA . GLN A 1 429 ? 29.933 -45.037 31.286 1.00 41.25 429 GLN A CA 1
ATOM 3474 C C . GLN A 1 429 ? 28.702 -44.448 30.577 1.00 41.25 429 GLN A C 1
ATOM 3476 O O . GLN A 1 429 ? 27.565 -44.801 30.874 1.00 41.25 429 GLN A O 1
ATOM 3481 N N . ASP A 1 430 ? 28.983 -43.582 29.600 1.00 45.28 430 ASP A N 1
ATOM 3482 C CA . ASP A 1 430 ? 28.066 -43.175 28.536 1.00 45.28 430 ASP A CA 1
ATOM 3483 C C . ASP A 1 430 ? 27.722 -44.373 27.637 1.00 45.28 430 ASP A C 1
ATOM 3485 O O . ASP A 1 430 ? 28.638 -45.027 27.128 1.00 45.28 430 ASP A O 1
ATOM 3489 N N . PRO A 1 431 ? 26.439 -44.635 27.338 1.00 53.47 431 PRO A N 1
ATOM 3490 C CA . PRO A 1 431 ? 26.064 -45.380 26.155 1.00 53.47 431 PRO A CA 1
ATOM 3491 C C . PRO A 1 431 ? 25.827 -44.412 24.990 1.00 53.47 431 PRO A C 1
ATOM 3493 O O . PRO A 1 431 ? 24.915 -43.581 25.010 1.00 53.47 431 PRO A O 1
ATOM 3496 N N . GLN A 1 432 ? 26.646 -44.572 23.949 1.00 45.44 432 GLN A N 1
ATOM 3497 C CA . GLN A 1 432 ? 26.378 -44.088 22.598 1.00 45.44 432 GLN A CA 1
ATOM 3498 C C . GLN A 1 432 ? 24.969 -44.508 22.158 1.00 45.44 432 GLN A C 1
ATOM 3500 O O . GLN A 1 432 ? 24.643 -45.694 22.131 1.00 45.44 432 GLN A O 1
ATOM 3505 N N . LEU A 1 433 ? 24.146 -43.536 21.764 1.00 46.34 433 LEU A N 1
ATOM 3506 C CA . LEU A 1 433 ? 22.914 -43.795 21.026 1.00 46.34 433 LEU A CA 1
ATOM 3507 C C . LEU A 1 433 ? 23.193 -43.692 19.527 1.00 46.34 433 LEU A C 1
ATOM 3509 O O . LEU A 1 433 ? 23.172 -42.610 18.936 1.00 46.34 433 LEU A O 1
ATOM 3513 N N . ASP A 1 434 ? 23.419 -44.863 18.938 1.00 41.78 434 ASP A N 1
ATOM 3514 C CA . ASP A 1 434 ? 23.302 -45.134 17.511 1.00 41.78 434 ASP A CA 1
ATOM 3515 C C . ASP A 1 434 ? 21.917 -44.719 16.997 1.00 41.78 434 ASP A C 1
ATOM 3517 O O . ASP A 1 434 ? 20.876 -45.226 17.424 1.00 41.78 434 ASP A O 1
ATOM 3521 N N . ARG A 1 435 ? 21.893 -43.800 16.028 1.00 49.09 435 ARG A N 1
ATOM 3522 C CA . ARG A 1 435 ? 20.703 -43.507 15.222 1.00 49.09 435 ARG A CA 1
ATOM 3523 C C . ARG A 1 435 ? 20.749 -44.351 13.945 1.00 49.09 435 ARG A C 1
ATOM 3525 O O . ARG A 1 435 ? 21.644 -44.133 13.129 1.00 49.09 435 ARG A O 1
ATOM 3532 N N . PRO A 1 436 ? 19.781 -45.250 13.688 1.00 55.91 436 PRO A N 1
ATOM 3533 C CA . PRO A 1 436 ? 19.754 -45.982 12.435 1.00 55.91 436 PRO A CA 1
ATOM 3534 C C . PRO A 1 436 ? 19.160 -45.137 11.301 1.00 55.91 436 PRO A C 1
ATOM 3536 O O . PRO A 1 436 ? 18.069 -44.568 11.390 1.00 55.91 436 PRO A O 1
ATOM 3539 N N . TYR A 1 437 ? 19.898 -45.134 10.193 1.00 43.44 437 TYR A N 1
ATOM 3540 C CA . TYR A 1 437 ? 19.487 -44.749 8.847 1.00 43.44 437 TYR A CA 1
ATOM 3541 C C . TYR A 1 437 ? 18.113 -45.334 8.470 1.00 43.44 437 TYR A C 1
ATOM 3543 O O . TYR A 1 437 ? 17.974 -46.535 8.226 1.00 43.44 437 TYR A O 1
ATOM 3551 N N . ARG A 1 438 ? 17.096 -44.481 8.294 1.00 43.81 438 ARG A N 1
ATOM 3552 C CA . ARG A 1 438 ? 15.879 -44.852 7.555 1.00 43.81 438 ARG A CA 1
ATOM 3553 C C . ARG A 1 438 ? 16.090 -44.599 6.061 1.00 43.81 438 ARG A C 1
ATOM 3555 O O . ARG A 1 438 ? 15.816 -43.519 5.546 1.00 43.81 438 ARG A O 1
ATOM 3562 N N . ARG A 1 439 ? 16.546 -45.642 5.357 1.00 42.09 439 ARG A N 1
ATOM 3563 C CA . ARG A 1 439 ? 16.450 -45.775 3.893 1.00 42.09 439 ARG A CA 1
ATOM 3564 C C . ARG A 1 439 ? 14.981 -45.646 3.466 1.00 42.09 439 ARG A C 1
ATOM 3566 O O . ARG A 1 439 ? 14.186 -46.555 3.707 1.00 42.09 439 ARG A O 1
ATOM 3573 N N . ARG A 1 440 ? 14.612 -44.550 2.797 1.00 48.31 440 ARG A N 1
ATOM 3574 C CA . ARG A 1 440 ? 13.348 -44.473 2.049 1.00 48.31 440 ARG A CA 1
ATOM 3575 C C . ARG A 1 440 ? 13.531 -45.189 0.712 1.00 48.31 440 ARG A C 1
ATOM 3577 O O . ARG A 1 440 ? 14.341 -44.791 -0.117 1.00 48.31 440 ARG A O 1
ATOM 3584 N N . ARG A 1 441 ? 12.792 -46.289 0.556 1.00 48.34 441 ARG A N 1
ATOM 3585 C CA . ARG A 1 441 ? 12.697 -47.092 -0.665 1.00 48.34 441 ARG A CA 1
ATOM 3586 C C . ARG A 1 441 ? 12.055 -46.289 -1.795 1.00 48.34 441 ARG A C 1
ATOM 3588 O O . ARG A 1 441 ? 10.977 -45.724 -1.626 1.00 48.34 441 ARG A O 1
ATOM 3595 N N . ASN A 1 442 ? 12.702 -46.365 -2.954 1.00 43.19 442 ASN A N 1
ATOM 3596 C CA . ASN A 1 442 ? 12.117 -46.169 -4.272 1.00 43.19 442 ASN A CA 1
ATOM 3597 C C . ASN A 1 442 ? 10.826 -46.989 -4.422 1.00 43.19 442 ASN A C 1
ATOM 3599 O O . ASN A 1 442 ? 10.843 -48.207 -4.236 1.00 43.19 442 ASN A O 1
ATOM 3603 N N . ARG A 1 443 ? 9.738 -46.341 -4.841 1.00 48.78 443 ARG A N 1
ATOM 3604 C CA . ARG A 1 443 ? 8.641 -46.997 -5.560 1.00 48.78 443 ARG A CA 1
ATOM 3605 C C . ARG A 1 443 ? 8.593 -46.415 -6.970 1.00 48.78 443 ARG A C 1
ATOM 3607 O O . ARG A 1 443 ? 8.072 -45.329 -7.187 1.00 48.78 443 ARG A O 1
ATOM 3614 N N . LYS A 1 444 ? 9.184 -47.165 -7.901 1.00 53.78 444 LYS A N 1
ATOM 3615 C CA . LYS A 1 444 ? 8.751 -47.234 -9.299 1.00 53.78 444 LYS A CA 1
ATOM 3616 C C . LYS A 1 444 ? 7.496 -48.113 -9.353 1.00 53.78 444 LYS A C 1
ATOM 3618 O O . LYS A 1 444 ? 7.455 -49.117 -8.642 1.00 53.78 444 LYS A O 1
ATOM 3623 N N . ASN A 1 445 ? 6.508 -47.697 -10.143 1.00 41.72 445 ASN A N 1
ATOM 3624 C CA . ASN A 1 445 ? 5.654 -48.486 -11.054 1.00 41.72 445 ASN A CA 1
ATOM 3625 C C . ASN A 1 445 ? 4.528 -47.541 -11.527 1.00 41.72 445 ASN A C 1
ATOM 3627 O O . ASN A 1 445 ? 3.779 -47.060 -10.686 1.00 41.72 445 ASN A O 1
ATOM 3631 N N . VAL A 1 446 ? 4.586 -46.992 -12.751 1.00 41.50 446 VAL A N 1
ATOM 3632 C CA . VAL A 1 446 ? 4.267 -47.572 -14.089 1.00 41.50 446 VAL A CA 1
ATOM 3633 C C . VAL A 1 446 ? 2.778 -47.334 -14.435 1.00 41.50 446 VAL A C 1
ATOM 3635 O O . VAL A 1 446 ? 1.954 -47.394 -13.526 1.00 41.50 446 VAL A O 1
ATOM 3638 N N . PRO A 1 447 ? 2.447 -46.969 -15.695 1.00 56.47 447 PRO A N 1
ATOM 3639 C CA . PRO A 1 447 ? 1.216 -46.272 -16.067 1.00 56.47 447 PRO A CA 1
ATOM 3640 C C . PRO A 1 447 ? 0.110 -47.213 -16.571 1.00 56.47 447 PRO A C 1
ATOM 3642 O O . PRO A 1 447 ? 0.368 -48.381 -16.866 1.00 56.47 447 PRO A O 1
ATOM 3645 N N . ALA A 1 448 ? -1.090 -46.650 -16.730 1.00 58.19 448 ALA A N 1
ATOM 3646 C CA . ALA A 1 448 ? -2.115 -47.061 -17.687 1.00 58.19 448 ALA A CA 1
ATOM 3647 C C . ALA A 1 448 ? -2.767 -45.797 -18.259 1.00 58.19 448 ALA A C 1
ATOM 3649 O O . ALA A 1 448 ? -2.971 -44.853 -17.457 1.00 58.19 448 ALA A O 1
#

pLDDT: mean 81.47, std 17.98, range [41.25, 98.12]

Secondary structure (DSSP, 8-state):
---TTB---TTSTT--HHHHHHHHSPPPHHHHHTTHHHHHHHHHHH-SSSPP-EEEEE--TTTHHHHHHHHHHHHH---GGG-SSSSTT-TTEEEEE---S---HHHHHHHHHHHHHS-TTSEEEEEEEHHHHHHH-SPP-SS-S--B--HHHHHHHHHHTS--------------------------------------BPPPHHHHHHTTT---PPPSSTT--GGGT---SS-EEEEE-HHHHHHHHHHTHHHHTT--HHHHEEEEE-PPPPHHHHHHHHHHHHHSHHHHTT--EEESTT--HHHHHHHHHHHHHHHHHHHHHHHT--HHHHHHHHHHHHHHHHHH-HHHHHH-EEEHHHHHHHHHHHS-PPPPGGGS-TT-GGGGGGSTTTHHHHHHHTT--------------------------PPP-PPP------------

Foldseek 3Di:
DAQPQWQAQLPDPPHDPLLVVLQVDADDPLLLVQQVVLVVVLQQCLPVVHFFAAAEEAEAPQCLVVSVSSLSSLQRYPDPVSDGSSHSPNPQETEGEDDDQQDALVSLLVNLVCCVPVCPRHAYAYEYELVSLVSCWQGDDPDDPAFAFDLVVVVVVVVPVVDPPVDPDDDDDDDDDDDDDDDDDPPPPPPPVVCVPRVGHRARVVVCVLQSSDRDYQDNDDPDEPVVVDRDRHHYYYYYYPVSVVVCCVSRVVVCVRYDPVVRYPYDYRYRRDLVSLLVSQVVLCVDPLLVVLVAAADDDPDHSVVSSSVLSVVLLVVLVVVCVVVVHDSSVSSSLLSVLVSCCSNPVPVCSVVSYDYNLNSVVSSVVSDVDDDDLVSDDPPDLVVLCVDVVRNVVSCVVVVNPDVPPPPDPPPVDDPPDDDDDDDDDDDDDDDDDDDDDDDDDDDD

Nearest PDB structures (foldseek):
  8xvb-assembly1_H  TM=4.028E-01  e=8.312E-03  Escherichia phage Mu
  8flj-assembly1_N  TM=1.953E-01  e=5.153E+00  Pseudomonas aeruginosa PA14

Sequence (448 aa):
MTASWTVWNPRSSRASAETIEFSKNPISKDEYQVFQNLERILMQISSSRTPASHQLLVVPEEIKPLVTKLIMTRWATDAKDMEGPWSHKNRDLALFRVAGSDITQNTIIDNFESMKGSLVNRRPVLLADMADLLKIGRPNGREKPFKIKDPVLSSKRAAGFLGEVEGKPPVAKNEDDSDNEDSNLDGENADEDEEDIDQAQLPHIIWWISAEGKVVQPKKTKGWSMRQEVSPRIPTLIVTTQKELDAMEQEAAFEHRFMNFQDTFQTTYLDRPSDDDKRLLFEDLFRRPEIASLHYSFEHDGLSSDDARRQLIGLTIGRVEQISKQLKVESTYAFLKIYIALKKALTDDVELRRSRQINSSYLFRLFARVFPLPLSYEILRADDPMQKFRDHERAARGLQEAGYEAPWTPNRRSRLDQPYARRSGSRTQDPQLDRPYRRRRNRKNVPA

Solvent-accessible surface area (backbone atoms only — not comparable to full-atom values): 27261 Å² total; per-residue (Å²): 132,80,41,87,37,57,57,48,46,52,88,42,95,76,27,49,71,66,43,37,50,26,38,76,59,57,71,55,71,64,72,53,57,69,42,56,67,57,54,54,50,45,45,50,62,44,47,76,84,48,79,42,52,35,34,34,40,36,26,53,75,82,49,40,67,54,53,55,48,49,58,50,14,51,25,40,31,89,48,85,88,61,72,63,57,50,24,66,80,30,81,45,42,39,52,30,37,71,77,82,85,87,56,34,58,66,58,50,34,53,34,39,50,33,54,70,63,75,30,95,74,32,46,41,32,42,38,38,44,43,71,58,48,58,73,49,29,50,44,63,65,94,72,85,91,72,60,51,60,59,47,72,65,59,48,55,56,64,54,65,71,62,60,85,78,71,76,75,73,84,78,79,83,78,88,80,89,76,92,77,84,84,86,86,79,88,71,77,73,66,79,72,66,73,78,70,66,77,72,51,42,62,62,39,48,65,55,36,58,71,45,60,48,49,92,77,74,74,65,84,55,91,85,65,54,61,71,82,79,47,77,54,79,60,14,31,43,34,44,32,30,66,70,55,47,55,52,45,54,61,75,38,47,75,53,50,79,60,40,59,63,74,77,62,28,52,76,42,80,51,74,78,73,47,72,65,53,55,47,50,54,53,54,51,55,53,64,34,69,86,45,44,75,63,62,67,44,31,52,42,98,87,44,56,47,68,57,14,43,54,50,52,50,51,51,49,53,56,48,33,49,51,47,14,64,73,69,74,43,56,48,70,60,46,41,49,54,50,52,55,51,50,55,49,39,72,75,66,35,65,64,49,69,69,68,26,62,49,33,66,44,55,52,53,52,51,47,39,70,77,38,99,48,87,77,57,63,87,49,50,54,94,85,38,75,70,46,40,53,72,44,74,87,47,20,70,57,46,36,48,74,69,68,48,79,68,84,78,69,74,75,73,73,82,79,82,81,72,84,85,72,88,75,85,83,82,93,80,84,85,79,84,80,85,79,83,83,81,81,81,78,87,80,87,82,86,89,133